Protein AF-A0A2D6X6F3-F1 (afdb_monomer)

Sequence (689 aa):
MALLPFLQSIGQKALVGAGQVQEKVESTEAGKAFGDLVRRRFEVSMKAGEELDNLQKDLAFGVFHGGRRPTEEERKSLTTVSLDVGGLTRGLGKVGTKTAQKLTQKYGKKIAQQITNKGGEELAQKALVRGGEEVVSHALKIDRAKVTLGKVAASIREAEPARKQTQRLFRKERSQRAARGSRALKDVPGERGFFAAKGTLRGELPKAKFEAVRGRFTQEEVDSLFDVAKNHPELDFFDKINVMSGLEKALGRRAGEIPQPNELKLMKQVYGSELVDAILSKRGLIKRIAEGVAEVFNVPRALMSSMDMSAPFRQGFVLSLHKPKRAVGAFNSMLRFFFDEKFFDASMGSIRKKQTFPLMKEAGLAIADVSGDAVGLSSKEEAFMTNLADKIPIIGRGVKASERAYTGFLNKLRADVFDDMAQEYIKGGIDIFDEPELMKGVAEFINVATGRGKLPGKLAEAAPLLNSVFYSPRYMASRIQMLNPYWYLKLPPPVRKEAVKSMIKFVGTGLTLVALAKLGGADVEDDPRSSDFGKIRFGNIRYDVWAGFQPWVRFTSQMILGERKSLATGEVAQLSTGEFGGRTRLSESGRFLSGKFAPVPSLAADLLRGTNFVGEDLSLPQSVATRLVPLYLHDIADGVKQAGPLGGAAVGIPAFFGVGTQAFDPSRDSGSVLPQLPQLPKLPSLPSF

Foldseek 3Di:
DPVPVVVVVVVVVVVVVVVVVLVPQPPDPVSVVVVVVVVVVVVVVVVVVVVVVVVVVCVVPVDDPPPDDDDPVRVVVVVVPDPPLVVLCVQLVLEDSVLSVLLCLQQNSVLSNLQCVQPGHVLSVCCNDVVSLVVSCVSSVHDSLLSLLRRLLSLLLPFAFPPVLLVVQQVVLVVVLQVQLVVLPVVDDDPRSVVSSVVSVDDDGDGQLTAAQLVVDDPVNLVSNLVLLVVPPLDDPVLSVLLNVQSCQCNDPGGHDHRDQSNLLSVCVRNNVSNSVSSVVSPDPVVVVLLVVLQVLLLLLLLQLFLFLAQCQQFVPLVCLLPVVLLVVLLVLLVVLLVDVVSLVVLLSVLSVDPCNVLCVLLVQQQADAQRSGPAQVSHALSHSHNCNLVPPPRNSRSRSSRSSNNSSLNSSSSVQLVVVCVVCVVVVDDVVVCSLLSNLSSQLSCLSRQQADDDDVVNVCVSVVSSWFSRVRNVNSLVLLVDPVNLVSHDPVSSVSSVVSVCSLVVVLVVVLVVLVVVVWDADCDLLEPRHSWTHDPQKTWASNSPNSLVSSLVVCLVVQWHAAPQPRDIDGAPPVDDVGHHNVNSVVLSSLVRTRLVNVVVVCVVVCHHSVRHGDQPVLSVVCSSHHPLVQQLQLLCVQPNNVRSVVSNVCVSNNTDMDGDDSNDDDPGRDPPDPRDPDDPPDPDD

pLDDT: mean 78.51, std 20.04, range [27.7, 98.62]

Mean predicted aligned error: 14.42 Å

Structure (mmCIF, N/CA/C/O backbone):
data_AF-A0A2D6X6F3-F1
#
_entry.id   AF-A0A2D6X6F3-F1
#
loop_
_atom_site.group_PDB
_atom_site.id
_atom_site.type_symbol
_atom_site.label_atom_id
_atom_site.label_alt_id
_atom_site.label_comp_id
_atom_site.label_asym_id
_atom_site.label_entity_id
_atom_site.label_seq_id
_atom_site.pdbx_PDB_ins_code
_atom_site.Cartn_x
_atom_site.Cartn_y
_atom_site.Cartn_z
_atom_site.occupancy
_atom_site.B_iso_or_equiv
_atom_site.auth_seq_id
_atom_site.auth_comp_id
_atom_site.auth_asym_id
_atom_site.auth_atom_id
_atom_site.pdbx_PDB_model_num
ATOM 1 N N . MET A 1 1 ? 3.684 30.903 7.515 1.00 32.25 1 MET A N 1
ATOM 2 C CA . MET A 1 1 ? 2.605 31.898 7.324 1.00 32.25 1 MET A CA 1
ATOM 3 C C . MET A 1 1 ? 2.231 32.153 5.853 1.00 32.25 1 MET A C 1
ATOM 5 O O . MET A 1 1 ? 1.208 32.774 5.629 1.00 32.25 1 MET A O 1
ATOM 9 N N . ALA A 1 2 ? 2.946 31.617 4.850 1.00 28.53 2 ALA A N 1
ATOM 10 C CA . ALA A 1 2 ? 2.670 31.887 3.426 1.00 28.53 2 ALA A CA 1
ATOM 11 C C . ALA A 1 2 ? 1.681 30.924 2.718 1.00 28.53 2 ALA A C 1
ATOM 13 O O . ALA A 1 2 ? 1.324 31.153 1.568 1.00 28.53 2 ALA A O 1
ATOM 14 N N . LEU A 1 3 ? 1.225 29.846 3.372 1.00 27.70 3 LEU A N 1
ATOM 15 C CA . LEU A 1 3 ? 0.419 28.805 2.708 1.00 27.70 3 LEU A CA 1
ATOM 16 C C . LEU A 1 3 ? -1.066 29.182 2.540 1.00 27.70 3 LEU A C 1
ATOM 18 O O . LEU A 1 3 ? -1.703 28.762 1.581 1.00 27.70 3 LEU A O 1
ATOM 22 N N . LEU A 1 4 ? -1.622 29.968 3.468 1.00 32.09 4 LEU A N 1
ATOM 23 C CA . LEU A 1 4 ? -3.040 30.348 3.461 1.00 32.09 4 LEU A CA 1
ATOM 24 C C . LEU A 1 4 ? -3.377 31.363 2.347 1.00 32.09 4 LEU A C 1
ATOM 26 O O . LEU A 1 4 ? -4.325 31.110 1.604 1.00 32.09 4 LEU A O 1
ATOM 30 N N . PRO A 1 5 ? -2.573 32.430 2.135 1.00 35.38 5 PRO A N 1
ATOM 31 C CA . PRO A 1 5 ? -2.784 33.362 1.021 1.00 35.38 5 PRO A CA 1
ATOM 32 C C . PRO A 1 5 ? -2.586 32.694 -0.348 1.00 35.38 5 PRO A C 1
ATOM 34 O O . PRO A 1 5 ? -3.274 33.015 -1.314 1.00 35.38 5 PRO A O 1
ATOM 37 N N . PHE A 1 6 ? -1.682 31.711 -0.428 1.00 34.59 6 PHE A N 1
ATOM 38 C CA . PHE A 1 6 ? -1.428 30.922 -1.636 1.00 34.59 6 PHE A CA 1
ATOM 39 C C . PHE A 1 6 ? -2.632 30.042 -2.017 1.00 34.59 6 PHE A C 1
ATOM 41 O O . PHE A 1 6 ? -3.037 30.012 -3.177 1.00 34.59 6 PHE A O 1
ATOM 48 N N . LEU A 1 7 ? -3.265 29.388 -1.036 1.00 34.06 7 LEU A N 1
ATOM 49 C CA . LEU A 1 7 ? -4.480 28.594 -1.251 1.00 34.06 7 LEU A CA 1
ATOM 50 C C . LEU A 1 7 ? -5.706 29.469 -1.578 1.00 34.06 7 LEU A C 1
ATOM 52 O O . LEU A 1 7 ? -6.521 29.078 -2.413 1.00 34.06 7 LEU A O 1
ATOM 56 N N . GLN A 1 8 ? -5.810 30.670 -0.995 1.00 36.19 8 GLN A N 1
ATOM 57 C CA . GLN A 1 8 ? -6.851 31.651 -1.343 1.00 36.19 8 GLN A CA 1
ATOM 58 C C . GLN A 1 8 ? -6.693 32.185 -2.777 1.00 36.19 8 GLN A C 1
ATOM 60 O O . GLN A 1 8 ? -7.678 32.277 -3.509 1.00 36.19 8 GLN A O 1
ATOM 65 N N . SER A 1 9 ? -5.458 32.448 -3.215 1.00 35.78 9 SER A N 1
ATOM 66 C CA . SER A 1 9 ? -5.149 32.877 -4.587 1.00 35.78 9 SER A CA 1
ATOM 67 C C . SER A 1 9 ? -5.522 31.817 -5.634 1.00 35.78 9 SER A C 1
ATOM 69 O O . SER A 1 9 ? -6.063 32.144 -6.692 1.00 35.78 9 SER A O 1
ATOM 71 N N . ILE A 1 10 ? -5.298 30.534 -5.324 1.00 34.78 10 ILE A N 1
ATOM 72 C CA . ILE A 1 10 ? -5.698 29.406 -6.181 1.00 34.78 10 ILE A CA 1
ATOM 73 C C . ILE A 1 10 ? -7.229 29.295 -6.261 1.00 34.78 10 ILE A C 1
ATOM 75 O O . ILE A 1 10 ? -7.769 29.101 -7.351 1.00 34.78 10 ILE A O 1
ATOM 79 N N . GLY A 1 11 ? -7.933 29.483 -5.139 1.00 32.56 11 GLY A N 1
ATOM 80 C CA . GLY A 1 11 ? -9.400 29.484 -5.094 1.00 32.56 11 GLY A CA 1
ATOM 81 C C . GLY A 1 11 ? -10.035 30.615 -5.912 1.00 32.56 11 GLY A C 1
ATOM 82 O O . GLY A 1 11 ? -10.964 30.367 -6.679 1.00 32.56 11 GLY A O 1
ATOM 83 N N . GLN A 1 12 ? -9.498 31.837 -5.824 1.00 36.00 12 GLN A N 1
ATOM 84 C CA . GLN A 1 12 ? -9.980 32.986 -6.607 1.00 36.00 12 GLN A CA 1
ATOM 85 C C . GLN A 1 12 ? -9.700 32.854 -8.112 1.00 36.00 12 GLN A C 1
ATOM 87 O O . GLN A 1 12 ? -10.520 33.267 -8.927 1.00 36.00 12 GLN A O 1
ATOM 92 N N . LYS A 1 13 ? -8.580 32.243 -8.514 1.00 38.41 13 LYS A N 1
ATOM 93 C CA . LYS A 1 13 ? -8.264 32.040 -9.940 1.00 38.41 13 LYS A CA 1
ATOM 94 C C . LYS A 1 13 ? -9.049 30.885 -10.567 1.00 38.41 13 LYS A C 1
ATOM 96 O O . LYS A 1 13 ? -9.416 30.971 -11.736 1.00 38.41 13 LYS A O 1
ATOM 101 N N . ALA A 1 14 ? -9.382 29.852 -9.789 1.00 32.09 14 ALA A N 1
ATOM 102 C CA . ALA A 1 14 ? -10.313 28.802 -10.211 1.00 32.09 14 ALA A CA 1
ATOM 103 C C . ALA A 1 14 ? -11.738 29.346 -10.454 1.00 32.09 14 ALA A C 1
ATOM 105 O O . ALA A 1 14 ? -12.432 28.873 -11.350 1.00 32.09 14 ALA A O 1
ATOM 106 N N . LEU A 1 15 ? -12.138 30.383 -9.708 1.00 33.38 15 LEU A N 1
ATOM 107 C CA . LEU A 1 15 ? -13.391 31.130 -9.873 1.00 33.38 15 LEU A CA 1
ATOM 108 C C . LEU A 1 15 ? -13.455 31.916 -11.197 1.00 33.38 15 LEU A C 1
ATOM 110 O O . LEU A 1 15 ? -14.479 31.892 -11.872 1.00 33.38 15 LEU A O 1
ATOM 114 N N . VAL A 1 16 ? -12.350 32.547 -11.610 1.00 39.84 16 VAL A N 1
ATOM 115 C CA . VAL A 1 16 ? -12.262 33.266 -12.899 1.00 39.84 16 VAL A CA 1
ATOM 116 C C . VAL A 1 16 ? -12.255 32.290 -14.084 1.00 39.84 16 VAL A C 1
ATOM 118 O O . VAL A 1 16 ? -12.923 32.532 -15.087 1.00 39.84 16 VAL A O 1
ATOM 121 N N . GLY A 1 17 ? -11.574 31.146 -13.951 1.00 32.84 17 GLY A N 1
ATOM 122 C CA . GLY A 1 17 ? -11.577 30.091 -14.971 1.00 32.84 17 GLY A CA 1
ATOM 123 C C . GLY A 1 17 ? -12.940 29.412 -15.148 1.00 32.84 17 GLY A C 1
ATOM 124 O O . GLY A 1 17 ? -13.321 29.088 -16.269 1.00 32.84 17 GLY A O 1
ATOM 125 N N . ALA A 1 18 ? -13.714 29.250 -14.069 1.00 34.38 18 ALA A N 1
ATOM 126 C CA . ALA A 1 18 ? -15.080 28.727 -14.136 1.00 34.38 18 ALA A CA 1
ATOM 127 C C . ALA A 1 18 ? -16.047 29.686 -14.859 1.00 34.38 18 ALA A C 1
ATOM 129 O O . ALA A 1 18 ? -16.932 29.217 -15.572 1.00 34.38 18 ALA A O 1
ATOM 130 N N . GLY A 1 19 ? -15.831 31.004 -14.750 1.00 34.47 19 GLY A N 1
ATOM 131 C CA . GLY A 1 19 ? -16.587 32.014 -15.501 1.00 34.47 19 GLY A CA 1
ATOM 132 C C . GLY A 1 19 ? -16.348 31.967 -17.016 1.00 34.47 19 GLY A C 1
ATOM 133 O O . GLY A 1 19 ? -17.262 32.242 -17.782 1.00 34.47 19 GLY A O 1
ATOM 134 N N . GLN A 1 20 ? -15.164 31.537 -17.469 1.00 34.88 20 GLN A N 1
ATOM 135 C CA . GLN A 1 20 ? -14.856 31.397 -18.904 1.00 34.88 20 GLN A CA 1
ATOM 136 C C . GLN A 1 20 ? -15.350 30.077 -19.521 1.00 34.88 20 GLN A C 1
ATOM 138 O O . GLN A 1 20 ? -15.532 29.988 -20.732 1.00 34.88 20 GLN A O 1
ATOM 143 N N . VAL A 1 21 ? -15.621 29.051 -18.707 1.00 33.50 21 VAL A N 1
ATOM 144 C CA . VAL A 1 21 ? -16.274 27.805 -19.164 1.00 33.50 21 VAL A CA 1
ATOM 145 C C . VAL A 1 21 ? -17.789 28.005 -19.354 1.00 33.50 21 VAL A C 1
ATOM 147 O O . VAL A 1 21 ? -18.446 27.215 -20.034 1.00 33.50 21 VAL A O 1
ATOM 150 N N . GLN A 1 22 ? -18.340 29.092 -18.809 1.00 34.03 22 GLN A N 1
ATOM 151 C CA . GLN A 1 22 ? -19.766 29.409 -18.823 1.00 34.03 22 GLN A CA 1
ATOM 152 C C . GLN A 1 22 ? -20.289 29.844 -20.207 1.00 34.03 22 GLN A C 1
ATOM 154 O O . GLN A 1 22 ? -21.462 29.639 -20.496 1.00 34.03 22 GLN A O 1
ATOM 159 N N . GLU A 1 23 ? -19.428 30.319 -21.115 1.00 38.22 23 GLU A N 1
ATOM 160 C CA . GLU A 1 23 ? -19.839 30.757 -22.463 1.00 38.22 23 GLU A CA 1
ATOM 161 C C . GLU A 1 23 ? -20.121 29.614 -23.460 1.00 38.22 23 GLU A C 1
ATOM 163 O O . GLU A 1 23 ? -20.631 29.862 -24.549 1.00 38.22 23 GLU A O 1
ATOM 168 N N . LYS A 1 24 ? -19.837 28.345 -23.119 1.00 42.34 24 LYS A N 1
ATOM 169 C CA . LYS A 1 24 ? -19.994 27.206 -24.054 1.00 42.34 24 LYS A CA 1
ATOM 170 C C . LYS A 1 24 ? -21.079 26.180 -23.703 1.00 42.34 24 LYS A C 1
ATOM 172 O O . LYS A 1 24 ? -21.171 25.165 -24.389 1.00 42.34 24 LYS A O 1
ATOM 177 N N . VAL A 1 25 ? -21.917 26.414 -22.684 1.00 39.78 25 VAL A N 1
ATOM 178 C CA . VAL A 1 25 ? -22.915 25.418 -22.210 1.00 39.78 25 VAL A CA 1
ATOM 179 C C . VAL A 1 25 ? -24.362 25.960 -22.143 1.00 39.78 25 VAL A C 1
ATOM 181 O O . VAL A 1 25 ? -25.249 25.309 -21.601 1.00 39.78 25 VAL A O 1
ATOM 184 N N . GLU A 1 26 ? -24.667 27.113 -22.748 1.00 39.03 26 GLU A N 1
ATOM 185 C CA . GLU A 1 26 ? -26.017 27.717 -22.674 1.00 39.03 26 GLU A CA 1
ATOM 186 C C . GLU A 1 26 ? -27.026 27.290 -23.765 1.00 39.03 26 GLU A C 1
ATOM 188 O O . GLU A 1 26 ? -28.139 27.814 -23.807 1.00 39.03 26 GLU A O 1
ATOM 193 N N . SER A 1 27 ? -26.724 26.306 -24.619 1.00 40.00 27 SER A N 1
ATOM 194 C CA . SER A 1 27 ? -27.629 25.928 -25.724 1.00 40.00 27 SER A CA 1
ATOM 195 C C . SER A 1 27 ? -28.694 24.868 -25.393 1.00 40.00 27 SER A C 1
ATOM 197 O O . SER A 1 27 ? -29.446 24.474 -26.281 1.00 40.00 27 SER A O 1
ATOM 199 N N . THR A 1 28 ? -28.811 24.399 -24.143 1.00 44.44 28 THR A N 1
ATOM 200 C CA . THR A 1 28 ? -29.844 23.414 -23.753 1.00 44.44 28 THR A CA 1
ATOM 201 C C . THR A 1 28 ? -30.524 23.763 -22.427 1.00 44.44 28 THR A C 1
ATOM 203 O O . THR A 1 28 ? -29.886 24.243 -21.490 1.00 44.44 28 THR A O 1
ATOM 206 N N . GLU A 1 29 ? -31.828 23.481 -22.315 1.00 38.22 29 GLU A N 1
ATOM 207 C CA . GLU A 1 29 ? -32.630 23.670 -21.088 1.00 38.22 29 GLU A CA 1
ATOM 208 C C . GLU A 1 29 ? -32.039 22.931 -19.871 1.00 38.22 29 GLU A C 1
ATOM 210 O O . GLU A 1 29 ? -32.051 23.447 -18.752 1.00 38.22 29 GLU A O 1
ATOM 215 N N . ALA A 1 30 ? -31.423 21.764 -20.096 1.00 35.47 30 ALA A N 1
ATOM 216 C CA . ALA A 1 30 ? -30.689 21.017 -19.074 1.00 35.47 30 ALA A CA 1
ATOM 217 C C . ALA A 1 30 ? -29.416 21.749 -18.596 1.00 35.47 30 ALA A C 1
ATOM 219 O O . ALA A 1 30 ? -29.080 21.689 -17.412 1.00 35.47 30 ALA A O 1
ATOM 220 N N . GLY A 1 31 ? -28.738 22.478 -19.490 1.00 35.34 31 GLY A N 1
ATOM 221 C CA . GLY A 1 31 ? -27.594 23.335 -19.167 1.00 35.34 31 GLY A CA 1
ATOM 222 C C . GLY A 1 31 ? -27.983 24.535 -18.301 1.00 35.34 31 GLY A C 1
ATOM 223 O O . GLY A 1 31 ? -27.285 24.834 -17.333 1.00 35.34 31 GLY A O 1
ATOM 224 N N . LYS A 1 32 ? -29.147 25.152 -18.561 1.00 39.91 32 LYS A N 1
ATOM 225 C CA . LYS A 1 32 ? -29.694 26.240 -17.726 1.00 39.91 32 LYS A CA 1
ATOM 226 C C . LYS A 1 32 ? -30.080 25.760 -16.326 1.00 39.91 32 LYS A C 1
ATOM 228 O O . LYS A 1 32 ? -29.674 26.371 -15.341 1.00 39.91 32 LYS A O 1
ATOM 233 N N . ALA A 1 33 ? -30.764 24.619 -16.215 1.00 40.47 33 ALA A N 1
ATOM 234 C CA . ALA A 1 33 ? -31.120 24.036 -14.918 1.00 40.47 33 ALA A CA 1
ATOM 235 C C . ALA A 1 33 ? -29.883 23.627 -14.090 1.00 40.47 33 ALA A C 1
ATOM 237 O O . ALA A 1 33 ? -29.860 23.788 -12.867 1.00 40.47 33 ALA A O 1
ATOM 238 N N . PHE A 1 34 ? -28.831 23.127 -14.748 1.00 36.88 34 PHE A N 1
ATOM 239 C CA . PHE A 1 34 ? -27.552 22.819 -14.109 1.00 36.88 34 PHE A CA 1
ATOM 240 C C . PHE A 1 34 ? -26.801 24.089 -13.683 1.00 36.88 34 PHE A C 1
ATOM 242 O O . PHE A 1 34 ? -26.305 24.150 -12.557 1.00 36.88 34 PHE A O 1
ATOM 249 N N . GLY A 1 35 ? -26.779 25.119 -14.534 1.00 35.53 35 GLY A N 1
ATOM 250 C CA . GLY A 1 35 ? -26.212 26.434 -14.232 1.00 35.53 35 GLY A CA 1
ATOM 251 C C . GLY A 1 35 ? -26.871 27.089 -13.019 1.00 35.53 35 GLY A C 1
ATOM 252 O O . GLY A 1 35 ? -26.171 27.502 -12.096 1.00 35.53 35 GLY A O 1
ATOM 253 N N . ASP A 1 36 ? -28.202 27.080 -12.946 1.00 41.25 36 ASP A N 1
ATOM 254 C CA . ASP A 1 36 ? -28.958 27.635 -11.817 1.00 41.25 36 ASP A CA 1
ATOM 255 C C . ASP A 1 36 ? -28.760 26.841 -10.519 1.00 41.25 36 ASP A C 1
ATOM 257 O O . ASP A 1 36 ? -28.660 27.419 -9.432 1.00 41.25 36 ASP A O 1
ATOM 261 N N . LEU A 1 37 ? -28.649 25.512 -10.607 1.00 37.88 37 LEU A N 1
ATOM 262 C CA . LEU A 1 37 ? -28.368 24.658 -9.453 1.00 37.88 37 LEU A CA 1
ATOM 263 C C . LEU A 1 37 ? -26.951 24.891 -8.908 1.00 37.88 37 LEU A C 1
ATOM 265 O O . LEU A 1 37 ? -26.761 24.959 -7.689 1.00 37.88 37 LEU A O 1
ATOM 269 N N . VAL A 1 38 ? -25.963 25.025 -9.799 1.00 36.59 38 VAL A N 1
ATOM 270 C CA . VAL A 1 38 ? -24.575 25.346 -9.444 1.00 36.59 38 VAL A CA 1
ATOM 271 C C . VAL A 1 38 ? -24.508 26.747 -8.849 1.00 36.59 38 VAL A C 1
ATOM 273 O O . VAL A 1 38 ? -23.947 26.892 -7.768 1.00 36.59 38 VAL A O 1
ATOM 276 N N . ARG A 1 39 ? -25.163 27.741 -9.461 1.00 38.56 39 ARG A N 1
ATOM 277 C CA . ARG A 1 39 ? -25.220 29.129 -8.981 1.00 38.56 39 ARG A CA 1
ATOM 278 C C . ARG A 1 39 ? -25.838 29.231 -7.589 1.00 38.56 39 ARG A C 1
ATOM 280 O O . ARG A 1 39 ? -25.209 29.787 -6.695 1.00 38.56 39 ARG A O 1
ATOM 287 N N . ARG A 1 40 ? -26.984 28.583 -7.343 1.00 37.91 40 ARG A N 1
ATOM 288 C CA . ARG A 1 40 ? -27.617 28.544 -6.009 1.00 37.91 40 ARG A CA 1
ATOM 289 C C . ARG A 1 40 ? -26.741 27.862 -4.962 1.00 37.91 40 ARG A C 1
ATOM 291 O O . ARG A 1 40 ? -26.669 28.324 -3.826 1.00 37.91 40 ARG A O 1
ATOM 298 N N . ARG A 1 41 ? -26.050 26.768 -5.309 1.00 35.34 41 ARG A N 1
ATOM 299 C CA . ARG A 1 41 ? -25.103 26.118 -4.383 1.00 35.34 41 ARG A CA 1
ATOM 300 C C . ARG A 1 41 ? -23.875 26.983 -4.118 1.00 35.34 41 ARG A C 1
ATOM 302 O O . ARG A 1 41 ? -23.389 26.989 -2.991 1.00 35.34 41 ARG A O 1
ATOM 309 N N . PHE A 1 42 ? -23.397 27.702 -5.129 1.00 34.28 42 PHE A N 1
ATOM 310 C CA . PHE A 1 42 ? -22.225 28.561 -5.028 1.00 34.28 42 PHE A CA 1
ATOM 311 C C . PHE A 1 42 ? -22.518 29.831 -4.222 1.00 34.28 42 PHE A C 1
ATOM 313 O O . PHE A 1 42 ? -21.728 30.184 -3.356 1.00 34.28 42 PHE A O 1
ATOM 320 N N . GLU A 1 43 ? -23.686 30.452 -4.400 1.00 37.34 43 GLU A N 1
ATOM 321 C CA . GLU A 1 43 ? -24.158 31.590 -3.596 1.00 37.34 43 GLU A CA 1
ATOM 322 C C . GLU A 1 43 ? -24.355 31.213 -2.120 1.00 37.34 43 GLU A C 1
ATOM 324 O O . GLU A 1 43 ? -23.983 31.973 -1.227 1.00 37.34 43 GLU A O 1
ATOM 329 N N . VAL A 1 44 ? -24.861 30.006 -1.839 1.00 34.47 44 VAL A N 1
ATOM 330 C CA . VAL A 1 44 ? -24.967 29.476 -0.466 1.00 34.47 44 VAL A CA 1
ATOM 331 C C . VAL A 1 44 ? -23.585 29.223 0.150 1.00 34.47 44 VAL A C 1
ATOM 333 O O . VAL A 1 44 ? -23.387 29.464 1.341 1.00 34.47 44 VAL A O 1
ATOM 336 N N . SER A 1 45 ? -22.614 28.766 -0.644 1.00 33.00 45 SER A N 1
ATOM 337 C CA . SER A 1 45 ? -21.224 28.587 -0.207 1.00 33.00 45 SER A CA 1
ATOM 338 C C . SER A 1 45 ? -20.476 29.912 -0.018 1.00 33.00 45 SER A C 1
ATOM 340 O O . SER A 1 45 ? -19.686 30.011 0.916 1.00 33.00 45 SER A O 1
ATOM 342 N N . MET A 1 46 ? -20.752 30.924 -0.844 1.00 32.97 46 MET A N 1
ATOM 343 C CA . MET A 1 46 ? -20.204 32.280 -0.726 1.00 32.97 46 MET A CA 1
ATOM 344 C C . MET A 1 46 ? -20.756 32.999 0.506 1.00 32.97 46 MET A C 1
ATOM 346 O O . MET A 1 46 ? -19.963 33.486 1.303 1.00 32.97 46 MET A O 1
ATOM 350 N N . LYS A 1 47 ? -22.076 32.955 0.752 1.00 35.69 47 LYS A N 1
ATOM 351 C CA . LYS A 1 47 ? -22.674 33.490 1.991 1.00 35.69 47 LYS A CA 1
ATOM 352 C C . LYS A 1 47 ? -22.115 32.813 3.243 1.00 35.69 47 LYS A C 1
ATOM 354 O O . LYS A 1 47 ? -21.814 33.481 4.223 1.00 35.69 47 LYS A O 1
ATOM 359 N N . ALA A 1 48 ? -21.906 31.495 3.197 1.00 34.25 48 ALA A N 1
ATOM 360 C CA . ALA A 1 48 ? -21.270 30.768 4.294 1.00 34.25 48 ALA A CA 1
ATOM 361 C C . ALA A 1 48 ? -19.779 31.118 4.468 1.00 34.25 48 ALA A C 1
ATOM 363 O O . ALA A 1 48 ? -19.256 30.974 5.569 1.00 34.25 48 ALA A O 1
ATOM 364 N N . GLY A 1 49 ? -19.098 31.546 3.399 1.00 31.58 49 GLY A N 1
ATOM 365 C CA . GLY A 1 49 ? -17.718 32.033 3.423 1.00 31.58 49 GLY A CA 1
ATOM 366 C C . GLY A 1 49 ? -17.602 33.460 3.962 1.00 31.58 49 GLY A C 1
ATOM 367 O O . GLY A 1 49 ? -16.730 33.714 4.785 1.00 31.58 49 GLY A O 1
ATOM 368 N N . GLU A 1 50 ? -18.510 34.359 3.576 1.00 35.41 50 GLU A N 1
ATOM 369 C CA . GLU A 1 50 ? -18.600 35.729 4.103 1.00 35.41 50 GLU A CA 1
ATOM 370 C C . GLU A 1 50 ? -18.982 35.753 5.588 1.00 35.41 50 GLU A C 1
ATOM 372 O O . GLU A 1 50 ? -18.383 36.496 6.362 1.00 35.41 50 GLU A O 1
ATOM 377 N N . GLU A 1 51 ? -19.907 34.890 6.027 1.00 33.84 51 GLU A N 1
ATOM 378 C CA . GLU A 1 51 ? -20.227 34.733 7.455 1.00 33.84 51 GLU A CA 1
ATOM 379 C C . GLU A 1 51 ? -19.022 34.231 8.269 1.00 33.84 51 GLU A C 1
ATOM 381 O O . GLU A 1 51 ? -18.839 34.645 9.412 1.00 33.84 51 GLU A O 1
ATOM 386 N N . LEU A 1 52 ? -18.171 33.379 7.683 1.00 33.12 52 LEU A N 1
ATOM 387 C CA . LEU A 1 52 ? -16.949 32.863 8.312 1.00 33.12 52 LEU A CA 1
ATOM 388 C C . LEU A 1 52 ? -15.819 33.901 8.352 1.00 33.12 52 LEU A C 1
ATOM 390 O O . LEU A 1 52 ? -15.072 33.940 9.330 1.00 33.12 52 LEU A O 1
ATOM 394 N N . ASP A 1 53 ? -15.707 34.739 7.320 1.00 35.31 53 ASP A N 1
ATOM 395 C CA . ASP A 1 53 ? -14.712 35.812 7.231 1.00 35.31 53 ASP A CA 1
ATOM 396 C C . ASP A 1 53 ? -15.057 36.972 8.182 1.00 35.31 53 ASP A C 1
ATOM 398 O O . ASP A 1 53 ? -14.177 37.500 8.864 1.00 35.31 53 ASP A O 1
ATOM 402 N N . ASN A 1 54 ? -16.348 37.295 8.330 1.00 36.38 54 ASN A N 1
ATOM 403 C CA . ASN A 1 54 ? -16.832 38.249 9.332 1.00 36.38 54 ASN A CA 1
ATOM 404 C C . ASN A 1 54 ? -16.611 37.724 10.761 1.00 36.38 54 ASN A C 1
ATOM 406 O O . ASN A 1 54 ? -16.068 38.443 11.597 1.00 36.38 54 ASN A O 1
ATOM 410 N N . LEU A 1 55 ? -16.887 36.438 11.023 1.00 34.72 55 LEU A N 1
ATOM 411 C CA . LEU A 1 55 ? -16.594 35.823 12.325 1.00 34.72 55 LEU A CA 1
ATOM 412 C C . LEU A 1 55 ? -15.092 35.806 12.650 1.00 34.72 55 LEU A C 1
ATOM 414 O O . LEU A 1 55 ? -14.704 35.991 13.803 1.00 34.72 55 LEU A O 1
ATOM 418 N N . GLN A 1 56 ? -14.233 35.566 11.653 1.00 34.56 56 GLN A N 1
ATOM 419 C CA . GLN A 1 56 ? -12.780 35.577 11.833 1.00 34.56 56 GLN A CA 1
ATOM 420 C C . GLN A 1 56 ? -12.225 36.987 12.052 1.00 34.56 56 GLN A C 1
ATOM 422 O O . GLN A 1 56 ? -11.297 37.140 12.849 1.00 34.56 56 GLN A O 1
ATOM 427 N N . LYS A 1 57 ? -12.797 38.011 11.408 1.00 34.94 57 LYS A N 1
ATOM 428 C CA . LYS A 1 57 ? -12.446 39.419 11.649 1.00 34.94 57 LYS A CA 1
ATOM 429 C C . LYS A 1 57 ? -12.852 39.873 13.053 1.00 34.94 57 LYS A C 1
ATOM 431 O O . LYS A 1 57 ? -12.025 40.476 13.741 1.00 34.94 57 LYS A O 1
ATOM 436 N N . ASP A 1 58 ? -14.030 39.472 13.528 1.00 35.00 58 ASP A N 1
ATOM 437 C CA . ASP A 1 58 ? -14.492 39.762 14.893 1.00 35.00 58 ASP A CA 1
ATOM 438 C C . ASP A 1 58 ? -13.628 39.060 15.963 1.00 35.00 58 ASP A C 1
ATOM 440 O O . ASP A 1 58 ? -13.333 39.627 17.020 1.00 35.00 58 ASP A O 1
ATOM 444 N N . LEU A 1 59 ? -13.133 37.850 15.666 1.00 36.59 59 LEU A N 1
ATOM 445 C CA . LEU A 1 59 ? -12.220 37.077 16.524 1.00 36.59 59 LEU A CA 1
ATOM 446 C C . LEU A 1 59 ? -10.767 37.585 16.515 1.00 36.59 59 LEU A C 1
ATOM 448 O O . LEU A 1 59 ? -10.071 37.428 17.520 1.00 36.59 59 LEU A O 1
ATOM 452 N N . ALA A 1 60 ? -10.296 38.169 15.410 1.00 33.09 60 ALA A N 1
ATOM 453 C CA . ALA A 1 60 ? -8.914 38.632 15.262 1.00 33.09 60 ALA A CA 1
ATOM 454 C C . ALA A 1 60 ? -8.678 40.048 15.816 1.00 33.09 60 ALA A C 1
ATOM 456 O O . ALA A 1 60 ? -7.557 40.344 16.229 1.00 33.09 60 ALA A O 1
ATOM 457 N N . PHE A 1 61 ? -9.711 40.902 15.866 1.00 32.78 61 PHE A N 1
ATOM 458 C CA . PHE A 1 61 ? -9.565 42.308 16.270 1.00 32.78 61 PHE A CA 1
ATOM 459 C C . PHE A 1 61 ? -10.281 42.715 17.562 1.00 32.78 61 PHE A C 1
ATOM 461 O O . PHE A 1 61 ? -10.038 43.815 18.051 1.00 32.78 61 PHE A O 1
ATOM 468 N N . GLY A 1 62 ? -11.098 41.857 18.182 1.00 33.69 62 GLY A N 1
ATOM 469 C CA . GLY A 1 62 ? -11.672 42.155 19.500 1.00 33.69 62 GLY A CA 1
ATOM 470 C C . GLY A 1 62 ? -12.524 43.431 19.542 1.00 33.69 62 GLY A C 1
ATOM 471 O O . GLY A 1 62 ? -12.540 44.115 20.566 1.00 33.69 62 GLY A O 1
ATOM 472 N N . VAL A 1 63 ? -13.227 43.754 18.453 1.00 34.50 63 VAL A N 1
ATOM 473 C CA . VAL A 1 63 ? -14.172 44.875 18.392 1.00 34.50 63 VAL A CA 1
ATOM 474 C C . VAL A 1 63 ? -15.586 44.311 18.297 1.00 34.50 63 VAL A C 1
ATOM 476 O O . VAL A 1 63 ? -16.125 44.137 17.215 1.00 34.50 63 VAL A O 1
ATOM 479 N N . PHE A 1 64 ? -16.205 44.037 19.446 1.00 38.28 64 PHE A N 1
ATOM 480 C CA . PHE A 1 64 ? -17.666 44.003 19.522 1.00 38.28 64 PHE A CA 1
ATOM 481 C C . PHE A 1 64 ? -18.157 45.436 19.760 1.00 38.28 64 PHE A C 1
ATOM 483 O O . PHE A 1 64 ? -17.622 46.146 20.619 1.00 38.28 64 PHE A O 1
ATOM 490 N N . HIS A 1 65 ? -19.164 45.876 19.003 1.00 38.50 65 HIS A N 1
ATOM 491 C CA . HIS A 1 65 ? -19.858 47.140 19.254 1.00 38.50 65 HIS A CA 1
ATOM 492 C C . HIS A 1 65 ? -20.362 47.182 20.707 1.00 38.50 65 HIS A C 1
ATOM 494 O O . HIS A 1 65 ? -21.232 46.402 21.086 1.00 38.50 65 HIS A O 1
ATOM 500 N N . GLY A 1 66 ? -19.778 48.065 21.529 1.00 42.03 66 GLY A N 1
ATOM 501 C CA . GLY A 1 66 ? -20.161 48.252 22.936 1.00 42.03 66 GLY A CA 1
ATOM 502 C C . GLY A 1 66 ? -19.020 48.418 23.952 1.00 42.03 66 GLY A C 1
ATOM 503 O O . GLY A 1 66 ? -19.296 48.622 25.128 1.00 42.03 66 GLY A O 1
ATOM 504 N N . GLY A 1 67 ? -17.744 48.350 23.554 1.00 33.91 67 GLY A N 1
ATOM 505 C CA . GLY A 1 67 ? -16.629 48.874 24.367 1.00 33.91 67 GLY A CA 1
ATOM 506 C C . GLY A 1 67 ? -16.293 48.149 25.684 1.00 33.91 67 GLY A C 1
ATOM 507 O O . GLY A 1 67 ? -15.471 48.656 26.447 1.00 33.91 67 GLY A O 1
ATOM 508 N N . ARG A 1 68 ? -16.848 46.962 25.973 1.00 41.16 68 ARG A N 1
ATOM 509 C CA . ARG A 1 68 ? -16.478 46.170 27.163 1.00 41.16 68 ARG A CA 1
ATOM 510 C C . ARG A 1 68 ? -15.639 44.947 26.790 1.00 41.16 68 ARG A C 1
ATOM 512 O O . ARG A 1 68 ? -16.003 44.173 25.910 1.00 41.16 68 ARG A O 1
ATOM 519 N N . ARG A 1 69 ? -14.517 44.741 27.494 1.00 40.34 69 ARG A N 1
ATOM 520 C CA . ARG A 1 69 ? -13.715 43.510 27.373 1.00 40.34 69 ARG A CA 1
ATOM 521 C C . ARG A 1 69 ? -14.510 42.317 27.936 1.00 40.34 69 ARG A C 1
ATOM 523 O O . ARG A 1 69 ? -14.980 42.423 29.070 1.00 40.34 69 ARG A O 1
ATOM 530 N N . PRO A 1 70 ? -14.617 41.191 27.204 1.00 42.00 70 PRO A N 1
ATOM 531 C CA . PRO A 1 70 ? -15.347 40.015 27.670 1.00 42.00 70 PRO A CA 1
ATOM 532 C C . PRO A 1 70 ? -14.642 39.371 28.864 1.00 42.00 70 PRO A C 1
ATOM 534 O O . PRO A 1 70 ? -13.405 39.287 28.894 1.00 42.00 70 PRO A O 1
ATOM 537 N N . THR A 1 71 ? -15.441 38.917 29.826 1.00 43.91 71 THR A N 1
ATOM 538 C CA . THR A 1 71 ? -14.987 38.228 31.041 1.00 43.91 71 THR A CA 1
ATOM 539 C C . THR A 1 71 ? -14.360 36.866 30.717 1.00 43.91 71 THR A C 1
ATOM 541 O O . THR A 1 71 ? -14.526 36.316 29.625 1.00 43.91 71 THR A O 1
ATOM 544 N N . GLU A 1 72 ? -13.590 36.298 31.651 1.00 39.28 72 GLU A N 1
ATOM 545 C CA . GLU A 1 72 ? -12.895 35.019 31.431 1.00 39.28 72 GLU A CA 1
ATOM 546 C C . GLU A 1 72 ? -13.870 33.836 31.224 1.00 39.28 72 GLU A C 1
ATOM 548 O O . GLU A 1 72 ? -13.537 32.875 30.527 1.00 39.28 72 GLU A O 1
ATOM 553 N N . GLU A 1 73 ? -15.092 33.928 31.762 1.00 37.91 73 GLU A N 1
ATOM 554 C CA . GLU A 1 73 ? -16.178 32.964 31.530 1.00 37.91 73 GLU A CA 1
ATOM 555 C C . GLU A 1 73 ? -16.812 33.115 30.137 1.00 37.91 73 GLU A C 1
ATOM 557 O O . GLU A 1 73 ? -17.028 32.110 29.459 1.00 37.91 73 GLU A O 1
ATOM 562 N N . GLU A 1 74 ? -17.012 34.343 29.646 1.00 39.75 74 GLU A N 1
ATOM 563 C CA . GLU A 1 74 ? -17.525 34.610 28.289 1.00 39.75 74 GLU A CA 1
ATOM 564 C C . GLU A 1 74 ? -16.514 34.224 27.202 1.00 39.75 74 GLU A C 1
ATOM 566 O O . GLU A 1 74 ? -16.879 33.693 26.154 1.00 39.75 74 GLU A O 1
ATOM 571 N N . ARG A 1 75 ? -15.211 34.396 27.463 1.00 40.97 75 ARG A N 1
ATOM 572 C CA . ARG A 1 75 ? -14.169 33.875 26.566 1.00 40.97 75 ARG A CA 1
ATOM 573 C C . ARG A 1 75 ? -14.186 32.350 26.513 1.00 40.97 75 ARG A C 1
ATOM 575 O O . ARG A 1 75 ? -14.018 31.796 25.436 1.00 40.97 75 ARG A O 1
ATOM 582 N N . LYS A 1 76 ? -14.415 31.660 27.635 1.00 38.00 76 LYS A N 1
ATOM 583 C CA . LYS A 1 76 ? -14.516 30.188 27.662 1.00 38.00 76 LYS A CA 1
ATOM 584 C C . LYS A 1 76 ? -15.789 29.673 26.981 1.00 38.00 76 LYS A C 1
ATOM 586 O O . LYS A 1 76 ? -15.740 28.607 26.368 1.00 38.00 76 LYS A O 1
ATOM 591 N N . SER A 1 77 ? -16.898 30.412 27.018 1.00 33.03 77 SER A N 1
ATOM 592 C CA . SER A 1 77 ? -18.131 30.020 26.320 1.00 33.03 77 SER A CA 1
ATOM 593 C C . SER A 1 77 ? -18.054 30.239 24.799 1.00 33.03 77 SER A C 1
ATOM 595 O O . SER A 1 77 ? -18.558 29.408 24.044 1.00 33.03 77 SER A O 1
ATOM 597 N N . LEU A 1 78 ? -17.347 31.276 24.331 1.00 28.98 78 LEU A N 1
ATOM 598 C CA . LEU A 1 78 ? -17.231 31.614 22.903 1.00 28.98 78 LEU A CA 1
ATOM 599 C C . LEU A 1 78 ? -16.263 30.705 22.118 1.00 28.98 78 LEU A C 1
ATOM 601 O O . LEU A 1 78 ? -16.558 30.341 20.978 1.00 28.98 78 LEU A O 1
ATOM 605 N N . THR A 1 79 ? -15.155 30.242 22.713 1.00 27.91 79 THR A N 1
ATOM 606 C CA . THR A 1 79 ? -14.208 29.331 22.025 1.00 27.91 79 THR A CA 1
ATOM 607 C C . THR A 1 79 ? -14.681 27.877 21.967 1.00 27.91 79 THR A C 1
ATOM 609 O O . THR A 1 79 ? -14.148 27.090 21.185 1.00 27.91 79 THR A O 1
ATOM 612 N N . THR A 1 80 ? -15.683 27.506 22.770 1.00 28.64 80 THR A N 1
ATOM 613 C CA . THR A 1 80 ? -16.153 26.113 22.888 1.00 28.64 80 THR A CA 1
ATOM 614 C C . THR A 1 80 ? -17.364 25.815 21.991 1.00 28.64 80 THR A C 1
ATOM 616 O O . THR A 1 80 ? -17.731 24.655 21.830 1.00 28.64 80 THR A O 1
ATOM 619 N N . VAL A 1 81 ? -17.973 26.827 21.355 1.00 30.55 81 VAL A N 1
ATOM 620 C CA . VAL A 1 81 ? -19.294 26.668 20.708 1.00 30.55 81 VAL A CA 1
ATOM 621 C C . VAL A 1 81 ? -19.329 27.022 19.210 1.00 30.55 81 VAL A C 1
ATOM 623 O O . VAL A 1 81 ? -20.216 26.556 18.503 1.00 30.55 81 VAL A O 1
ATOM 626 N N . SER A 1 82 ? -18.366 27.755 18.642 1.00 27.70 82 SER A N 1
ATOM 627 C CA . SER A 1 82 ? -18.599 28.346 17.308 1.00 27.70 82 SER A CA 1
ATOM 628 C C . SER A 1 82 ? -18.237 27.495 16.075 1.00 27.70 82 SER A C 1
ATOM 630 O O . SER A 1 82 ? -18.753 27.778 14.996 1.00 27.70 82 SER A O 1
ATOM 632 N N . LEU A 1 83 ? -17.383 26.469 16.170 1.00 29.30 83 LEU A N 1
ATOM 633 C CA . LEU A 1 83 ? -16.872 25.767 14.969 1.00 29.30 83 LEU A CA 1
ATOM 634 C C . LEU A 1 83 ? -17.562 24.435 14.631 1.00 29.30 83 LEU A C 1
ATOM 636 O O . LEU A 1 83 ? -17.327 23.902 13.551 1.00 29.30 83 LEU A O 1
ATOM 640 N N . ASP A 1 84 ? -18.447 23.923 15.492 1.00 36.22 84 ASP A N 1
ATOM 641 C CA . ASP A 1 84 ? -19.195 22.675 15.230 1.00 36.22 84 ASP A CA 1
ATOM 642 C C . ASP A 1 84 ? -20.713 22.911 15.059 1.00 36.22 84 ASP A C 1
ATOM 644 O O . ASP A 1 84 ? -21.422 22.113 14.442 1.00 36.22 84 ASP A O 1
ATOM 648 N N . VAL A 1 85 ? -21.246 24.045 15.540 1.00 33.94 85 VAL A N 1
ATOM 649 C CA . VAL A 1 85 ? -22.702 24.289 15.597 1.00 33.94 85 VAL A CA 1
ATOM 650 C C . VAL A 1 85 ? -23.316 24.609 14.226 1.00 33.94 85 VAL A C 1
ATOM 652 O O . VAL A 1 85 ? -24.412 24.132 13.929 1.00 33.94 85 VAL A O 1
ATOM 655 N N . GLY A 1 86 ? -22.602 25.312 13.338 1.00 32.41 86 GLY A N 1
ATOM 656 C CA . GLY A 1 86 ? -23.111 25.679 12.004 1.00 32.41 86 GLY A CA 1
ATOM 657 C C . GLY A 1 86 ? -23.354 24.489 11.059 1.00 32.41 86 GLY A C 1
ATOM 658 O O . GLY A 1 86 ? -24.206 24.550 10.173 1.00 32.41 86 GLY A O 1
ATOM 659 N N . GLY A 1 87 ? -22.649 23.369 11.270 1.00 38.50 87 GLY A N 1
ATOM 660 C CA . GLY A 1 87 ? -22.863 22.103 10.554 1.00 38.50 87 GLY A CA 1
ATOM 661 C C . GLY A 1 87 ? -23.734 21.089 11.309 1.00 38.50 87 GLY A C 1
ATOM 662 O O . GLY A 1 87 ? -24.171 20.089 10.727 1.00 38.50 87 GLY A O 1
ATOM 663 N N . LEU A 1 88 ? -23.984 21.310 12.605 1.00 40.28 88 LEU A N 1
ATOM 664 C CA . LEU A 1 88 ? -24.830 20.467 13.458 1.00 40.28 88 LEU A CA 1
ATOM 665 C C . LEU A 1 88 ? -26.325 20.639 13.149 1.00 40.28 88 LEU A C 1
ATOM 667 O O . LEU A 1 88 ? -27.066 19.666 13.259 1.00 40.28 88 LEU A O 1
ATOM 671 N N . THR A 1 89 ? -26.760 21.823 12.707 1.00 42.28 89 THR A N 1
ATOM 672 C CA . THR A 1 89 ? -28.184 22.165 12.507 1.00 42.28 89 THR A CA 1
ATOM 673 C C . THR A 1 89 ? -28.679 22.073 11.058 1.00 42.28 89 THR A C 1
ATOM 675 O O . THR A 1 89 ? -29.889 21.964 10.845 1.00 42.28 89 THR A O 1
ATOM 678 N N . ARG A 1 90 ? -27.789 22.038 10.050 1.00 44.47 90 ARG A N 1
ATOM 679 C CA . ARG A 1 90 ? -28.164 21.818 8.636 1.00 44.47 90 ARG A CA 1
ATOM 680 C C . ARG A 1 90 ? -28.720 20.399 8.456 1.00 44.47 90 ARG A C 1
ATOM 682 O O . ARG A 1 90 ? -27.970 19.443 8.282 1.00 44.47 90 ARG A O 1
ATOM 689 N N . GLY A 1 91 ? -30.042 20.265 8.547 1.00 43.88 91 GLY A N 1
ATOM 690 C CA . GLY A 1 91 ? -30.778 19.002 8.402 1.00 43.88 91 GLY A CA 1
ATOM 691 C C . GLY A 1 91 ? -31.712 18.654 9.567 1.00 43.88 91 GLY A C 1
ATOM 692 O O . GLY A 1 91 ? -32.424 17.664 9.470 1.00 43.88 91 GLY A O 1
ATOM 693 N N . LEU A 1 92 ? -31.736 19.452 10.643 1.00 52.12 92 LEU A N 1
ATOM 694 C CA . LEU A 1 92 ? -32.607 19.253 11.817 1.00 52.12 92 LEU A CA 1
ATOM 695 C C . LEU A 1 92 ? -33.821 20.204 11.841 1.00 52.12 92 LEU A C 1
ATOM 697 O O . LEU A 1 92 ? -34.500 20.303 12.858 1.00 52.12 92 LEU A O 1
ATOM 701 N N . GLY A 1 93 ? -34.110 20.889 10.727 1.00 51.62 93 GLY A N 1
ATOM 702 C CA . GLY A 1 93 ? -35.052 22.018 10.624 1.00 51.62 93 GLY A CA 1
ATOM 703 C C . GLY A 1 93 ? -36.527 21.746 10.953 1.00 51.62 93 GLY A C 1
ATOM 704 O O . GLY A 1 93 ? -37.340 22.645 10.791 1.00 51.62 93 GLY A O 1
ATOM 705 N N . LYS A 1 94 ? -36.881 20.540 11.414 1.00 59.38 94 LYS A N 1
ATOM 706 C CA . LYS A 1 94 ? -38.228 20.190 11.896 1.00 59.38 94 LYS A CA 1
ATOM 707 C C . LYS A 1 94 ? -38.439 20.459 13.393 1.00 59.38 94 LYS A C 1
ATOM 709 O O . LYS A 1 94 ? -39.537 20.234 13.882 1.00 59.38 94 LYS A O 1
ATOM 714 N N . VAL A 1 95 ? -37.399 20.860 14.132 1.00 66.25 95 VAL A N 1
ATOM 715 C CA . VAL A 1 95 ? -37.453 21.057 15.592 1.00 66.25 95 VAL A CA 1
ATOM 716 C C . VAL A 1 95 ? -36.584 22.251 15.995 1.00 66.25 95 VAL A C 1
ATOM 718 O O . VAL A 1 95 ? -35.552 22.497 15.369 1.00 66.25 95 VAL A O 1
ATOM 721 N N . GLY A 1 96 ? -36.966 22.986 17.046 1.00 73.50 96 GLY A N 1
ATOM 722 C CA . GLY A 1 96 ? -36.219 24.161 17.513 1.00 73.50 96 GLY A CA 1
ATOM 723 C C . GLY A 1 96 ? -34.733 23.883 17.808 1.00 73.50 96 GLY A C 1
ATOM 724 O O . GLY A 1 96 ? -34.364 22.812 18.297 1.00 73.50 96 GLY A O 1
ATOM 725 N N . THR A 1 97 ? -33.862 24.870 17.559 1.00 73.62 97 THR A N 1
ATOM 726 C CA . THR A 1 97 ? -32.389 24.753 17.670 1.00 73.62 97 THR A CA 1
ATOM 727 C C . THR A 1 97 ? -31.912 24.260 19.039 1.00 73.62 97 THR A C 1
ATOM 729 O O . THR A 1 97 ? -31.025 23.409 19.109 1.00 73.62 97 THR A O 1
ATOM 732 N N . LYS A 1 98 ? -32.541 24.716 20.131 1.00 78.00 98 LYS A N 1
ATOM 733 C CA . LYS A 1 98 ? -32.256 24.240 21.499 1.00 78.00 98 LYS A CA 1
ATOM 734 C C . LYS A 1 98 ? -32.597 22.757 21.687 1.00 78.00 98 LYS A C 1
ATOM 736 O O . LYS A 1 98 ? -31.837 22.026 22.318 1.00 78.00 98 LYS A O 1
ATOM 741 N N . THR A 1 99 ? -33.718 22.297 21.138 1.00 79.38 99 THR A N 1
ATOM 742 C CA . THR A 1 99 ? -34.151 20.892 21.216 1.00 79.38 99 THR A CA 1
ATOM 743 C C . THR A 1 99 ? -33.226 20.000 20.394 1.00 79.38 99 THR A C 1
ATOM 745 O O . THR A 1 99 ? -32.767 18.970 20.881 1.00 79.38 99 THR A O 1
ATOM 748 N N . ALA A 1 100 ? -32.869 20.436 19.184 1.00 76.00 100 ALA A N 1
ATOM 749 C CA . ALA A 1 100 ? -31.902 19.764 18.321 1.00 76.00 100 ALA A CA 1
ATOM 750 C C . ALA A 1 100 ? -30.519 19.615 18.987 1.00 76.00 100 ALA A C 1
ATOM 752 O O . ALA A 1 100 ? -29.908 18.543 18.919 1.00 76.00 100 ALA A O 1
ATOM 753 N N . GLN A 1 101 ? -30.047 20.657 19.683 1.00 77.94 101 GLN A N 1
ATOM 754 C CA . GLN A 1 101 ? -28.813 20.607 20.473 1.00 77.94 101 GLN A CA 1
ATOM 755 C C . GLN A 1 101 ? -28.915 19.597 21.617 1.00 77.94 101 GLN A C 1
ATOM 757 O O . GLN A 1 101 ? -28.076 18.705 21.697 1.00 77.94 101 GLN A O 1
ATOM 762 N N . LYS A 1 102 ? -29.966 19.665 22.447 1.00 81.81 102 LYS A N 1
ATOM 763 C CA . LYS A 1 102 ? -30.175 18.722 23.561 1.00 81.81 102 LYS A CA 1
ATOM 764 C C . LYS A 1 102 ? -30.281 17.271 23.089 1.00 81.81 102 LYS A C 1
ATOM 766 O O . LYS A 1 102 ? -29.729 16.377 23.723 1.00 81.81 102 LYS A O 1
ATOM 771 N N . LEU A 1 103 ? -30.958 17.024 21.967 1.00 82.12 103 LEU A N 1
ATOM 772 C CA . LEU A 1 103 ? -31.051 15.688 21.378 1.00 82.12 103 LEU A CA 1
ATOM 773 C C . LEU A 1 103 ? -29.697 15.190 20.891 1.00 82.12 103 LEU A C 1
ATOM 775 O O . LEU A 1 103 ? -29.363 14.031 21.108 1.00 82.12 103 LEU A O 1
ATOM 779 N N . THR A 1 104 ? -28.918 16.055 20.243 1.00 78.69 104 THR A N 1
ATOM 780 C CA . THR A 1 104 ? -27.580 15.690 19.771 1.00 78.69 104 THR A CA 1
ATOM 781 C C . THR A 1 104 ? -26.638 15.420 20.939 1.00 78.69 104 THR A C 1
ATOM 783 O O . THR A 1 104 ? -25.860 14.471 20.882 1.00 78.69 104 THR A O 1
ATOM 786 N N . GLN A 1 105 ? -26.765 16.203 22.011 1.00 77.50 105 GLN A N 1
ATOM 787 C CA . GLN A 1 105 ? -26.041 16.010 23.261 1.00 77.50 105 GLN A CA 1
ATOM 788 C C . GLN A 1 105 ? -26.398 14.666 23.909 1.00 77.50 105 GLN A C 1
ATOM 790 O O . GLN A 1 105 ? -25.528 13.901 24.314 1.00 77.50 105 GLN A O 1
ATOM 795 N N . LYS A 1 106 ? -27.695 14.340 23.960 1.00 80.12 106 LYS A N 1
ATOM 796 C CA . LYS A 1 106 ? -28.171 13.112 24.597 1.00 80.12 106 LYS A CA 1
ATOM 797 C C . LYS A 1 106 ? -27.871 11.872 23.757 1.00 80.12 106 LYS A C 1
ATOM 799 O O . LYS A 1 106 ? -27.345 10.916 24.302 1.00 80.12 106 LYS A O 1
ATOM 804 N N . TYR A 1 107 ? -28.185 11.874 22.461 1.00 79.62 107 TYR A N 1
ATOM 805 C CA . TYR A 1 107 ? -28.238 10.673 21.612 1.00 79.62 107 TYR A CA 1
ATOM 806 C C . TYR A 1 107 ? -27.193 10.616 20.491 1.00 79.62 107 TYR A C 1
ATOM 808 O O . TYR A 1 107 ? -27.133 9.627 19.761 1.00 79.62 107 TYR A O 1
ATOM 816 N N . GLY A 1 108 ? -26.385 11.660 20.313 1.00 74.56 108 GLY A N 1
ATOM 817 C CA . GLY A 1 108 ? -25.515 11.796 19.148 1.00 74.56 108 GLY A CA 1
ATOM 818 C C . GLY A 1 108 ? -26.262 12.271 17.897 1.00 74.56 108 GLY A C 1
ATOM 819 O O . GLY A 1 108 ? -27.490 12.213 17.791 1.00 74.56 108 GLY A O 1
ATOM 820 N N . LYS A 1 109 ? -25.504 12.777 16.917 1.00 77.50 109 LYS A N 1
ATOM 821 C CA . LYS A 1 109 ? -26.044 13.493 15.747 1.00 77.50 109 LYS A CA 1
ATOM 822 C C . LYS A 1 109 ? -26.958 12.615 14.891 1.00 77.50 109 LYS A C 1
ATOM 824 O O . LYS A 1 109 ? -27.998 13.079 14.430 1.00 77.50 109 LYS A O 1
ATOM 829 N N . LYS A 1 110 ? -26.582 11.352 14.673 1.00 77.38 110 LYS A N 1
ATOM 830 C CA . LYS A 1 110 ? -27.300 10.454 13.760 1.00 77.38 110 LYS A CA 1
ATOM 831 C C . LYS A 1 110 ? -28.671 10.063 14.309 1.00 77.38 110 LYS A C 1
ATOM 833 O O . LYS A 1 110 ? -29.659 10.117 13.580 1.00 77.38 110 LYS A O 1
ATOM 838 N N . ILE A 1 111 ? -28.743 9.721 15.594 1.00 81.44 111 ILE A N 1
ATOM 839 C CA . ILE A 1 111 ? -30.011 9.385 16.250 1.00 81.44 111 ILE A CA 1
ATOM 840 C C . ILE A 1 111 ? -30.854 10.643 16.446 1.00 81.44 111 ILE A C 1
ATOM 842 O O . ILE A 1 111 ? -32.043 10.602 16.155 1.00 81.44 111 ILE A O 1
ATOM 846 N N . ALA A 1 112 ? -30.256 11.785 16.801 1.00 81.81 112 ALA A N 1
ATOM 847 C CA . ALA A 1 112 ? -30.976 13.059 16.836 1.00 81.81 112 ALA A CA 1
ATOM 848 C C . ALA A 1 112 ? -31.624 13.394 15.477 1.00 81.81 112 ALA A C 1
ATOM 850 O O . ALA A 1 112 ? -32.802 13.746 15.421 1.00 81.81 112 ALA A O 1
ATOM 851 N N . GLN A 1 113 ? -30.909 13.196 14.364 1.00 82.19 113 GLN A N 1
ATOM 852 C CA . GLN A 1 113 ? -31.476 13.336 13.017 1.00 82.19 113 GLN A CA 1
ATOM 853 C C . GLN A 1 113 ? -32.613 12.345 12.747 1.00 82.19 113 GLN A C 1
ATOM 855 O O . GLN A 1 113 ? -33.604 12.710 12.128 1.00 82.19 113 GLN A O 1
ATOM 860 N N . GLN A 1 114 ? -32.521 11.101 13.214 1.00 81.81 114 GLN A N 1
ATOM 861 C CA . GLN A 1 114 ? -33.611 10.134 13.052 1.00 81.81 114 GLN A CA 1
ATOM 862 C C . GLN A 1 114 ? -34.845 10.497 13.885 1.00 81.81 114 GLN A C 1
ATOM 864 O O . GLN A 1 114 ? -35.952 10.439 13.353 1.00 81.81 114 GLN A O 1
ATOM 869 N N . ILE A 1 115 ? -34.658 10.916 15.142 1.00 82.19 115 ILE A N 1
ATOM 870 C CA . ILE A 1 115 ? -35.725 11.389 16.037 1.00 82.19 115 ILE A CA 1
ATOM 871 C C . ILE A 1 115 ? -36.474 12.548 15.378 1.00 82.19 115 ILE A C 1
ATOM 873 O O . ILE A 1 115 ? -37.689 12.491 15.215 1.00 82.19 115 ILE A O 1
ATOM 877 N N . THR A 1 116 ? -35.736 13.563 14.929 1.00 81.25 116 THR A N 1
ATOM 878 C CA . THR A 1 116 ? -36.310 14.763 14.303 1.00 81.25 116 THR A CA 1
ATOM 879 C C . THR A 1 116 ? -36.966 14.474 12.950 1.00 81.25 116 THR A C 1
ATOM 881 O O . THR A 1 116 ? -38.056 14.974 12.676 1.00 81.25 116 THR A O 1
ATOM 884 N N . ASN A 1 117 ? -36.359 13.630 12.108 1.00 80.50 117 ASN A N 1
ATOM 885 C CA . ASN A 1 117 ? -36.889 13.338 10.775 1.00 80.50 117 ASN A CA 1
ATOM 886 C C . ASN A 1 117 ? -38.126 12.436 10.793 1.00 80.50 117 ASN A C 1
ATOM 888 O O . ASN A 1 117 ? -39.026 12.670 9.981 1.00 80.50 117 ASN A O 1
ATOM 892 N N . LYS A 1 118 ? -38.154 11.421 11.672 1.00 76.88 118 LYS A N 1
ATOM 893 C CA . LYS A 1 118 ? -39.231 10.419 11.742 1.00 76.88 118 LYS A CA 1
ATOM 894 C C . LYS A 1 118 ? -40.337 10.763 12.737 1.00 76.88 118 LYS A C 1
ATOM 896 O O . LYS A 1 118 ? -41.480 10.429 12.465 1.00 76.88 118 LYS A O 1
ATOM 901 N N . GLY A 1 119 ? -40.010 11.379 13.873 1.00 67.69 119 GLY A N 1
ATOM 902 C CA . GLY A 1 119 ? -40.968 11.601 14.962 1.00 67.69 119 GLY A CA 1
ATOM 903 C C . GLY A 1 119 ? -41.298 13.061 15.263 1.00 67.69 119 GLY A C 1
ATOM 904 O O . GLY A 1 119 ? -42.103 13.318 16.154 1.00 67.69 119 GLY A O 1
ATOM 905 N N . GLY A 1 120 ? -40.688 14.012 14.547 1.00 75.81 120 GLY A N 1
ATOM 906 C CA . GLY A 1 120 ? -40.974 15.438 14.705 1.00 75.81 120 GLY A CA 1
ATOM 907 C C . GLY A 1 120 ? -40.683 15.972 16.113 1.00 75.81 120 GLY A C 1
ATOM 908 O O . GLY A 1 120 ? -39.829 15.455 16.837 1.00 75.81 120 GLY A O 1
ATOM 909 N N . GLU A 1 121 ? -41.381 17.042 16.489 1.00 78.75 121 GLU A N 1
ATOM 910 C CA . GLU A 1 121 ? -41.170 17.756 17.754 1.00 78.75 121 GLU A CA 1
ATOM 911 C C . GLU A 1 121 ? -41.704 16.994 18.978 1.00 78.75 121 GLU A C 1
ATOM 913 O O . GLU A 1 121 ? -41.096 17.034 20.047 1.00 78.75 121 GLU A O 1
ATOM 918 N N . GLU A 1 122 ? -42.770 16.211 18.815 1.00 80.00 122 GLU A N 1
ATOM 919 C CA . GLU A 1 122 ? -43.364 15.427 19.901 1.00 80.00 122 GLU A CA 1
ATOM 920 C C . GLU A 1 122 ? -42.437 14.292 20.367 1.00 80.00 122 GLU A C 1
ATOM 922 O O . GLU A 1 122 ? -42.156 14.155 21.563 1.00 80.00 122 GLU A O 1
ATOM 927 N N . LEU A 1 123 ? -41.887 13.508 19.427 1.00 83.19 123 LEU A N 1
ATOM 928 C CA . LEU A 1 123 ? -40.905 12.477 19.769 1.00 83.19 123 LEU A CA 1
ATOM 929 C C . LEU A 1 123 ? -39.632 13.106 20.339 1.00 83.19 123 LEU A C 1
ATOM 931 O O . LEU A 1 123 ? -39.037 12.550 21.258 1.00 83.19 123 LEU A O 1
ATOM 935 N N . ALA A 1 124 ? -39.223 14.270 19.828 1.00 83.31 124 ALA A N 1
ATOM 936 C CA . ALA A 1 124 ? -38.070 15.002 20.336 1.00 83.31 124 ALA A CA 1
ATOM 937 C C . ALA A 1 124 ? -38.231 15.394 21.812 1.00 83.31 124 ALA A C 1
ATOM 939 O O . ALA A 1 124 ? -37.296 15.218 22.594 1.00 83.31 124 ALA A O 1
ATOM 940 N N . GLN A 1 125 ? -39.410 15.874 22.215 1.00 84.75 125 GLN A N 1
ATOM 941 C CA . GLN A 1 125 ? -39.685 16.203 23.613 1.00 84.75 125 GLN A CA 1
ATOM 942 C C . GLN A 1 125 ? -39.716 14.949 24.494 1.00 84.75 125 GLN A C 1
ATOM 944 O O . GLN A 1 125 ? -39.016 14.910 25.506 1.00 84.75 125 GLN A O 1
ATOM 949 N N . LYS A 1 126 ? -40.430 13.891 24.075 1.00 85.44 126 LYS A N 1
ATOM 950 C CA . LYS A 1 126 ? -40.494 12.606 24.803 1.00 85.44 126 LYS A CA 1
ATOM 951 C C . LYS A 1 126 ? -39.117 11.954 24.961 1.00 85.44 126 LYS A C 1
ATOM 953 O O . LYS A 1 126 ? -38.795 11.430 26.023 1.00 85.44 126 LYS A O 1
ATOM 958 N N . ALA A 1 127 ? -38.273 12.049 23.936 1.00 83.75 127 ALA A N 1
ATOM 959 C CA . ALA A 1 127 ? -36.906 11.547 23.965 1.00 83.75 127 ALA A CA 1
ATOM 960 C C . ALA A 1 127 ? -36.035 12.273 25.004 1.00 83.75 127 ALA A C 1
ATOM 962 O O . ALA A 1 127 ? -35.126 11.682 25.576 1.00 83.75 127 ALA A O 1
ATOM 963 N N . LEU A 1 128 ? -36.274 13.551 25.300 1.00 84.62 128 LEU A N 1
ATOM 964 C CA . LEU A 1 128 ? -35.434 14.286 26.252 1.00 84.62 128 LEU A CA 1
ATOM 965 C C . LEU A 1 128 ? -35.726 13.943 27.719 1.00 84.62 128 LEU A C 1
ATOM 967 O O . LEU A 1 128 ? -34.831 14.092 28.553 1.00 84.62 128 LEU A O 1
ATOM 971 N N . VAL A 1 129 ? -36.902 13.392 28.025 1.00 83.06 129 VAL A N 1
ATOM 972 C CA . VAL A 1 129 ? -37.300 12.987 29.383 1.00 83.06 129 VAL A CA 1
ATOM 973 C C . VAL A 1 129 ? -36.539 11.727 29.840 1.00 83.06 129 VAL A C 1
ATOM 975 O O . VAL A 1 129 ? -35.983 10.969 29.036 1.00 83.06 129 VAL A O 1
ATOM 978 N N . ARG A 1 130 ? -36.444 11.513 31.158 1.00 69.81 130 ARG A N 1
ATOM 979 C CA . ARG A 1 130 ? -35.860 10.303 31.763 1.00 69.81 130 ARG A CA 1
ATOM 980 C C . ARG A 1 130 ? -36.655 9.066 31.314 1.00 69.81 130 ARG A C 1
ATOM 982 O O . ARG A 1 130 ? -37.872 9.071 31.432 1.00 69.81 130 ARG A O 1
ATOM 989 N N . GLY A 1 131 ? -35.981 8.039 30.788 1.00 70.81 131 GLY A N 1
ATOM 990 C CA . GLY A 1 131 ? -36.630 6.849 30.212 1.00 70.81 131 GLY A CA 1
ATOM 991 C C . GLY A 1 131 ? -37.018 6.985 28.731 1.00 70.81 131 GLY A C 1
ATOM 992 O O . GLY A 1 131 ? -37.503 6.028 28.132 1.00 70.81 131 GLY A O 1
ATOM 993 N N . GLY A 1 132 ? -36.764 8.141 28.103 1.00 78.50 132 GLY A N 1
ATOM 994 C CA . GLY A 1 132 ? -37.040 8.375 26.681 1.00 78.50 132 GLY A CA 1
ATOM 995 C C . GLY A 1 132 ? -36.288 7.441 25.721 1.00 78.50 132 GLY A C 1
ATOM 996 O O . GLY A 1 132 ? -36.623 7.376 24.545 1.00 78.50 132 GLY A O 1
ATOM 997 N N . GLU A 1 133 ? -35.290 6.693 26.191 1.00 79.19 133 GLU A N 1
ATOM 998 C CA . GLU A 1 133 ? -34.558 5.679 25.429 1.00 79.19 133 GLU A CA 1
ATOM 999 C C . GLU A 1 133 ? -35.459 4.553 24.902 1.00 79.19 133 GLU A C 1
ATOM 1001 O O . GLU A 1 133 ? -35.302 4.149 23.750 1.00 79.19 133 GLU A O 1
ATOM 1006 N N . GLU A 1 134 ? -36.414 4.071 25.703 1.00 78.75 134 GLU A N 1
ATOM 1007 C CA . GLU A 1 134 ? -37.365 3.035 25.270 1.00 78.75 134 GLU A CA 1
ATOM 1008 C C . GLU A 1 134 ? -38.332 3.584 24.226 1.00 78.75 134 GLU A C 1
ATOM 1010 O O . GLU A 1 134 ? -38.582 2.944 23.205 1.00 78.75 134 GLU A O 1
ATOM 1015 N N . VAL A 1 135 ? -38.782 4.824 24.426 1.00 80.56 135 VAL A N 1
ATOM 1016 C CA . VAL A 1 135 ? -39.640 5.540 23.478 1.00 80.56 135 VAL A CA 1
ATOM 1017 C C . VAL A 1 135 ? -38.924 5.729 22.139 1.00 80.56 135 VAL A C 1
ATOM 1019 O O . VAL A 1 135 ? -39.503 5.469 21.089 1.00 80.56 135 VAL A O 1
ATOM 1022 N N . VAL A 1 136 ? -37.649 6.129 22.157 1.00 80.81 136 VAL A N 1
ATOM 1023 C CA . VAL A 1 136 ? -36.825 6.302 20.950 1.00 80.81 136 VAL A CA 1
ATOM 1024 C C . VAL A 1 136 ? -36.554 4.964 20.262 1.00 80.81 136 VAL A C 1
ATOM 1026 O O . VAL A 1 136 ? -36.699 4.874 19.044 1.00 80.81 136 VAL A O 1
ATOM 1029 N N . SER A 1 137 ? -36.188 3.929 21.023 1.00 82.25 137 SER A N 1
ATOM 1030 C CA . SER A 1 137 ? -35.967 2.564 20.526 1.00 82.25 137 SER A CA 1
ATOM 1031 C C . SER A 1 137 ? -37.202 2.038 19.787 1.00 82.25 137 SER A C 1
ATOM 1033 O O . SER A 1 137 ? -37.120 1.658 18.614 1.00 82.25 137 SER A O 1
ATOM 1035 N N . HIS A 1 138 ? -38.372 2.131 20.428 1.00 81.88 138 HIS A N 1
ATOM 1036 C CA . HIS A 1 138 ? -39.641 1.669 19.876 1.00 81.88 138 HIS A CA 1
ATOM 1037 C C . HIS A 1 138 ? -40.082 2.504 18.663 1.00 81.88 138 HIS A C 1
ATOM 1039 O O . HIS A 1 138 ? -40.381 1.953 17.603 1.00 81.88 138 HIS A O 1
ATOM 1045 N N . ALA A 1 139 ? -40.048 3.837 18.772 1.00 79.62 139 ALA A N 1
ATOM 1046 C CA . ALA A 1 139 ? -40.485 4.738 17.704 1.00 79.62 139 ALA A CA 1
ATOM 1047 C C . ALA A 1 139 ? -39.595 4.663 16.452 1.00 79.62 139 ALA A C 1
ATOM 1049 O O . ALA A 1 139 ? -40.084 4.751 15.325 1.00 79.62 139 ALA A O 1
ATOM 1050 N N . LEU A 1 140 ? -38.281 4.491 16.622 1.00 79.75 140 LEU A N 1
ATOM 1051 C CA . LEU A 1 140 ? -37.346 4.389 15.499 1.00 79.75 140 LEU A CA 1
ATOM 1052 C C . LEU A 1 140 ? -37.158 2.954 14.995 1.00 79.75 140 LEU A C 1
ATOM 1054 O O . LEU A 1 140 ? -36.552 2.787 13.929 1.00 79.75 140 LEU A O 1
ATOM 1058 N N . LYS A 1 141 ? -37.693 1.957 15.716 1.00 81.31 141 LYS A N 1
ATOM 1059 C CA . LYS A 1 141 ? -37.481 0.519 15.493 1.00 81.31 141 LYS A CA 1
ATOM 1060 C C . LYS A 1 141 ? -35.989 0.171 15.454 1.00 81.31 141 LYS A C 1
ATOM 1062 O O . LYS A 1 141 ? -35.510 -0.461 14.513 1.00 81.31 141 LYS A O 1
ATOM 1067 N N . ILE A 1 142 ? -35.238 0.656 16.441 1.00 78.94 142 ILE A N 1
ATOM 1068 C CA . ILE A 1 142 ? -33.797 0.405 16.578 1.00 78.94 142 ILE A CA 1
ATOM 1069 C C . ILE A 1 142 ? -33.503 -0.223 17.931 1.00 78.94 142 ILE A C 1
ATOM 1071 O O . ILE A 1 142 ? -34.151 0.110 18.909 1.00 78.94 142 ILE A O 1
ATOM 1075 N N . AS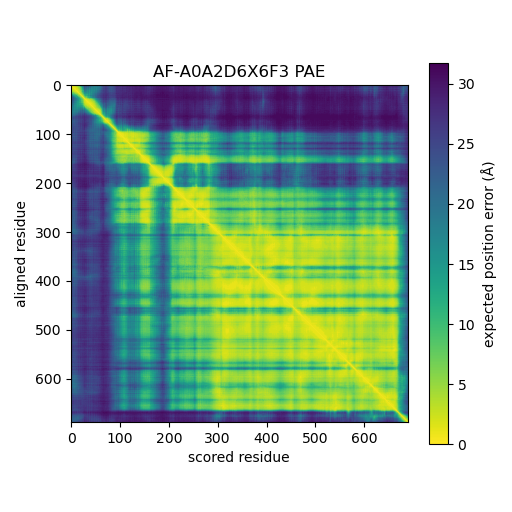P A 1 143 ? -32.494 -1.089 17.988 1.00 81.50 143 ASP A N 1
ATOM 1076 C CA . ASP A 1 143 ? -32.047 -1.703 19.238 1.00 81.50 143 ASP A CA 1
ATOM 1077 C C . ASP A 1 143 ? -31.680 -0.636 20.289 1.00 81.50 143 ASP A C 1
ATOM 1079 O O . ASP A 1 143 ? -31.027 0.370 19.978 1.00 81.50 143 ASP A O 1
ATOM 1083 N N . ARG A 1 144 ? -32.055 -0.879 21.549 1.00 80.56 144 ARG A N 1
ATOM 1084 C CA . ARG A 1 144 ? -31.660 -0.069 22.704 1.00 80.56 144 ARG A CA 1
ATOM 1085 C C . ARG A 1 144 ? -30.141 0.080 22.787 1.00 80.56 144 ARG A C 1
ATOM 1087 O O . ARG A 1 144 ? -29.669 1.184 23.044 1.00 80.56 144 ARG A O 1
ATOM 1094 N N . ALA A 1 145 ? -29.372 -0.965 22.476 1.00 81.94 145 ALA A N 1
ATOM 1095 C CA . ALA A 1 145 ? -27.912 -0.892 22.431 1.00 81.94 145 ALA A CA 1
ATOM 1096 C C . ALA A 1 145 ? -27.423 0.153 21.414 1.00 81.94 145 ALA A C 1
ATOM 1098 O O . ALA A 1 145 ? -26.474 0.891 21.674 1.00 81.94 145 ALA A O 1
ATOM 1099 N N . LYS A 1 146 ? -28.121 0.304 20.281 1.00 82.00 146 LYS A N 1
ATOM 1100 C CA . LYS A 1 146 ? -27.810 1.318 19.263 1.00 82.00 146 LYS A CA 1
ATOM 1101 C C . LYS A 1 146 ? -28.087 2.734 19.762 1.00 82.00 146 LYS A C 1
ATOM 1103 O O . LYS A 1 146 ? -27.304 3.637 19.473 1.00 82.00 146 LYS A O 1
ATOM 1108 N N . VAL A 1 147 ? -29.156 2.918 20.540 1.00 81.69 147 VAL A N 1
ATOM 1109 C CA . VAL A 1 147 ? -29.443 4.181 21.238 1.00 81.69 147 VAL A CA 1
ATOM 1110 C C . VAL A 1 147 ? -28.323 4.501 22.226 1.00 81.69 147 VAL A C 1
ATOM 1112 O O . VAL A 1 147 ? -27.747 5.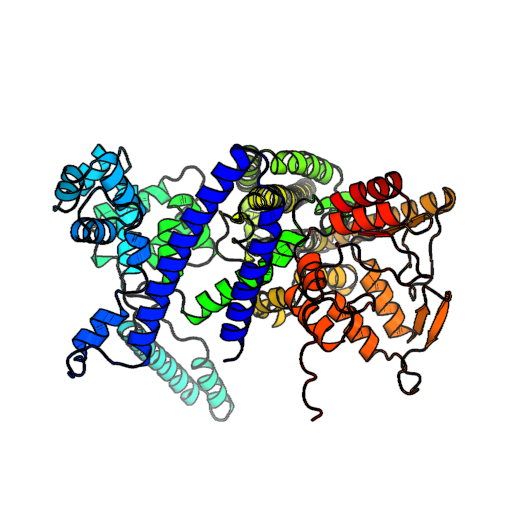587 22.154 1.00 81.69 147 VAL A O 1
ATOM 1115 N N . THR A 1 148 ? -27.947 3.542 23.076 1.00 85.94 148 THR A N 1
ATOM 1116 C CA . THR A 1 148 ? -26.861 3.683 24.057 1.00 85.94 148 THR A CA 1
ATOM 1117 C C . THR A 1 148 ? -25.521 4.011 23.393 1.00 85.94 148 THR A C 1
ATOM 1119 O O . THR A 1 148 ? -24.817 4.904 23.859 1.00 85.94 148 THR A O 1
ATOM 1122 N N . LEU A 1 149 ? -25.182 3.376 22.264 1.00 86.06 149 LEU A N 1
ATOM 1123 C CA . LEU A 1 149 ? -23.969 3.679 21.491 1.00 86.06 149 LEU A CA 1
ATOM 1124 C C . LEU A 1 149 ? -23.902 5.147 21.058 1.00 86.06 149 LEU A C 1
ATOM 1126 O O . LEU A 1 149 ? -22.846 5.773 21.171 1.00 86.06 149 LEU A O 1
ATOM 1130 N N . GLY A 1 150 ? -25.026 5.712 20.607 1.00 82.50 150 GLY A N 1
ATOM 1131 C CA . GLY A 1 150 ? -25.127 7.134 20.276 1.00 82.50 150 GLY A CA 1
ATOM 1132 C C . GLY A 1 150 ? -24.842 8.034 21.484 1.00 82.50 150 GLY A C 1
ATOM 1133 O O . GLY A 1 150 ? -24.055 8.981 21.380 1.00 82.50 150 GLY A O 1
ATOM 1134 N N . LYS A 1 151 ? -25.393 7.684 22.658 1.00 85.94 151 LYS A N 1
ATOM 1135 C CA . LYS A 1 151 ? -25.137 8.383 23.933 1.00 85.94 151 LYS A CA 1
ATOM 1136 C C . LYS A 1 151 ? -23.660 8.299 24.350 1.00 85.94 151 LYS A C 1
ATOM 1138 O O . LYS A 1 151 ? -23.080 9.298 24.783 1.00 85.94 151 LYS A O 1
ATOM 1143 N N . VAL A 1 152 ? -23.028 7.129 24.196 1.00 88.00 152 VAL A N 1
ATOM 1144 C CA . VAL A 1 152 ? -21.592 6.929 24.472 1.00 88.00 152 VAL A CA 1
ATOM 1145 C C . VAL A 1 152 ? -20.741 7.785 23.543 1.00 88.00 152 VAL A C 1
ATOM 1147 O O . VAL A 1 152 ? -19.865 8.507 24.017 1.00 88.00 152 VAL A O 1
ATOM 1150 N N . ALA A 1 153 ? -21.018 7.774 22.239 1.00 87.38 153 ALA A N 1
ATOM 1151 C CA . ALA A 1 153 ? -20.284 8.584 21.274 1.00 87.38 153 ALA A CA 1
ATOM 1152 C C . ALA A 1 153 ? -20.384 10.090 21.588 1.00 87.38 153 ALA A C 1
ATOM 1154 O O . ALA A 1 153 ? -19.377 10.798 21.527 1.00 87.38 153 ALA A O 1
ATOM 1155 N N . ALA A 1 154 ? -21.569 10.583 21.964 1.00 84.44 154 ALA A N 1
ATOM 1156 C CA . ALA A 1 154 ? -21.764 11.970 22.390 1.00 84.44 154 ALA A CA 1
ATOM 1157 C C . ALA A 1 154 ? -20.992 12.293 23.682 1.00 84.44 154 ALA A C 1
ATOM 1159 O O . ALA A 1 154 ? -20.200 13.235 23.711 1.00 84.44 154 ALA A O 1
ATOM 1160 N N . SER A 1 155 ? -21.114 11.442 24.706 1.00 86.88 155 SER A N 1
ATOM 1161 C CA . SER A 1 155 ? -20.408 11.615 25.983 1.00 86.88 155 SER A CA 1
ATOM 1162 C C . SER A 1 155 ? -18.893 11.628 25.818 1.00 86.88 155 SER A C 1
ATOM 1164 O O . SER A 1 155 ? -18.215 12.430 26.458 1.00 86.88 155 SER A O 1
ATOM 1166 N N . ILE A 1 156 ? -18.354 10.778 24.937 1.00 87.12 156 ILE A N 1
ATOM 1167 C CA . ILE A 1 156 ? -16.934 10.809 24.592 1.00 87.12 156 ILE A CA 1
ATOM 1168 C C . ILE A 1 156 ? -16.607 12.149 23.947 1.00 87.12 156 ILE A C 1
ATOM 1170 O O . ILE A 1 156 ? -15.701 12.803 24.437 1.00 87.12 156 ILE A O 1
ATOM 1174 N N . ARG A 1 157 ? -17.332 12.623 22.921 1.00 86.12 157 ARG A N 1
ATOM 1175 C CA . ARG A 1 157 ? -17.057 13.930 22.280 1.00 86.12 157 ARG A CA 1
ATOM 1176 C C . ARG A 1 157 ? -17.049 15.098 23.268 1.00 86.12 157 ARG A C 1
ATOM 1178 O O . ARG A 1 157 ? -16.193 15.968 23.136 1.00 86.12 157 ARG A O 1
ATOM 1185 N N . GLU A 1 158 ? -17.893 15.069 24.289 1.00 84.38 158 GLU A N 1
ATOM 1186 C CA . GLU A 1 158 ? -17.939 16.092 25.342 1.00 84.38 158 GLU A CA 1
ATOM 1187 C C . GLU A 1 158 ? -16.862 15.941 26.421 1.00 84.38 158 GLU A C 1
ATOM 1189 O O . GLU A 1 158 ? -16.543 16.913 27.096 1.00 84.38 158 GLU A O 1
ATOM 1194 N N . ALA A 1 159 ? -16.278 14.752 26.597 1.00 83.62 159 ALA A N 1
ATOM 1195 C CA . ALA A 1 159 ? -15.302 14.508 27.656 1.00 83.62 159 ALA A CA 1
ATOM 1196 C C . ALA A 1 159 ? -14.070 15.420 27.525 1.00 83.62 159 ALA A C 1
ATOM 1198 O O . ALA A 1 159 ? -13.412 15.458 26.475 1.00 83.62 159 ALA A O 1
ATOM 1199 N N . GLU A 1 160 ? -13.724 16.133 28.596 1.00 78.81 160 GLU A N 1
ATOM 1200 C CA . GLU A 1 160 ? -12.562 17.016 28.593 1.00 78.81 160 GLU A CA 1
ATOM 1201 C C . GLU A 1 160 ? -11.245 16.221 28.514 1.00 78.81 160 GLU A C 1
ATOM 1203 O O . GLU A 1 160 ? -11.180 15.047 28.900 1.00 78.81 160 GLU A O 1
ATOM 1208 N N . PRO A 1 161 ? -10.147 16.827 28.025 1.00 71.62 161 PRO A N 1
ATOM 1209 C CA . PRO A 1 161 ? -8.824 16.230 28.138 1.00 71.62 161 PRO A CA 1
ATOM 1210 C C . PRO A 1 161 ? -8.464 16.006 29.611 1.00 71.62 161 PRO A C 1
ATOM 1212 O O . PRO A 1 161 ? -8.470 16.940 30.411 1.00 71.62 161 PRO A O 1
ATOM 1215 N N . ALA A 1 162 ? -8.057 14.788 29.964 1.00 70.69 162 ALA A N 1
ATOM 1216 C CA . ALA A 1 162 ? -7.806 14.378 31.345 1.00 70.69 162 ALA A CA 1
ATOM 1217 C C . ALA A 1 162 ? -6.489 14.940 31.927 1.00 70.69 162 ALA A C 1
ATOM 1219 O O . ALA A 1 162 ? -5.616 14.193 32.375 1.00 70.69 162 ALA A O 1
ATOM 1220 N N . ARG A 1 163 ? -6.311 16.269 31.942 1.00 60.78 163 ARG A N 1
ATOM 1221 C CA . ARG A 1 163 ? -5.083 16.951 32.399 1.00 60.78 163 ARG A CA 1
ATOM 1222 C C . ARG A 1 163 ? -4.797 16.688 33.881 1.00 60.78 163 ARG A C 1
ATOM 1224 O O . ARG A 1 163 ? -3.678 16.310 34.223 1.00 60.78 163 ARG A O 1
ATOM 1231 N N . LYS A 1 164 ? -5.808 16.804 34.752 1.00 60.03 164 LYS A N 1
ATOM 1232 C CA . LYS A 1 164 ? -5.677 16.564 36.205 1.00 60.03 164 LYS A CA 1
ATOM 1233 C C . LYS A 1 164 ? -5.405 15.089 36.536 1.00 60.03 164 LYS A C 1
ATOM 1235 O O . LYS A 1 164 ? -4.552 14.784 37.367 1.00 60.03 164 LYS A O 1
ATOM 1240 N N . GLN A 1 165 ? -6.082 14.158 35.862 1.00 65.25 165 GLN A N 1
ATOM 1241 C CA . GLN A 1 165 ? -5.862 12.715 36.044 1.00 65.25 165 GLN A CA 1
ATOM 1242 C C . GLN A 1 165 ? -4.502 12.279 35.476 1.00 65.25 165 GLN A C 1
ATOM 1244 O O . GLN A 1 165 ? -3.796 11.506 36.117 1.00 65.25 165 GLN A O 1
ATOM 1249 N N . THR A 1 166 ? -4.079 12.848 34.342 1.00 64.50 166 THR A N 1
ATOM 1250 C CA . THR A 1 166 ? -2.731 12.653 33.784 1.00 64.50 166 THR A CA 1
ATOM 1251 C C . THR A 1 166 ? -1.655 13.142 34.747 1.00 64.50 166 THR A C 1
ATOM 1253 O O . THR A 1 166 ? -0.688 12.429 34.980 1.00 64.50 166 THR A O 1
ATOM 1256 N N . GLN A 1 167 ? -1.830 14.306 35.383 1.00 63.53 167 GLN A N 1
ATOM 1257 C CA . GLN A 1 167 ? -0.899 14.780 36.415 1.00 63.53 167 GLN A CA 1
ATOM 1258 C C . GLN A 1 167 ? -0.839 13.843 37.632 1.00 63.53 167 GLN A C 1
ATOM 1260 O O . GLN A 1 167 ? 0.249 13.591 38.148 1.00 63.53 167 GLN A O 1
ATOM 1265 N N . ARG A 1 168 ? -1.972 13.271 38.069 1.00 69.31 168 ARG A N 1
ATOM 1266 C CA . ARG A 1 168 ? -1.999 12.258 39.144 1.00 69.31 168 ARG A CA 1
ATOM 1267 C C . ARG A 1 168 ? -1.269 10.971 38.743 1.00 69.31 168 ARG A C 1
ATOM 1269 O O . ARG A 1 168 ? -0.453 10.478 39.520 1.00 69.31 168 ARG A O 1
ATOM 1276 N N . LEU A 1 169 ? -1.511 10.463 37.531 1.00 69.44 169 LEU A N 1
ATOM 1277 C CA . LEU A 1 169 ? -0.810 9.300 36.972 1.00 69.44 169 LEU A CA 1
ATOM 1278 C C . LEU A 1 169 ? 0.695 9.565 36.840 1.00 69.44 169 LEU A C 1
ATOM 1280 O O . LEU A 1 169 ? 1.501 8.734 37.248 1.00 69.44 169 LEU A O 1
ATOM 1284 N N . PHE A 1 170 ? 1.080 10.754 36.370 1.00 76.38 170 PHE A N 1
ATOM 1285 C CA . PHE A 1 170 ? 2.476 11.181 36.287 1.00 76.38 170 PHE A CA 1
ATOM 1286 C C . PHE A 1 170 ? 3.130 11.246 37.662 1.00 76.38 170 PHE A C 1
ATOM 1288 O O . PHE A 1 170 ? 4.254 10.781 37.808 1.00 76.38 170 PHE A O 1
ATOM 1295 N N . ARG A 1 171 ? 2.450 11.797 38.675 1.00 75.56 171 ARG A N 1
ATOM 1296 C CA . ARG A 1 171 ? 2.984 11.880 40.042 1.00 75.56 171 ARG A CA 1
ATOM 1297 C C . ARG A 1 171 ? 3.215 10.488 40.632 1.00 75.56 171 ARG A C 1
ATOM 1299 O O . ARG A 1 171 ? 4.281 10.248 41.194 1.00 75.56 171 ARG A O 1
ATOM 1306 N N . LYS A 1 172 ? 2.260 9.567 40.454 1.00 79.00 172 LYS A N 1
ATOM 1307 C CA . LYS A 1 172 ? 2.376 8.174 40.911 1.00 79.00 172 LYS A CA 1
ATOM 1308 C C . LYS A 1 172 ? 3.515 7.435 40.201 1.00 79.00 172 LYS A C 1
ATOM 1310 O O . LYS A 1 172 ? 4.375 6.868 40.867 1.00 79.00 172 LYS A O 1
ATOM 1315 N N . GLU A 1 173 ? 3.566 7.498 38.872 1.00 81.38 173 GLU A N 1
ATOM 1316 C CA . GLU A 1 173 ? 4.601 6.825 38.076 1.00 81.38 173 GLU A CA 1
ATOM 1317 C C . GLU A 1 173 ? 5.996 7.405 38.351 1.00 81.38 173 GLU A C 1
ATOM 1319 O O . GLU A 1 173 ? 6.951 6.659 38.552 1.00 81.38 173 GLU A O 1
ATOM 1324 N N . ARG A 1 174 ? 6.133 8.738 38.433 1.00 81.31 174 ARG A N 1
ATOM 1325 C CA . ARG A 1 174 ? 7.406 9.388 38.785 1.00 81.31 174 ARG A CA 1
ATOM 1326 C C . ARG A 1 174 ? 7.880 8.980 40.174 1.00 81.31 174 ARG A C 1
ATOM 1328 O O . ARG A 1 174 ? 9.064 8.716 40.332 1.00 81.31 174 ARG A O 1
ATOM 1335 N N . SER A 1 175 ? 6.976 8.875 41.150 1.00 83.12 175 SER A N 1
ATOM 1336 C CA . SER A 1 175 ? 7.308 8.382 42.492 1.00 83.12 175 SER A CA 1
ATOM 1337 C C . SER A 1 175 ? 7.813 6.934 42.455 1.00 83.12 175 SER A C 1
ATOM 1339 O O . SER A 1 175 ? 8.852 6.634 43.038 1.00 83.12 175 SER A O 1
ATOM 1341 N N . GLN A 1 176 ? 7.160 6.051 41.693 1.00 83.69 176 GLN A N 1
ATOM 1342 C CA . GLN A 1 176 ? 7.590 4.656 41.540 1.00 83.69 176 GLN A CA 1
ATOM 1343 C C . GLN A 1 176 ? 8.928 4.519 40.799 1.00 83.69 176 GLN A C 1
ATOM 1345 O O . GLN A 1 176 ? 9.764 3.692 41.167 1.00 83.69 176 GLN A O 1
ATOM 1350 N N . ARG A 1 177 ? 9.163 5.319 39.752 1.00 86.50 177 ARG A N 1
ATOM 1351 C CA . ARG A 1 177 ? 10.452 5.346 39.042 1.00 86.50 177 ARG A CA 1
ATOM 1352 C C . ARG A 1 177 ? 11.566 5.935 39.902 1.00 86.50 177 ARG A C 1
ATOM 1354 O O . ARG A 1 177 ? 12.660 5.390 39.894 1.00 86.50 177 ARG A O 1
ATOM 1361 N N . ALA A 1 178 ? 11.286 6.979 40.682 1.00 82.50 178 ALA A N 1
ATOM 1362 C CA . ALA A 1 178 ? 12.238 7.547 41.633 1.00 82.50 178 ALA A CA 1
ATOM 1363 C C . ALA A 1 178 ? 12.602 6.545 42.740 1.00 82.50 178 ALA A C 1
ATOM 1365 O O . ALA A 1 178 ? 13.775 6.413 43.067 1.00 82.50 178 ALA A O 1
ATOM 1366 N N . ALA A 1 179 ? 11.635 5.777 43.255 1.00 84.06 179 ALA A N 1
ATOM 1367 C CA . ALA A 1 179 ? 11.902 4.716 44.226 1.00 84.06 179 ALA A CA 1
ATOM 1368 C C . ALA A 1 179 ? 12.797 3.607 43.641 1.00 84.06 179 ALA A C 1
ATOM 1370 O O . ALA A 1 179 ? 13.751 3.187 44.292 1.00 84.06 179 ALA A O 1
ATOM 1371 N N . ARG A 1 180 ? 12.535 3.165 42.400 1.00 87.06 180 ARG A N 1
ATOM 1372 C CA . ARG A 1 180 ? 13.382 2.187 41.689 1.00 87.06 180 ARG A CA 1
ATOM 1373 C C . ARG A 1 180 ? 14.782 2.732 41.396 1.00 87.06 180 ARG A C 1
ATOM 1375 O O . ARG A 1 180 ? 15.758 2.035 41.640 1.00 87.06 180 ARG A O 1
ATOM 1382 N N . GLY A 1 181 ? 14.882 3.979 40.939 1.00 85.50 181 GLY A N 1
ATOM 1383 C CA . GLY A 1 181 ? 16.163 4.636 40.676 1.00 85.50 181 GLY A CA 1
ATOM 1384 C C . GLY A 1 181 ? 16.978 4.865 41.947 1.00 85.50 181 GLY A C 1
ATOM 1385 O O . GLY A 1 181 ? 18.186 4.671 41.944 1.00 85.50 181 GLY A O 1
ATOM 1386 N N . SER A 1 182 ? 16.318 5.199 43.059 1.00 84.88 182 SER A N 1
ATOM 1387 C CA . SER A 1 182 ? 16.969 5.339 44.364 1.00 84.88 182 SER A CA 1
ATOM 1388 C C . SER A 1 182 ? 17.507 4.005 44.886 1.00 84.88 182 SER A C 1
ATOM 1390 O O . SER A 1 182 ? 18.602 3.990 45.437 1.00 84.88 182 SER A O 1
ATOM 1392 N N . ARG A 1 183 ? 16.800 2.885 44.667 1.00 83.81 183 ARG A N 1
ATOM 1393 C CA . ARG A 1 183 ? 17.343 1.540 44.942 1.00 83.81 183 ARG A CA 1
ATOM 1394 C C . ARG A 1 183 ? 18.545 1.232 44.050 1.00 83.81 183 ARG A C 1
ATOM 1396 O O . ARG A 1 183 ? 19.594 0.890 44.566 1.00 83.81 183 ARG A O 1
ATOM 1403 N N . ALA A 1 184 ? 18.451 1.494 42.745 1.00 83.56 184 ALA A N 1
ATOM 1404 C CA . ALA A 1 184 ? 19.565 1.282 41.816 1.00 83.56 184 ALA A CA 1
ATOM 1405 C C . ALA A 1 184 ? 20.835 2.085 42.175 1.00 83.56 184 ALA A C 1
ATOM 1407 O O . ALA A 1 184 ? 21.937 1.585 41.980 1.00 83.56 184 ALA A O 1
ATOM 1408 N N . LEU A 1 185 ? 20.690 3.298 42.728 1.00 86.31 185 LEU A N 1
ATOM 1409 C CA . LEU A 1 185 ? 21.814 4.093 43.246 1.00 86.31 185 LEU A CA 1
ATOM 1410 C C . LEU A 1 185 ? 22.403 3.549 44.557 1.00 86.31 185 LEU A C 1
ATOM 1412 O O . LEU A 1 185 ? 23.564 3.821 44.842 1.00 86.31 185 LEU A O 1
ATOM 1416 N N . LYS A 1 186 ? 21.612 2.835 45.367 1.00 88.19 186 LYS A N 1
ATOM 1417 C CA . LYS A 1 186 ? 22.077 2.202 46.611 1.00 88.19 186 LYS A CA 1
ATOM 1418 C C . LYS A 1 186 ? 22.761 0.863 46.349 1.00 88.19 186 LYS A C 1
ATOM 1420 O O . LYS A 1 186 ? 23.784 0.580 46.958 1.00 88.19 186 LYS A O 1
ATOM 1425 N N . ASP A 1 187 ? 22.193 0.067 45.450 1.00 87.62 187 ASP A N 1
ATOM 1426 C CA . ASP A 1 187 ? 22.591 -1.325 45.231 1.00 87.62 187 ASP A CA 1
ATOM 1427 C C . ASP A 1 187 ? 23.795 -1.449 44.282 1.00 87.62 187 ASP A C 1
ATOM 1429 O O . ASP A 1 187 ? 24.503 -2.454 44.301 1.00 87.62 187 ASP A O 1
ATOM 1433 N N . VAL A 1 188 ? 24.042 -0.437 43.440 1.00 86.12 188 VAL A N 1
ATOM 1434 C CA . VAL A 1 188 ? 25.138 -0.438 42.463 1.00 86.12 188 VAL A CA 1
ATOM 1435 C C . VAL A 1 188 ? 25.986 0.830 42.630 1.00 86.12 188 VAL A C 1
ATOM 1437 O O . VAL A 1 188 ? 25.477 1.930 42.417 1.00 86.12 188 VAL A O 1
ATOM 1440 N N . PRO A 1 189 ? 27.281 0.720 42.977 1.00 84.50 189 PRO A N 1
ATOM 1441 C CA . PRO A 1 189 ? 28.139 1.883 43.174 1.00 84.50 189 PRO A CA 1
ATOM 1442 C C . PRO A 1 189 ? 28.615 2.517 41.854 1.00 84.50 189 PRO A C 1
ATOM 1444 O O . PRO A 1 189 ? 28.683 1.877 40.799 1.00 84.50 189 PRO A O 1
ATOM 1447 N N . GLY A 1 190 ? 28.993 3.796 41.935 1.00 84.25 190 GLY A N 1
ATOM 1448 C CA . GLY A 1 190 ? 29.670 4.536 40.867 1.00 84.25 190 GLY A CA 1
ATOM 1449 C C . GLY A 1 190 ? 28.833 4.773 39.603 1.00 84.25 190 GLY A C 1
ATOM 1450 O O . GLY A 1 190 ? 27.602 4.818 39.622 1.00 84.25 190 GLY A O 1
ATOM 1451 N N . GLU A 1 191 ? 29.520 4.933 38.471 1.00 81.38 191 GLU A N 1
ATOM 1452 C CA . GLU A 1 191 ? 28.920 5.258 37.168 1.00 81.38 191 GLU A CA 1
ATOM 1453 C C . GLU A 1 191 ? 27.878 4.219 36.707 1.00 81.38 191 GLU A C 1
ATOM 1455 O O . GLU A 1 191 ? 26.846 4.561 36.121 1.00 81.38 191 GLU A O 1
ATOM 1460 N N . ARG A 1 192 ? 28.090 2.941 37.042 1.00 79.31 192 ARG A N 1
ATOM 1461 C CA . ARG A 1 192 ? 27.140 1.860 36.740 1.00 79.31 192 ARG A CA 1
ATOM 1462 C C . ARG A 1 192 ? 25.802 2.052 37.456 1.00 79.31 192 ARG A C 1
ATOM 1464 O O . ARG A 1 192 ? 24.758 1.878 36.827 1.00 79.31 192 ARG A O 1
ATOM 1471 N N . GLY A 1 193 ? 25.817 2.473 38.722 1.00 82.94 193 GLY A N 1
ATOM 1472 C CA . GLY A 1 193 ? 24.601 2.806 39.470 1.00 82.94 193 GLY A CA 1
ATOM 1473 C C . GLY A 1 193 ? 23.868 4.010 38.902 1.00 82.94 193 GLY A C 1
ATOM 1474 O O . GLY A 1 193 ? 22.643 3.992 38.758 1.00 82.94 193 GLY A O 1
ATOM 1475 N N . PHE A 1 194 ? 24.617 5.030 38.474 1.00 83.00 194 PHE A N 1
ATOM 1476 C CA . PHE A 1 194 ? 24.054 6.192 37.790 1.00 83.00 194 PHE A CA 1
ATOM 1477 C C . PHE A 1 194 ? 23.324 5.805 36.492 1.00 83.00 194 PHE A C 1
ATOM 1479 O O . PHE A 1 194 ? 22.180 6.219 36.280 1.00 83.00 194 PHE A O 1
ATOM 1486 N N . PHE A 1 195 ? 23.926 4.971 35.636 1.00 83.25 195 PHE A N 1
ATOM 1487 C CA . PHE A 1 195 ? 23.263 4.507 34.412 1.00 83.25 195 PHE A CA 1
ATOM 1488 C C . PHE A 1 195 ? 22.087 3.563 34.682 1.00 83.25 195 PHE A C 1
ATOM 1490 O O . PHE A 1 195 ? 21.073 3.663 33.983 1.00 83.25 195 PHE A O 1
ATOM 1497 N N . ALA A 1 196 ? 22.167 2.712 35.709 1.00 77.62 196 ALA A N 1
ATOM 1498 C CA . ALA A 1 196 ? 21.059 1.860 36.138 1.00 77.62 196 ALA A CA 1
ATOM 1499 C C . ALA A 1 196 ? 19.847 2.701 36.584 1.00 77.62 196 ALA A C 1
ATOM 1501 O O . ALA A 1 196 ? 18.732 2.499 36.098 1.00 77.62 196 ALA A O 1
ATOM 1502 N N . ALA A 1 197 ? 20.072 3.726 37.409 1.00 81.00 197 ALA A N 1
ATOM 1503 C CA . ALA A 1 197 ? 19.033 4.658 37.843 1.00 81.00 197 ALA A CA 1
ATOM 1504 C C . ALA A 1 197 ? 18.484 5.519 36.692 1.00 81.00 197 ALA A C 1
ATOM 1506 O O . ALA A 1 197 ? 17.274 5.729 36.575 1.00 81.00 197 ALA A O 1
ATOM 1507 N N . LYS A 1 198 ? 19.345 5.970 35.769 1.00 85.31 198 LYS A N 1
ATOM 1508 C CA . LYS A 1 198 ? 18.912 6.664 34.544 1.00 85.31 198 LYS A CA 1
ATOM 1509 C C . LYS A 1 198 ? 18.038 5.759 33.671 1.00 85.31 198 LYS A C 1
ATOM 1511 O O . LYS A 1 198 ? 17.079 6.238 33.067 1.00 85.31 198 LYS A O 1
ATOM 1516 N N . GLY A 1 199 ? 18.329 4.458 33.641 1.00 81.12 199 GLY A N 1
ATOM 1517 C CA . GLY A 1 199 ? 17.521 3.434 32.984 1.00 81.12 199 GLY A CA 1
ATOM 1518 C C . GLY A 1 199 ? 16.093 3.364 33.529 1.00 81.12 199 GLY A C 1
ATOM 1519 O O . GLY A 1 199 ? 15.150 3.383 32.741 1.00 81.12 199 GLY A O 1
ATOM 1520 N N . THR A 1 200 ? 15.908 3.398 34.856 1.00 82.44 200 THR A N 1
ATOM 1521 C CA . THR A 1 200 ? 14.570 3.316 35.481 1.00 82.44 200 THR A CA 1
ATOM 1522 C C . THR A 1 200 ? 13.688 4.539 35.223 1.00 82.44 200 THR A C 1
ATOM 1524 O O . THR A 1 200 ? 12.473 4.478 35.408 1.00 82.44 200 THR A O 1
ATOM 1527 N N . LEU A 1 201 ? 14.283 5.664 34.817 1.00 81.06 201 LEU A N 1
ATOM 1528 C CA . LEU A 1 201 ? 13.566 6.899 34.492 1.00 81.06 201 LEU A CA 1
ATOM 1529 C C . LEU A 1 201 ? 13.103 6.959 33.025 1.00 81.06 201 LEU A C 1
ATOM 1531 O O . LEU A 1 201 ? 12.235 7.775 32.702 1.00 81.06 201 LEU A O 1
ATOM 1535 N N . ARG A 1 202 ? 13.635 6.101 32.142 1.00 70.00 202 ARG A N 1
ATOM 1536 C CA . ARG A 1 202 ? 13.284 6.063 30.711 1.00 70.00 202 ARG A CA 1
ATOM 1537 C C . ARG A 1 202 ? 11.868 5.515 30.472 1.00 70.00 202 ARG A C 1
ATOM 1539 O O . ARG A 1 202 ? 11.300 4.815 31.303 1.00 70.00 202 ARG A O 1
ATOM 1546 N N . GLY A 1 203 ? 11.305 5.842 29.308 1.00 64.25 203 GLY A N 1
ATOM 1547 C CA . GLY A 1 203 ? 9.977 5.404 28.861 1.00 64.25 203 GLY A CA 1
ATOM 1548 C C . GLY A 1 203 ? 8.896 6.477 29.011 1.00 64.25 203 GLY A C 1
ATOM 1549 O O . GLY A 1 203 ? 9.012 7.391 29.831 1.00 64.25 203 GLY A O 1
ATOM 1550 N N . GLU A 1 204 ? 7.827 6.381 28.223 1.00 65.94 204 GLU A N 1
ATOM 1551 C CA . GLU A 1 204 ? 6.721 7.342 28.287 1.00 65.94 204 GLU A CA 1
ATOM 1552 C C . GLU A 1 204 ? 5.951 7.230 29.615 1.00 65.94 204 GLU A C 1
ATOM 1554 O O . GLU A 1 204 ? 5.830 6.150 30.193 1.00 65.94 204 GLU A O 1
ATOM 1559 N N . LEU A 1 205 ? 5.452 8.356 30.135 1.00 68.81 205 LEU A N 1
ATOM 1560 C CA . LEU A 1 205 ? 4.567 8.364 31.304 1.00 68.81 205 LEU A CA 1
ATOM 1561 C C . LEU A 1 205 ? 3.124 8.029 30.877 1.00 68.81 205 LEU A C 1
ATOM 1563 O O . LEU A 1 205 ? 2.697 8.503 29.819 1.00 68.81 205 LEU A O 1
ATOM 1567 N N . PRO A 1 206 ? 2.347 7.294 31.695 1.00 63.31 206 PRO A N 1
ATOM 1568 C CA . PRO A 1 206 ? 0.956 6.961 31.394 1.00 63.31 206 PRO A CA 1
ATOM 1569 C C . PRO A 1 206 ? 0.098 8.230 31.295 1.00 63.31 206 PRO A C 1
ATOM 1571 O O . PRO A 1 206 ? 0.037 9.030 32.230 1.00 63.31 206 PRO A O 1
ATOM 1574 N N . LYS A 1 207 ? -0.548 8.433 30.139 1.00 65.06 207 LYS A N 1
ATOM 1575 C CA . LYS A 1 207 ? -1.347 9.628 29.814 1.00 65.06 207 LYS A CA 1
ATOM 1576 C C . LYS A 1 207 ? -2.820 9.256 29.689 1.00 65.06 207 LYS A C 1
ATOM 1578 O O . LYS A 1 207 ? -3.187 8.595 28.719 1.00 65.06 207 LYS A O 1
ATOM 1583 N N . ALA A 1 208 ? -3.656 9.759 30.595 1.00 65.31 208 ALA A N 1
ATOM 1584 C CA . ALA A 1 208 ? -5.101 9.751 30.394 1.00 65.31 208 ALA A CA 1
ATOM 1585 C C . ALA A 1 208 ? -5.437 10.663 29.200 1.00 65.31 208 ALA A C 1
ATOM 1587 O O . ALA A 1 208 ? -4.950 11.795 29.125 1.00 65.31 208 ALA A O 1
ATOM 1588 N N . LYS A 1 209 ? -6.212 10.175 28.224 1.00 73.94 209 LYS A N 1
ATOM 1589 C CA . LYS A 1 209 ? -6.487 10.940 26.993 1.00 73.94 209 LYS A CA 1
ATOM 1590 C C . LYS A 1 209 ? -7.692 11.857 27.161 1.00 73.94 209 LYS A C 1
ATOM 1592 O O . LYS A 1 209 ? -7.640 13.004 26.724 1.00 73.94 209 LYS A O 1
ATOM 1597 N N . PHE A 1 210 ? -8.724 11.381 27.846 1.00 79.44 210 PHE A N 1
ATOM 1598 C CA . PHE A 1 210 ? -9.936 12.134 28.158 1.00 79.44 210 PHE A CA 1
ATOM 1599 C C . PHE A 1 210 ? -10.558 11.626 29.464 1.00 79.44 210 PHE A C 1
ATOM 1601 O O . PHE A 1 210 ? -10.154 10.585 29.990 1.00 79.44 210 PHE A O 1
ATOM 1608 N N . GLU A 1 211 ? -11.471 12.404 30.039 1.00 82.88 211 GLU A N 1
ATOM 1609 C CA . GLU A 1 211 ? -12.165 12.031 31.271 1.00 82.88 211 GLU A CA 1
ATOM 1610 C C . GLU A 1 211 ? -12.967 10.734 31.107 1.00 82.88 211 GLU A C 1
ATOM 1612 O O . GLU A 1 211 ? -13.523 10.453 30.049 1.00 82.88 211 GLU A O 1
ATOM 1617 N N . ALA A 1 212 ? -13.028 9.937 32.174 1.00 84.81 212 ALA A N 1
ATOM 1618 C CA . ALA A 1 212 ? -13.861 8.742 32.232 1.00 84.81 212 ALA A CA 1
ATOM 1619 C C . ALA A 1 212 ? -15.335 9.083 31.961 1.00 84.81 212 ALA A C 1
ATOM 1621 O O . ALA A 1 212 ? -15.919 9.921 32.649 1.00 84.81 212 ALA A O 1
ATOM 1622 N N . VAL A 1 213 ? -15.952 8.390 31.003 1.00 87.69 213 VAL A N 1
ATOM 1623 C CA . VAL A 1 213 ? -17.382 8.539 30.692 1.00 87.69 213 VAL A CA 1
ATOM 1624 C C . VAL A 1 213 ? -18.225 7.417 31.290 1.00 87.69 213 VAL A C 1
ATOM 1626 O O . VAL A 1 213 ? -19.441 7.561 31.363 1.00 87.69 213 VAL A O 1
ATOM 1629 N N . ARG A 1 214 ? -17.607 6.329 31.785 1.00 88.06 214 ARG A N 1
ATOM 1630 C CA . ARG A 1 214 ? -18.303 5.166 32.365 1.00 88.06 214 ARG A CA 1
ATOM 1631 C C . ARG A 1 214 ? -19.340 5.557 33.418 1.00 88.06 214 ARG A C 1
ATOM 1633 O O . ARG A 1 214 ? -20.405 4.953 33.439 1.00 88.06 214 ARG A O 1
ATOM 1640 N N . GLY A 1 215 ? -19.049 6.549 34.261 1.00 85.12 215 GLY A N 1
ATOM 1641 C CA . GLY A 1 215 ? -19.949 6.997 35.332 1.00 85.12 215 GLY A CA 1
ATOM 1642 C C . GLY A 1 215 ? -21.242 7.675 34.860 1.00 85.12 215 GLY A C 1
ATOM 1643 O O . GLY A 1 215 ? -22.112 7.933 35.681 1.00 85.12 215 GLY A O 1
ATOM 1644 N N . ARG A 1 216 ? -21.386 7.962 33.558 1.00 86.44 216 ARG A N 1
ATOM 1645 C CA . ARG A 1 216 ? -22.583 8.589 32.970 1.00 86.44 216 ARG A CA 1
ATOM 1646 C C . ARG A 1 216 ? -23.657 7.581 32.535 1.00 86.44 216 ARG A C 1
ATOM 1648 O O . ARG A 1 216 ? -24.706 8.005 32.064 1.00 86.44 216 ARG A O 1
ATOM 1655 N N . PHE A 1 217 ? -23.390 6.280 32.667 1.00 86.75 217 PHE A N 1
ATOM 1656 C CA . PHE A 1 217 ? -24.231 5.197 32.147 1.00 86.75 217 PHE A CA 1
ATOM 1657 C C . PHE A 1 217 ? -24.622 4.211 33.245 1.00 86.75 217 PHE A C 1
ATOM 1659 O O . PHE A 1 217 ? -23.808 3.914 34.132 1.00 86.75 217 PHE A O 1
ATOM 1666 N N . THR A 1 218 ? -25.835 3.664 33.162 1.00 87.19 218 THR A N 1
ATOM 1667 C CA . THR A 1 218 ? -26.281 2.610 34.088 1.00 87.19 218 THR A CA 1
ATOM 1668 C C . THR A 1 218 ? -25.545 1.293 33.823 1.00 87.19 218 THR A C 1
ATOM 1670 O O . THR A 1 218 ? -24.820 1.154 32.833 1.00 87.19 218 THR A O 1
ATOM 1673 N N . GLN A 1 219 ? -25.660 0.327 34.737 1.00 84.81 219 GLN A N 1
ATOM 1674 C CA . GLN A 1 219 ? -25.028 -0.978 34.541 1.00 84.81 219 GLN A CA 1
ATOM 1675 C C . GLN A 1 219 ? -25.689 -1.728 33.377 1.00 84.81 219 GLN A C 1
ATOM 1677 O O . GLN A 1 219 ? -24.974 -2.228 32.520 1.00 84.81 219 GLN A O 1
ATOM 1682 N N . GLU A 1 220 ? -27.015 -1.658 33.252 1.00 82.94 220 GLU A N 1
ATOM 1683 C CA . GLU A 1 220 ? -27.790 -2.283 32.173 1.00 82.94 220 GLU A CA 1
ATOM 1684 C C . GLU A 1 220 ? -27.448 -1.689 30.800 1.00 82.94 220 GLU A C 1
ATOM 1686 O O . GLU A 1 220 ? -27.323 -2.409 29.810 1.00 82.94 220 GLU A O 1
ATOM 1691 N N . GLU A 1 221 ? -27.264 -0.364 30.726 1.00 84.50 221 GLU A N 1
ATOM 1692 C CA . GLU A 1 221 ? -26.815 0.298 29.500 1.00 84.50 221 GLU A CA 1
ATOM 1693 C C . GLU A 1 221 ? -25.444 -0.227 29.073 1.00 84.50 221 GLU A C 1
ATOM 1695 O O . GLU A 1 221 ? -25.246 -0.538 27.901 1.00 84.50 221 GLU A O 1
ATOM 1700 N N . VAL A 1 222 ? -24.502 -0.359 30.008 1.00 86.81 222 VAL A N 1
ATOM 1701 C CA . VAL A 1 222 ? -23.160 -0.856 29.694 1.00 86.81 222 VAL A CA 1
ATOM 1702 C C . VAL A 1 222 ? -23.179 -2.340 29.350 1.00 86.81 222 VAL A C 1
ATOM 1704 O O . VAL A 1 222 ? -22.577 -2.710 28.346 1.00 86.81 222 VAL A O 1
ATOM 1707 N N . ASP A 1 223 ? -23.905 -3.164 30.099 1.00 87.56 223 ASP A N 1
ATOM 1708 C CA . ASP A 1 223 ? -24.029 -4.599 29.835 1.00 87.56 223 ASP A CA 1
ATOM 1709 C C . ASP A 1 223 ? -24.593 -4.850 28.435 1.00 87.56 223 ASP A C 1
ATOM 1711 O O . ASP A 1 223 ? -24.011 -5.627 27.681 1.00 87.56 223 ASP A O 1
ATOM 1715 N N . SER A 1 224 ? -25.603 -4.075 28.014 1.00 87.88 224 SER A N 1
ATOM 1716 C CA . SER A 1 224 ? -26.153 -4.174 26.655 1.00 87.88 224 SER A CA 1
ATOM 1717 C C . SER A 1 224 ? -25.102 -3.957 25.558 1.00 87.88 224 SER A C 1
ATOM 1719 O O . SER A 1 224 ? -25.164 -4.590 24.507 1.00 87.88 224 SER A O 1
ATOM 1721 N N . LEU A 1 225 ? -24.099 -3.102 25.791 1.00 88.88 225 LEU A N 1
ATOM 1722 C CA . LEU A 1 225 ? -23.017 -2.870 24.831 1.00 88.88 225 LEU A CA 1
ATOM 1723 C C . LEU A 1 225 ? -22.029 -4.038 24.798 1.00 88.88 225 LEU A C 1
ATOM 1725 O O . LEU A 1 225 ? -21.606 -4.451 23.719 1.00 88.88 225 LEU A O 1
ATOM 1729 N N . PHE A 1 226 ? -21.667 -4.581 25.962 1.00 91.12 226 PHE A N 1
ATOM 1730 C CA . PHE A 1 226 ? -20.784 -5.746 26.047 1.00 91.12 226 PHE A CA 1
ATOM 1731 C C . PHE A 1 226 ? -21.453 -6.999 25.467 1.00 91.12 226 PHE A C 1
ATOM 1733 O O . PHE A 1 226 ? -20.791 -7.776 24.777 1.00 91.12 226 PHE A O 1
ATOM 1740 N N . ASP A 1 227 ? -22.764 -7.154 25.655 1.00 89.31 227 ASP A N 1
ATOM 1741 C CA . ASP A 1 227 ? -23.539 -8.253 25.086 1.00 89.31 227 ASP A CA 1
ATOM 1742 C C . ASP A 1 227 ? -23.584 -8.210 23.554 1.00 89.31 227 ASP A C 1
ATOM 1744 O O . ASP A 1 227 ? -23.505 -9.262 22.918 1.00 89.31 227 ASP A O 1
ATOM 1748 N N . VAL A 1 228 ? -23.608 -7.021 22.935 1.00 89.81 228 VAL A N 1
ATOM 1749 C CA . VAL A 1 228 ? -23.488 -6.889 21.470 1.00 89.81 228 VAL A CA 1
ATOM 1750 C C . VAL A 1 228 ? -22.167 -7.479 20.965 1.00 89.81 228 VAL A C 1
ATOM 1752 O O . VAL A 1 228 ? -22.162 -8.212 19.976 1.00 89.81 228 VAL A O 1
ATOM 1755 N N . ALA A 1 229 ? -21.045 -7.215 21.641 1.00 88.56 229 ALA A N 1
ATOM 1756 C CA . ALA A 1 229 ? -19.763 -7.819 21.271 1.00 88.56 229 ALA A CA 1
ATOM 1757 C C . ALA A 1 229 ? -19.725 -9.324 21.560 1.00 88.56 229 ALA A C 1
ATOM 1759 O O . ALA A 1 229 ? -19.299 -10.109 20.712 1.00 88.56 229 ALA A O 1
ATOM 1760 N N . LYS A 1 230 ? -20.196 -9.740 22.739 1.00 88.00 230 LYS A N 1
ATOM 1761 C CA . LYS A 1 230 ? -20.233 -11.142 23.174 1.00 88.00 230 LYS A CA 1
ATOM 1762 C C . LYS A 1 230 ? -21.035 -12.023 22.213 1.00 88.00 230 LYS A C 1
ATOM 1764 O O . LYS A 1 230 ? -20.584 -13.115 21.853 1.00 88.00 230 LYS A O 1
ATOM 1769 N N . ASN A 1 231 ? -22.189 -11.533 21.770 1.00 89.00 231 ASN A N 1
ATOM 1770 C CA . ASN A 1 231 ? -23.125 -12.262 20.917 1.00 89.00 231 ASN A CA 1
ATOM 1771 C C . ASN A 1 231 ? -22.867 -12.043 19.417 1.00 89.00 231 ASN A C 1
ATOM 1773 O O . ASN A 1 231 ? -23.633 -12.535 18.592 1.00 89.00 231 ASN A O 1
ATOM 1777 N N . HIS A 1 232 ? -21.790 -11.343 19.039 1.00 86.62 232 HIS A N 1
ATOM 1778 C CA . HIS A 1 232 ? -21.478 -11.117 17.631 1.00 86.62 232 HIS A CA 1
ATOM 1779 C C . HIS A 1 232 ? -21.154 -12.452 16.924 1.00 86.62 232 HIS A C 1
ATOM 1781 O O . HIS A 1 232 ? -20.225 -13.151 17.352 1.00 86.62 232 HIS A O 1
ATOM 1787 N N . PRO A 1 233 ? -21.874 -12.819 15.844 1.00 81.88 233 PRO A N 1
ATOM 1788 C CA . PRO A 1 233 ? -21.793 -14.157 15.251 1.00 81.88 233 PRO A CA 1
ATOM 1789 C C . PRO A 1 233 ? -20.499 -14.407 14.467 1.00 81.88 233 PRO A C 1
ATOM 1791 O O . PRO A 1 233 ? -20.090 -15.550 14.305 1.00 81.88 233 PRO A O 1
ATOM 1794 N N . GLU A 1 234 ? -19.843 -13.349 13.982 1.00 78.31 234 GLU A N 1
ATOM 1795 C CA . GLU A 1 234 ? -18.662 -13.468 13.110 1.00 78.31 234 GLU A CA 1
ATOM 1796 C C . GLU A 1 234 ? -17.312 -13.264 13.815 1.00 78.31 234 GLU A C 1
ATOM 1798 O O . GLU A 1 234 ? -16.280 -13.292 13.149 1.00 78.31 234 GLU A O 1
ATOM 1803 N N . LEU A 1 235 ? -17.296 -13.004 15.129 1.00 80.81 235 LEU A N 1
ATOM 1804 C CA . LEU A 1 235 ? -16.046 -12.784 15.866 1.00 80.81 235 LEU A CA 1
ATOM 1805 C C . LEU A 1 235 ? -15.597 -14.047 16.600 1.00 80.81 235 LEU A C 1
ATOM 1807 O O . LEU A 1 235 ? -16.411 -14.727 17.227 1.00 80.81 235 LEU A O 1
ATOM 1811 N N . ASP A 1 236 ? -14.290 -14.316 16.567 1.00 79.19 236 ASP A N 1
ATOM 1812 C CA . ASP A 1 236 ? -13.664 -15.343 17.400 1.00 79.19 236 ASP A CA 1
ATOM 1813 C C . ASP A 1 236 ? -13.588 -14.897 18.878 1.00 79.19 236 ASP A C 1
ATOM 1815 O O . ASP A 1 236 ? -13.884 -13.749 19.221 1.00 79.19 236 ASP A O 1
ATOM 1819 N N . PHE A 1 237 ? -13.222 -15.813 19.781 1.00 80.00 237 PHE A N 1
ATOM 1820 C CA . PHE A 1 237 ? -13.134 -15.513 21.214 1.00 80.00 237 PHE A CA 1
ATOM 1821 C C . PHE A 1 237 ? -12.206 -14.322 21.509 1.00 80.00 237 PHE A C 1
ATOM 1823 O O . PHE A 1 237 ? -12.585 -13.414 22.250 1.00 80.00 237 PHE A O 1
ATOM 1830 N N . PHE A 1 238 ? -11.017 -14.286 20.908 1.00 77.25 238 PHE A N 1
ATOM 1831 C CA . PHE A 1 238 ? -10.037 -13.231 21.155 1.00 77.25 238 PHE A CA 1
ATOM 1832 C C . PHE A 1 238 ? -10.482 -11.891 20.571 1.00 77.25 238 PHE A C 1
ATOM 1834 O O . PHE A 1 238 ? -10.307 -10.853 21.205 1.00 77.25 238 PHE A O 1
ATOM 1841 N N . ASP A 1 239 ? -11.109 -11.894 19.399 1.00 83.44 239 ASP A N 1
ATOM 1842 C CA . ASP A 1 239 ? -11.660 -10.703 18.768 1.00 83.44 239 ASP A CA 1
ATOM 1843 C C . ASP A 1 239 ? -12.823 -10.139 19.600 1.00 83.44 239 ASP A C 1
ATOM 1845 O O . ASP A 1 239 ? -12.889 -8.924 19.799 1.00 83.44 239 ASP A O 1
ATOM 1849 N N . LYS A 1 240 ? -13.673 -10.989 20.197 1.00 85.50 240 LYS A N 1
ATOM 1850 C CA . LYS A 1 240 ? -14.687 -10.551 21.176 1.00 85.50 240 LYS A CA 1
ATOM 1851 C C . LYS A 1 240 ? -14.044 -9.881 22.390 1.00 85.50 240 LYS A C 1
ATOM 1853 O O . LYS A 1 240 ? -14.463 -8.786 22.772 1.00 85.50 240 LYS A O 1
ATOM 1858 N N . ILE A 1 241 ? -13.004 -10.489 22.969 1.00 84.50 241 ILE A N 1
ATOM 1859 C CA . ILE A 1 241 ? -12.246 -9.901 24.087 1.00 84.50 241 ILE A CA 1
ATOM 1860 C C . ILE A 1 241 ? -11.623 -8.558 23.685 1.00 84.50 241 ILE A C 1
ATOM 1862 O O . ILE A 1 241 ? -11.716 -7.597 24.444 1.00 84.50 241 ILE A O 1
ATOM 1866 N N . ASN A 1 242 ? -11.061 -8.445 22.481 1.00 82.56 242 ASN A N 1
ATOM 1867 C CA . ASN A 1 242 ? -10.466 -7.205 21.978 1.00 82.56 242 ASN A CA 1
ATOM 1868 C C . ASN A 1 242 ? -11.505 -6.086 21.806 1.00 82.56 242 ASN A C 1
ATOM 1870 O O . ASN A 1 242 ? -11.235 -4.937 22.159 1.00 82.56 242 ASN A O 1
ATOM 1874 N N . VAL A 1 243 ? -12.706 -6.398 21.307 1.00 89.00 243 VAL A N 1
ATOM 1875 C CA . VAL A 1 243 ? -13.806 -5.421 21.210 1.00 89.00 243 VAL A CA 1
ATOM 1876 C C . VAL A 1 243 ? -14.254 -4.966 22.594 1.00 89.00 243 VAL A C 1
ATOM 1878 O O . VAL A 1 243 ? -14.421 -3.767 22.821 1.00 89.00 243 VAL A O 1
ATOM 1881 N N . MET A 1 244 ? -14.429 -5.907 23.523 1.00 90.06 244 MET A N 1
ATOM 1882 C CA . MET A 1 244 ? -14.824 -5.610 24.900 1.00 90.06 244 MET A CA 1
ATOM 1883 C C . MET A 1 244 ? -13.750 -4.796 25.634 1.00 90.06 244 MET A C 1
ATOM 1885 O O . MET A 1 244 ? -14.081 -3.815 26.294 1.00 90.06 244 MET A O 1
ATOM 1889 N N . SER A 1 245 ? -12.466 -5.123 25.455 1.00 86.38 245 SER A N 1
ATOM 1890 C CA . SER A 1 245 ? -11.343 -4.350 26.001 1.00 86.38 245 SER A CA 1
ATOM 1891 C C . SER A 1 245 ? -11.280 -2.945 25.399 1.00 86.38 245 SER A C 1
ATOM 1893 O O . SER A 1 245 ? -11.090 -1.962 26.117 1.00 86.38 245 SER A O 1
ATOM 1895 N N . GLY A 1 246 ? -11.509 -2.814 24.089 1.00 86.94 246 GLY A N 1
ATOM 1896 C CA . GLY A 1 246 ? -11.598 -1.514 23.430 1.00 86.94 246 GLY A CA 1
ATOM 1897 C C . GLY A 1 246 ? -12.752 -0.662 23.967 1.00 86.94 246 GLY A C 1
ATOM 1898 O O . GLY A 1 246 ? -12.567 0.524 24.249 1.00 86.94 246 GLY A O 1
ATOM 1899 N N . LEU A 1 247 ? -13.924 -1.265 24.179 1.00 91.12 247 LEU A N 1
ATOM 1900 C CA . LEU A 1 247 ? -15.064 -0.590 24.795 1.00 91.12 247 LEU A CA 1
ATOM 1901 C C . LEU A 1 247 ? -14.768 -0.189 26.249 1.00 91.12 247 LEU A C 1
ATOM 1903 O O . LEU A 1 247 ? -15.059 0.942 26.636 1.00 91.12 247 LEU A O 1
ATOM 1907 N N . GLU A 1 248 ? -14.143 -1.064 27.039 1.00 89.81 248 GLU A N 1
ATOM 1908 C CA . GLU A 1 248 ? -13.728 -0.768 28.414 1.00 89.81 248 GLU A CA 1
ATOM 1909 C C . GLU A 1 248 ? -12.786 0.444 28.470 1.00 89.81 248 GLU A C 1
ATOM 1911 O O . GLU A 1 248 ? -13.011 1.368 29.257 1.00 89.81 248 GLU A O 1
ATOM 1916 N N . LYS A 1 249 ? -11.767 0.474 27.603 1.00 87.50 249 LYS A N 1
ATOM 1917 C CA . LYS A 1 249 ? -10.811 1.585 27.471 1.00 87.50 249 LYS A CA 1
ATOM 1918 C C . LYS A 1 249 ? -11.500 2.888 27.078 1.00 87.50 249 LYS A C 1
ATOM 1920 O O . LYS A 1 249 ? -11.215 3.933 27.666 1.00 87.50 249 LYS A O 1
ATOM 1925 N N . ALA A 1 250 ? -12.419 2.825 26.114 1.00 89.38 250 ALA A N 1
ATOM 1926 C CA . ALA A 1 250 ? -13.162 3.987 25.642 1.00 89.38 250 ALA A CA 1
ATOM 1927 C C . ALA A 1 250 ? -14.107 4.555 26.714 1.00 89.38 250 ALA A C 1
ATOM 1929 O O . ALA A 1 250 ? -14.208 5.772 26.860 1.00 89.38 250 ALA A O 1
ATOM 1930 N N . LEU A 1 251 ? -14.780 3.692 27.483 1.00 88.81 251 LEU A N 1
ATOM 1931 C CA . LEU A 1 251 ? -15.645 4.112 28.587 1.00 88.81 251 LEU A CA 1
ATOM 1932 C C . LEU A 1 251 ? -14.828 4.655 29.764 1.00 88.81 251 LEU A C 1
ATOM 1934 O O . LEU A 1 251 ? -15.197 5.672 30.351 1.00 88.81 251 LEU A O 1
ATOM 1938 N N . GLY A 1 252 ? -13.720 3.987 30.093 1.00 81.56 252 GLY A N 1
ATOM 1939 C CA . GLY A 1 252 ? -12.781 4.366 31.140 1.00 81.56 252 GLY A CA 1
ATOM 1940 C C . GLY A 1 252 ? -13.382 4.301 32.545 1.00 81.56 252 GLY A C 1
ATOM 1941 O O . GLY A 1 252 ? -14.162 5.161 32.935 1.00 81.56 252 GLY A O 1
ATOM 1942 N N . ARG A 1 253 ? -12.983 3.329 33.378 1.00 73.94 253 ARG A N 1
ATOM 1943 C CA . ARG A 1 253 ? -13.419 3.286 34.797 1.00 73.94 253 ARG A CA 1
ATOM 1944 C C . ARG A 1 253 ? -12.807 4.404 35.650 1.00 73.94 253 ARG A C 1
ATOM 1946 O O . ARG A 1 253 ? -13.406 4.839 36.625 1.00 73.94 253 ARG A O 1
ATOM 1953 N N . ARG A 1 254 ? -11.593 4.843 35.305 1.00 66.75 254 ARG A N 1
ATOM 1954 C CA . ARG A 1 254 ? -10.841 5.898 36.018 1.00 66.75 254 ARG A CA 1
ATOM 1955 C C . ARG A 1 254 ? -10.353 7.010 35.093 1.00 66.75 254 ARG A C 1
ATOM 1957 O O . ARG A 1 254 ? -10.250 8.154 35.523 1.00 66.75 254 ARG A O 1
ATOM 1964 N N . ALA A 1 255 ? -10.051 6.665 33.846 1.00 73.00 255 ALA A N 1
ATOM 1965 C CA . ALA A 1 255 ? -9.677 7.575 32.774 1.00 73.00 255 ALA A CA 1
ATOM 1966 C C . ALA A 1 255 ? -10.048 6.935 31.432 1.00 73.00 255 ALA A C 1
ATOM 1968 O O . ALA A 1 255 ? -9.995 5.711 31.317 1.00 73.00 255 ALA A O 1
ATOM 1969 N N . GLY A 1 256 ? -10.412 7.757 30.449 1.00 81.69 256 GLY A N 1
ATOM 1970 C CA . GLY A 1 256 ? -10.646 7.327 29.077 1.00 81.69 256 GLY A CA 1
ATOM 1971 C C . GLY A 1 256 ? -9.335 7.161 28.311 1.00 81.69 256 GLY A C 1
ATOM 1972 O O . GLY A 1 256 ? -8.456 8.038 28.321 1.00 81.69 256 GLY A O 1
ATOM 1973 N N . GLU A 1 257 ? -9.214 6.029 27.629 1.00 83.75 257 GLU A N 1
ATOM 1974 C CA . GLU A 1 257 ? -8.081 5.674 26.785 1.00 83.75 257 GLU A CA 1
ATOM 1975 C C . GLU A 1 257 ? -8.519 5.525 25.328 1.00 83.75 257 GLU A C 1
ATOM 1977 O O . GLU A 1 257 ? -9.680 5.268 25.019 1.00 83.75 257 GLU A O 1
ATOM 1982 N N . ILE A 1 258 ? -7.571 5.716 24.411 1.00 85.50 258 ILE A N 1
ATOM 1983 C CA . ILE A 1 258 ? -7.797 5.447 22.991 1.00 85.50 258 ILE A CA 1
ATOM 1984 C C . ILE A 1 258 ? -7.395 3.988 22.767 1.00 85.50 258 ILE A C 1
ATOM 1986 O O . ILE A 1 258 ? -6.210 3.688 22.943 1.00 85.50 258 ILE A O 1
ATOM 1990 N N . PRO A 1 259 ? -8.331 3.099 22.391 1.00 87.69 259 PRO A N 1
ATOM 1991 C CA . PRO A 1 259 ? -8.030 1.707 22.094 1.00 87.69 259 PRO A CA 1
ATOM 1992 C C . PRO A 1 259 ? -6.986 1.564 20.984 1.00 87.69 259 PRO A C 1
ATOM 1994 O O . PRO A 1 259 ? -6.747 2.478 20.184 1.00 87.69 259 PRO A O 1
ATOM 1997 N N . GLN A 1 260 ? -6.355 0.397 20.938 1.00 79.31 260 GLN A N 1
ATOM 1998 C CA . GLN A 1 260 ? -5.347 0.068 19.937 1.00 79.31 260 GLN A CA 1
ATOM 1999 C C . GLN A 1 260 ? -5.964 0.009 18.529 1.00 79.31 260 GLN A C 1
ATOM 2001 O O . GLN A 1 260 ? -7.167 -0.222 18.396 1.00 79.31 260 GLN A O 1
ATOM 2006 N N . PRO A 1 261 ? -5.171 0.175 17.451 1.00 79.00 261 PRO A N 1
ATOM 2007 C CA . PRO A 1 261 ? -5.693 0.159 16.082 1.00 79.00 261 PRO A CA 1
ATOM 2008 C C . PRO A 1 261 ? -6.544 -1.075 15.747 1.00 79.00 261 PRO A C 1
ATOM 2010 O O . PRO A 1 261 ? -7.593 -0.930 15.125 1.00 79.00 261 PRO A O 1
ATOM 2013 N N . ASN A 1 262 ? -6.135 -2.267 16.202 1.00 76.31 262 ASN A N 1
ATOM 2014 C CA . ASN A 1 262 ? -6.904 -3.497 15.996 1.00 76.31 262 ASN A CA 1
ATOM 2015 C C . ASN A 1 262 ? -8.234 -3.496 16.771 1.00 76.31 262 ASN A C 1
ATOM 2017 O O . ASN A 1 262 ? -9.270 -3.849 16.219 1.00 76.31 262 ASN A O 1
ATOM 2021 N N . GLU A 1 263 ? -8.228 -3.033 18.024 1.00 85.25 263 GLU A N 1
ATOM 2022 C CA . GLU A 1 263 ? -9.440 -2.918 18.848 1.00 85.25 263 GLU A CA 1
ATOM 2023 C C . GLU A 1 263 ? -10.426 -1.935 18.217 1.00 85.25 263 GLU A C 1
ATOM 2025 O O . GLU A 1 263 ? -11.591 -2.259 18.041 1.00 85.25 263 GLU A O 1
ATOM 2030 N N . LEU A 1 264 ? -9.950 -0.765 17.784 1.00 87.69 264 LEU A N 1
ATOM 2031 C CA . LEU A 1 264 ? -10.761 0.227 17.079 1.00 87.69 264 LEU A CA 1
ATOM 2032 C C . LEU A 1 264 ? -11.354 -0.326 15.774 1.00 87.69 264 LEU A C 1
ATOM 2034 O O . LEU A 1 264 ? -12.487 0.007 15.434 1.00 87.69 264 LEU A O 1
ATOM 2038 N N . LYS A 1 265 ? -10.605 -1.157 15.039 1.00 85.44 265 LYS A N 1
ATOM 2039 C CA . LYS A 1 265 ? -11.079 -1.806 13.808 1.00 85.44 265 LYS A CA 1
ATOM 2040 C C . LYS A 1 265 ? -12.213 -2.782 14.099 1.00 85.44 265 LYS A C 1
ATOM 2042 O O . LYS A 1 265 ? -13.263 -2.696 13.468 1.00 85.44 265 LYS A O 1
ATOM 2047 N N . LEU A 1 266 ? -12.034 -3.653 15.087 1.00 86.25 266 LEU A N 1
ATOM 2048 C CA . LEU A 1 266 ? -13.078 -4.586 15.502 1.00 86.25 266 LEU A CA 1
ATOM 2049 C C . LEU A 1 266 ? -14.286 -3.839 16.097 1.00 86.25 266 LEU A C 1
ATOM 2051 O O . LEU A 1 266 ? -15.426 -4.146 15.765 1.00 86.25 266 LEU A O 1
ATOM 2055 N N . MET A 1 267 ? -14.063 -2.785 16.888 1.00 91.25 267 MET A N 1
ATOM 2056 C CA . MET A 1 267 ? -15.129 -1.911 17.393 1.00 91.25 267 MET A CA 1
ATOM 2057 C C . MET A 1 267 ? -15.905 -1.241 16.261 1.00 91.25 267 MET A C 1
ATOM 2059 O O . MET A 1 267 ? -17.117 -1.100 16.364 1.00 91.25 267 MET A O 1
ATOM 2063 N N . LYS A 1 268 ? -15.240 -0.833 15.176 1.00 89.62 268 LYS A N 1
ATOM 2064 C CA . LYS A 1 268 ? -15.910 -0.255 14.006 1.00 89.62 268 LYS A CA 1
ATOM 2065 C C . LYS A 1 268 ? -16.807 -1.276 13.315 1.00 89.62 268 LYS A C 1
ATOM 2067 O O . LYS A 1 268 ? -17.897 -0.913 12.888 1.00 89.62 268 LYS A O 1
ATOM 2072 N N . GLN A 1 269 ? -16.364 -2.530 13.234 1.00 85.56 269 GLN A N 1
ATOM 2073 C CA . GLN A 1 269 ? -17.157 -3.629 12.686 1.00 85.56 269 GLN A CA 1
ATOM 2074 C C . GLN A 1 269 ? -18.392 -3.925 13.552 1.00 85.56 269 GLN A C 1
ATOM 2076 O O . GLN A 1 269 ? -19.481 -4.076 13.012 1.00 85.56 269 GLN A O 1
ATOM 2081 N N . VAL A 1 270 ? -18.238 -3.956 14.880 1.00 88.81 270 VAL A N 1
ATOM 2082 C CA . VAL A 1 270 ? -19.327 -4.310 15.811 1.00 88.81 270 VAL A CA 1
ATOM 2083 C C . VAL A 1 270 ? -20.283 -3.142 16.076 1.00 88.81 270 VAL A C 1
ATOM 2085 O O . VAL A 1 270 ? -21.499 -3.302 16.033 1.00 88.81 270 VAL A O 1
ATOM 2088 N N . TYR A 1 271 ? -19.749 -1.955 16.359 1.00 90.31 271 TYR A N 1
ATOM 2089 C CA . TYR A 1 271 ? -20.511 -0.793 16.834 1.00 90.31 271 TYR A CA 1
ATOM 2090 C C . TYR A 1 271 ? -20.698 0.303 15.773 1.00 90.31 271 TYR A C 1
ATOM 2092 O O . TYR A 1 271 ? -21.433 1.268 15.993 1.00 90.31 271 TYR A O 1
ATOM 2100 N N . GLY A 1 272 ? -20.045 0.178 14.616 1.00 86.81 272 GLY A N 1
ATOM 2101 C CA . GLY A 1 272 ? -20.058 1.179 13.553 1.00 86.81 272 GLY A CA 1
ATOM 2102 C C . GLY A 1 272 ? -19.046 2.314 13.752 1.00 86.81 272 GLY A C 1
ATOM 2103 O O . GLY A 1 272 ? -18.369 2.437 14.775 1.00 86.81 272 GLY A O 1
ATOM 2104 N N . SER A 1 273 ? -18.943 3.185 12.742 1.00 84.88 273 SER A N 1
ATOM 2105 C CA . SER A 1 273 ? -17.947 4.265 12.726 1.00 84.88 273 SER A CA 1
ATOM 2106 C C . SER A 1 273 ? -18.215 5.364 13.751 1.00 84.88 273 SER A C 1
ATOM 2108 O O . SER A 1 273 ? -17.272 5.970 14.229 1.00 84.88 273 SER A O 1
ATOM 2110 N N . GLU A 1 274 ? -19.468 5.609 14.141 1.00 84.06 274 GLU A N 1
ATOM 2111 C CA . GLU A 1 274 ? -19.824 6.769 14.970 1.00 84.06 274 GLU A CA 1
ATOM 2112 C C . GLU A 1 274 ? -19.114 6.782 16.332 1.00 84.06 274 GLU A C 1
ATOM 2114 O O . GLU A 1 274 ? -18.595 7.826 16.743 1.00 84.06 274 GLU A O 1
ATOM 2119 N N . LEU A 1 275 ? -19.059 5.628 17.007 1.00 89.19 275 LEU A N 1
ATOM 2120 C CA . LEU A 1 275 ? -18.338 5.472 18.270 1.00 89.19 275 LEU A CA 1
ATOM 2121 C C . LEU A 1 275 ? -16.828 5.604 18.058 1.00 89.19 275 LEU A C 1
ATOM 2123 O O . LEU A 1 275 ? -16.151 6.318 18.797 1.00 89.19 275 LEU A O 1
ATOM 2127 N N . VAL A 1 276 ? -16.299 4.941 17.030 1.00 89.44 276 VAL A N 1
ATOM 2128 C CA . VAL A 1 276 ? -14.868 4.964 16.722 1.00 89.44 276 VAL A CA 1
ATOM 2129 C C . VAL A 1 276 ? -14.413 6.380 16.382 1.00 89.44 276 VAL A C 1
ATOM 2131 O O . VAL A 1 276 ? -13.451 6.851 16.977 1.00 89.44 276 VAL A O 1
ATOM 2134 N N . ASP A 1 277 ? -15.140 7.109 15.539 1.00 86.81 277 ASP A N 1
ATOM 2135 C CA . ASP A 1 277 ? -14.871 8.501 15.167 1.00 86.81 277 ASP A CA 1
ATOM 2136 C C . ASP A 1 277 ? -14.898 9.427 16.394 1.00 86.81 277 ASP A C 1
ATOM 2138 O O . ASP A 1 277 ? -14.040 10.304 16.538 1.00 86.81 277 ASP A O 1
ATOM 2142 N N . ALA A 1 278 ? -15.839 9.206 17.324 1.00 86.75 278 ALA A N 1
ATOM 2143 C CA . ALA A 1 278 ? -15.870 9.916 18.602 1.00 86.75 278 ALA A CA 1
ATOM 2144 C C . ALA A 1 278 ? -14.604 9.653 19.434 1.00 86.75 278 ALA A C 1
ATOM 2146 O O . ALA A 1 278 ? -13.987 10.600 19.924 1.00 86.75 278 ALA A O 1
ATOM 2147 N N . ILE A 1 279 ? -14.155 8.402 19.531 1.00 88.19 279 ILE A N 1
ATOM 2148 C CA . ILE A 1 279 ? -12.899 8.048 20.208 1.00 88.19 279 ILE A CA 1
ATOM 2149 C C . ILE A 1 279 ? -11.689 8.671 19.490 1.00 88.19 279 ILE A C 1
ATOM 2151 O O . ILE A 1 279 ? -10.805 9.246 20.130 1.00 88.19 279 ILE A O 1
ATOM 2155 N N . LEU A 1 280 ? -11.643 8.619 18.153 1.00 85.19 280 LEU A N 1
ATOM 2156 C CA . LEU A 1 280 ? -10.537 9.173 17.365 1.00 85.19 280 LEU A CA 1
ATOM 2157 C C . LEU A 1 280 ? -10.449 10.695 17.486 1.00 85.19 280 LEU A C 1
ATOM 2159 O O . LEU A 1 280 ? -9.345 11.244 17.460 1.00 85.19 280 LEU A O 1
ATOM 2163 N N . SER A 1 281 ? -11.579 11.378 17.693 1.00 84.75 281 SER A N 1
ATOM 2164 C CA . SER A 1 281 ? -11.614 12.824 17.942 1.00 84.75 281 SER A CA 1
ATOM 2165 C C . SER A 1 281 ? -10.795 13.241 19.172 1.00 84.75 281 SER A C 1
ATOM 2167 O O . SER A 1 281 ? -10.303 14.372 19.220 1.00 84.75 281 SER A O 1
ATOM 2169 N N . LYS A 1 282 ? -10.573 12.315 20.118 1.00 83.62 282 LYS A N 1
ATOM 2170 C CA . LYS A 1 282 ? -9.771 12.516 21.336 1.00 83.62 282 LYS A CA 1
ATOM 2171 C C . LYS A 1 282 ? -8.281 12.263 21.160 1.00 83.62 282 LYS A C 1
ATOM 2173 O O . LYS A 1 282 ? -7.505 12.480 22.093 1.00 83.62 282 LYS A O 1
ATOM 2178 N N . ARG A 1 283 ? -7.838 11.850 19.967 1.00 79.38 283 ARG A N 1
ATOM 2179 C CA . ARG A 1 283 ? -6.411 11.873 19.619 1.00 79.38 283 ARG A CA 1
ATOM 2180 C C . ARG A 1 283 ? -5.885 13.304 19.734 1.00 79.38 283 ARG A C 1
ATOM 2182 O O . ARG A 1 283 ? -6.603 14.270 19.493 1.00 79.38 283 ARG A O 1
ATOM 2189 N N . GLY A 1 284 ? -4.605 13.431 20.082 1.00 74.50 284 GLY A N 1
ATOM 2190 C CA . GLY A 1 284 ? -3.960 14.739 20.197 1.00 74.50 284 GLY A CA 1
ATOM 2191 C C . GLY A 1 284 ? -4.116 15.559 18.913 1.00 74.50 284 GLY A C 1
ATOM 2192 O O . GLY A 1 284 ? -3.977 15.014 17.818 1.00 74.50 284 GLY A O 1
ATOM 2193 N N . LEU A 1 285 ? -4.378 16.861 19.060 1.00 65.62 285 LEU A N 1
ATOM 2194 C CA . LEU A 1 285 ? -4.656 17.784 17.953 1.00 65.62 285 LEU A CA 1
ATOM 2195 C C . LEU A 1 285 ? -3.601 17.702 16.839 1.00 65.62 285 LEU A C 1
ATOM 2197 O O . LEU A 1 285 ? -3.951 17.564 15.674 1.00 65.62 285 LEU A O 1
ATOM 2201 N N . ILE A 1 286 ? -2.317 17.681 17.207 1.00 57.12 286 ILE A N 1
ATOM 2202 C CA . ILE A 1 286 ? -1.196 17.565 16.260 1.00 57.12 286 ILE A CA 1
ATOM 2203 C C . ILE A 1 286 ? -1.291 16.276 15.435 1.00 57.12 286 ILE A C 1
ATOM 2205 O O . ILE A 1 286 ? -1.103 16.311 14.225 1.00 57.12 286 ILE A O 1
ATOM 2209 N N . LYS A 1 287 ? -1.629 15.141 16.063 1.00 69.50 287 LYS A N 1
ATOM 2210 C CA . LYS A 1 287 ? -1.766 13.857 15.362 1.00 69.50 287 LYS A CA 1
ATOM 2211 C C . LYS A 1 287 ? -2.932 13.887 14.372 1.00 69.50 287 LYS A C 1
ATOM 2213 O O . LYS A 1 287 ? -2.788 13.392 13.264 1.00 69.50 287 LYS A O 1
ATOM 2218 N N . ARG A 1 288 ? -4.058 14.501 14.750 1.00 75.06 288 ARG A N 1
ATOM 2219 C CA . ARG A 1 288 ? -5.225 14.665 13.866 1.00 75.06 288 ARG A CA 1
ATOM 2220 C C . ARG A 1 288 ? -4.915 15.569 12.673 1.00 75.06 288 ARG A C 1
ATOM 2222 O O . ARG A 1 288 ? -5.276 15.228 11.554 1.00 75.06 288 ARG A O 1
ATOM 2229 N N . ILE A 1 289 ? -4.222 16.686 12.903 1.00 64.62 289 ILE A N 1
ATOM 2230 C CA . ILE A 1 289 ? -3.770 17.585 11.831 1.00 64.62 289 ILE A CA 1
ATOM 2231 C C . ILE A 1 289 ? -2.797 16.850 10.905 1.00 64.62 289 ILE A C 1
ATOM 2233 O O . ILE A 1 289 ? -2.970 16.898 9.693 1.00 64.62 289 ILE A O 1
ATOM 2237 N N . ALA A 1 290 ? -1.818 16.127 11.455 1.00 69.12 290 ALA A N 1
ATOM 2238 C CA . ALA A 1 290 ? -0.859 15.359 10.664 1.00 69.12 290 ALA A CA 1
ATOM 2239 C C . ALA A 1 290 ? -1.537 14.277 9.806 1.00 69.12 290 ALA A C 1
ATOM 2241 O O . ALA A 1 290 ? -1.205 14.141 8.633 1.00 69.12 290 ALA A O 1
ATOM 2242 N N . GLU A 1 291 ? -2.509 13.541 10.360 1.00 73.75 291 GLU A N 1
ATOM 2243 C CA . GLU A 1 291 ? -3.311 12.563 9.610 1.00 73.75 291 GLU A CA 1
ATOM 2244 C C . GLU A 1 291 ? -4.140 13.241 8.506 1.00 73.75 291 GLU A C 1
ATOM 2246 O O . GLU A 1 291 ? -4.119 12.772 7.374 1.00 73.75 291 GLU A O 1
ATOM 2251 N N . GLY A 1 292 ? -4.801 14.370 8.791 1.00 74.81 292 GLY A N 1
ATOM 2252 C CA . GLY A 1 292 ? -5.574 15.117 7.791 1.00 74.81 292 GLY A CA 1
ATOM 2253 C C . GLY A 1 292 ? -4.712 15.679 6.654 1.00 74.81 292 GLY A C 1
ATOM 2254 O O . GLY A 1 292 ? -5.072 15.566 5.485 1.00 74.81 292 GLY A O 1
ATOM 2255 N N . VAL A 1 293 ? -3.533 16.222 6.976 1.00 72.56 293 VAL A N 1
ATOM 2256 C CA . VAL A 1 293 ? -2.547 16.654 5.973 1.00 72.56 293 VAL A CA 1
ATOM 2257 C C . VAL A 1 293 ? -2.077 15.458 5.147 1.00 72.56 293 VAL A C 1
ATOM 2259 O O . VAL A 1 293 ? -2.064 15.532 3.921 1.00 72.56 293 VAL A O 1
ATOM 2262 N N . ALA A 1 294 ? -1.752 14.333 5.788 1.00 78.12 294 ALA A N 1
ATOM 2263 C CA . ALA A 1 294 ? -1.364 13.119 5.079 1.00 78.12 294 ALA A CA 1
ATOM 2264 C C . ALA A 1 294 ? -2.481 12.607 4.151 1.00 78.12 294 ALA A C 1
ATOM 2266 O O . ALA A 1 294 ? -2.183 12.198 3.033 1.00 78.12 294 ALA A O 1
ATOM 2267 N N . GLU A 1 295 ? -3.755 12.661 4.556 1.00 80.75 295 GLU A N 1
ATOM 2268 C CA . GLU A 1 295 ? -4.881 12.271 3.697 1.00 80.75 295 GLU A CA 1
ATOM 2269 C C . GLU A 1 295 ? -4.956 13.115 2.425 1.00 80.75 295 GLU A C 1
ATOM 2271 O O . GLU A 1 295 ? -5.083 12.548 1.339 1.00 80.75 295 GLU A O 1
ATOM 2276 N N . VAL A 1 296 ? -4.839 14.442 2.548 1.00 80.50 296 VAL A N 1
ATOM 2277 C CA . VAL A 1 296 ? -4.866 15.374 1.407 1.00 80.50 296 VAL A CA 1
ATOM 2278 C C . VAL A 1 296 ? -3.671 15.139 0.483 1.00 80.50 296 VAL A C 1
ATOM 2280 O O . VAL A 1 296 ? -3.839 15.039 -0.730 1.00 80.50 296 VAL A O 1
ATOM 2283 N N . PHE A 1 297 ? -2.471 14.976 1.044 1.00 82.12 297 PHE A N 1
ATOM 2284 C CA . PHE A 1 297 ? -1.245 14.747 0.270 1.00 82.12 297 PHE A CA 1
ATOM 2285 C C . PHE A 1 297 ? -1.256 13.409 -0.484 1.00 82.12 297 PHE A C 1
ATOM 2287 O O . PHE A 1 297 ? -0.580 13.277 -1.504 1.00 82.12 297 PHE A O 1
ATOM 2294 N N . ASN A 1 298 ? -2.032 12.429 -0.012 1.00 86.38 298 ASN A N 1
ATOM 2295 C CA . ASN A 1 298 ? -2.195 11.134 -0.671 1.00 86.38 298 ASN A CA 1
ATOM 2296 C C . ASN A 1 298 ? -3.346 11.095 -1.696 1.00 86.38 298 ASN A C 1
ATOM 2298 O O . ASN A 1 298 ? -3.425 10.123 -2.445 1.00 86.38 298 ASN A O 1
ATOM 2302 N N . VAL A 1 299 ? -4.204 12.124 -1.795 1.00 88.88 299 VAL A N 1
ATOM 2303 C CA . VAL A 1 299 ? -5.271 12.177 -2.822 1.00 88.88 299 VAL A CA 1
ATOM 2304 C C . VAL A 1 299 ? -4.714 12.068 -4.245 1.00 88.88 299 VAL A C 1
ATOM 2306 O O . VAL A 1 299 ? -5.184 11.194 -4.972 1.00 88.88 299 VAL A O 1
ATOM 2309 N N . PRO A 1 300 ? -3.693 12.852 -4.650 1.00 89.31 300 PRO A N 1
ATOM 2310 C CA . PRO A 1 300 ? -3.114 12.729 -5.986 1.00 89.31 300 PRO A CA 1
ATOM 2311 C C . PRO A 1 300 ? -2.611 11.313 -6.277 1.00 89.31 300 PRO A C 1
ATOM 2313 O O . PRO A 1 300 ? -2.868 10.769 -7.343 1.00 89.31 300 PRO A O 1
ATOM 2316 N N . ARG A 1 301 ? -1.967 10.661 -5.298 1.00 91.12 301 ARG A N 1
ATOM 2317 C CA . ARG A 1 301 ? -1.485 9.282 -5.458 1.00 91.12 301 ARG A CA 1
ATOM 2318 C C . ARG A 1 301 ? -2.635 8.314 -5.703 1.00 91.12 301 ARG A C 1
ATOM 2320 O O . ARG A 1 301 ? -2.538 7.500 -6.617 1.00 91.12 301 ARG A O 1
ATOM 2327 N N . ALA A 1 302 ? -3.696 8.405 -4.905 1.00 88.69 302 ALA A N 1
ATOM 2328 C CA . ALA A 1 302 ? -4.860 7.545 -5.057 1.00 88.69 302 ALA A CA 1
ATOM 2329 C C . ALA A 1 302 ? -5.529 7.738 -6.417 1.00 88.69 302 ALA A C 1
ATOM 2331 O O . ALA A 1 302 ? -5.877 6.750 -7.045 1.00 88.69 302 ALA A O 1
ATOM 2332 N N . LEU A 1 303 ? -5.635 8.976 -6.907 1.00 89.56 303 LEU A N 1
ATOM 2333 C CA . LEU A 1 303 ? -6.160 9.259 -8.243 1.00 89.56 303 LEU A CA 1
ATOM 2334 C C . LEU A 1 303 ? -5.258 8.699 -9.352 1.00 89.56 303 LEU A C 1
ATOM 2336 O O . LEU A 1 303 ? -5.747 8.002 -10.237 1.00 89.56 303 LEU A O 1
ATOM 2340 N N . MET A 1 304 ? -3.943 8.922 -9.261 1.00 88.69 304 MET A N 1
ATOM 2341 C CA . MET A 1 304 ? -2.958 8.394 -10.214 1.00 88.69 304 MET A CA 1
ATOM 2342 C C . MET A 1 304 ? -2.931 6.861 -10.270 1.00 88.69 304 MET A C 1
ATOM 2344 O O . MET A 1 304 ? -2.623 6.308 -11.321 1.00 88.69 304 MET A O 1
ATOM 2348 N N . SER A 1 305 ? -3.229 6.202 -9.145 1.00 86.38 305 SER A N 1
ATOM 2349 C CA . SER A 1 305 ? -3.287 4.736 -9.005 1.00 86.38 305 SER A CA 1
ATOM 2350 C C . SER A 1 305 ? -4.697 4.167 -9.203 1.00 86.38 305 SER A C 1
ATOM 2352 O O . SER A 1 305 ? -4.922 2.994 -8.920 1.00 86.38 305 SER A O 1
ATOM 2354 N N . SER A 1 306 ? -5.675 5.008 -9.551 1.00 84.25 306 SER A N 1
ATOM 2355 C CA . SER A 1 306 ? -7.077 4.606 -9.659 1.00 84.25 306 SER A CA 1
ATOM 2356 C C . SER A 1 306 ? -7.486 4.335 -11.094 1.00 84.25 306 SER A C 1
ATOM 2358 O O . SER A 1 306 ? -6.817 4.726 -12.046 1.00 84.25 306 SER A O 1
ATOM 2360 N N . MET A 1 307 ? -8.654 3.710 -11.232 1.00 78.56 307 MET A N 1
ATOM 2361 C CA . MET A 1 307 ? -9.268 3.379 -12.517 1.00 78.56 307 MET A CA 1
ATOM 2362 C C . MET A 1 307 ? -8.412 2.432 -13.372 1.00 78.56 307 MET A C 1
ATOM 2364 O O . MET A 1 307 ? -8.721 2.247 -14.543 1.00 78.56 307 MET A O 1
ATOM 2368 N N . ASP A 1 308 ? -7.403 1.803 -12.766 1.00 79.19 308 ASP A N 1
ATOM 2369 C CA . ASP A 1 308 ? -6.661 0.663 -13.289 1.00 79.19 308 ASP A CA 1
ATOM 2370 C C . ASP A 1 308 ? -6.880 -0.581 -12.406 1.00 79.19 308 ASP A C 1
ATOM 2372 O O . ASP A 1 308 ? -7.474 -0.520 -11.318 1.00 79.19 308 ASP A O 1
ATOM 2376 N N . MET A 1 309 ? -6.423 -1.727 -12.907 1.00 88.62 309 MET A N 1
ATOM 2377 C CA . MET A 1 309 ? -6.345 -3.001 -12.196 1.00 88.62 309 MET A CA 1
ATOM 2378 C C . MET A 1 309 ? -4.890 -3.474 -12.142 1.00 88.62 309 MET A C 1
ATOM 2380 O O . MET A 1 309 ? -4.582 -4.621 -12.463 1.00 88.62 309 MET A O 1
ATOM 2384 N N . SER A 1 310 ? -3.978 -2.581 -11.749 1.00 90.62 310 SER A N 1
ATOM 2385 C CA . SER A 1 310 ? -2.535 -2.774 -11.930 1.00 90.62 310 SER A CA 1
ATOM 2386 C C . SER A 1 310 ? -1.865 -3.764 -10.968 1.00 90.62 310 SER A C 1
ATOM 2388 O O . SER A 1 310 ? -0.721 -4.180 -11.177 1.00 90.62 310 SER A O 1
ATOM 2390 N N . ALA A 1 311 ? -2.550 -4.169 -9.897 1.00 93.75 311 ALA A N 1
ATOM 2391 C CA . ALA A 1 311 ? -1.980 -5.022 -8.855 1.00 93.75 311 ALA A CA 1
ATOM 2392 C C . ALA A 1 311 ? -1.334 -6.336 -9.361 1.00 93.75 311 ALA A C 1
ATOM 2394 O O . ALA A 1 311 ? -0.254 -6.661 -8.852 1.00 93.75 311 ALA A O 1
ATOM 2395 N N . PRO A 1 312 ? -1.899 -7.084 -10.336 1.00 95.12 312 PRO A N 1
ATOM 2396 C CA . PRO A 1 312 ? -1.359 -8.368 -10.781 1.00 95.12 312 PRO A CA 1
ATOM 2397 C C . PRO A 1 312 ? 0.046 -8.293 -11.369 1.00 95.12 312 PRO A C 1
ATOM 2399 O O . PRO A 1 312 ? 0.901 -9.059 -10.928 1.00 95.12 312 PRO A O 1
ATOM 2402 N N . PHE A 1 313 ? 0.313 -7.381 -12.312 1.00 93.81 313 PHE A N 1
ATOM 2403 C CA . PHE A 1 313 ? 1.633 -7.289 -12.950 1.00 93.81 313 PHE A CA 1
ATOM 2404 C C . PHE A 1 313 ? 2.575 -6.311 -12.247 1.00 93.81 313 PHE A C 1
ATOM 2406 O O . PHE A 1 313 ? 3.795 -6.442 -12.351 1.00 93.81 313 PHE A O 1
ATOM 2413 N N . ARG A 1 314 ? 2.038 -5.386 -11.442 1.00 92.06 314 ARG A N 1
ATOM 2414 C CA . ARG A 1 314 ? 2.862 -4.475 -10.646 1.00 92.06 314 ARG A CA 1
ATOM 2415 C C . ARG A 1 314 ? 3.378 -5.137 -9.373 1.00 92.06 314 ARG A C 1
ATOM 2417 O O . ARG A 1 314 ? 4.583 -5.240 -9.164 1.00 92.06 314 ARG A O 1
ATOM 2424 N N . GLN A 1 315 ? 2.473 -5.571 -8.500 1.00 93.25 315 GLN A N 1
ATOM 2425 C CA . GLN A 1 315 ? 2.827 -6.058 -7.165 1.00 93.25 315 GLN A CA 1
ATOM 2426 C C . GLN A 1 315 ? 2.779 -7.579 -7.062 1.00 93.25 315 GLN A C 1
ATOM 2428 O O . GLN A 1 315 ? 3.676 -8.161 -6.466 1.00 93.25 315 GLN A O 1
ATOM 2433 N N . GLY A 1 316 ? 1.776 -8.221 -7.658 1.00 94.88 316 GLY A N 1
ATOM 2434 C CA . GLY A 1 316 ? 1.549 -9.658 -7.544 1.00 94.88 316 GLY A CA 1
ATOM 2435 C C . GLY A 1 316 ? 2.456 -10.525 -8.412 1.00 94.88 316 GLY A C 1
ATOM 2436 O O . GLY A 1 316 ? 2.535 -11.719 -8.155 1.00 94.88 316 GLY A O 1
ATOM 2437 N N . PHE A 1 317 ? 3.148 -9.965 -9.409 1.00 96.25 317 PHE A N 1
ATOM 2438 C CA . PHE A 1 317 ? 3.662 -10.739 -10.544 1.00 96.25 317 PHE A CA 1
ATOM 2439 C C . PHE A 1 317 ? 4.591 -11.890 -10.159 1.00 96.25 317 PHE A C 1
ATOM 2441 O O . PHE A 1 317 ? 4.399 -13.015 -10.619 1.00 96.25 317 PHE A O 1
ATOM 2448 N N . VAL A 1 318 ? 5.547 -11.640 -9.259 1.00 97.19 318 VAL A N 1
ATOM 2449 C CA . VAL A 1 318 ? 6.480 -12.680 -8.800 1.00 97.19 318 VAL A CA 1
ATOM 2450 C C . VAL A 1 318 ? 5.723 -13.837 -8.147 1.00 97.19 318 VAL A C 1
ATOM 2452 O O . VAL A 1 318 ? 5.964 -15.004 -8.460 1.00 97.19 318 VAL A O 1
ATOM 2455 N N . LEU A 1 319 ? 4.764 -13.519 -7.276 1.00 96.38 319 LEU A N 1
ATOM 2456 C CA . LEU A 1 319 ? 3.955 -14.531 -6.609 1.00 96.38 319 LEU A CA 1
ATOM 2457 C C . LEU A 1 319 ? 2.971 -15.203 -7.578 1.00 96.38 319 LEU A C 1
ATOM 2459 O O . LEU A 1 319 ? 2.716 -16.399 -7.451 1.00 96.38 319 LEU A O 1
ATOM 2463 N N . SER A 1 320 ? 2.482 -14.474 -8.584 1.00 95.69 320 SER A N 1
ATOM 2464 C CA . SER A 1 320 ? 1.612 -15.002 -9.634 1.00 95.69 320 SER A CA 1
ATOM 2465 C C . SER A 1 320 ? 2.298 -16.074 -10.473 1.00 95.69 320 SER A C 1
ATOM 2467 O O . SER A 1 320 ? 1.707 -17.120 -10.721 1.00 95.69 320 SER A O 1
ATOM 2469 N N . LEU A 1 321 ? 3.563 -15.872 -10.846 1.00 95.81 321 LEU A N 1
ATOM 2470 C CA . LEU A 1 321 ? 4.359 -16.891 -11.542 1.00 95.81 321 LEU A CA 1
ATOM 2471 C C . LEU A 1 321 ? 4.699 -18.077 -10.632 1.00 95.81 321 LEU A C 1
ATOM 2473 O O . LEU A 1 321 ? 4.811 -19.222 -11.077 1.00 95.81 321 LEU A O 1
ATOM 2477 N N . HIS A 1 322 ? 4.858 -17.824 -9.334 1.00 95.75 322 HIS A N 1
ATOM 2478 C CA . HIS A 1 322 ? 5.147 -18.876 -8.375 1.00 95.75 322 HIS A CA 1
ATOM 2479 C C . HIS A 1 322 ? 3.936 -19.787 -8.110 1.00 95.75 322 HIS A C 1
ATOM 2481 O O . HIS A 1 322 ? 4.092 -21.014 -8.143 1.00 95.75 322 HIS A O 1
ATOM 2487 N N . LYS A 1 323 ? 2.750 -19.195 -7.905 1.00 97.31 323 LYS A N 1
ATOM 2488 C CA . LYS A 1 323 ? 1.477 -19.853 -7.553 1.00 97.31 323 LYS A CA 1
ATOM 2489 C C . LYS A 1 323 ? 0.357 -19.465 -8.546 1.00 97.31 323 LYS A C 1
ATOM 2491 O O . LYS A 1 323 ? -0.632 -18.833 -8.156 1.00 97.31 323 LYS A O 1
ATOM 2496 N N . PRO A 1 324 ? 0.447 -19.890 -9.822 1.00 96.94 324 PRO A N 1
ATOM 2497 C CA . PRO A 1 324 ? -0.434 -19.417 -10.897 1.00 96.94 324 PRO A CA 1
ATOM 2498 C C . PRO A 1 324 ? -1.913 -19.734 -10.668 1.00 96.94 324 PRO A C 1
ATOM 2500 O O . PRO A 1 324 ? -2.767 -18.894 -10.931 1.00 96.94 324 PRO A O 1
ATOM 2503 N N . LYS A 1 325 ? -2.243 -20.901 -10.098 1.00 97.31 325 LYS A N 1
ATOM 2504 C CA . LYS A 1 325 ? -3.642 -21.271 -9.810 1.00 97.31 325 LYS A CA 1
ATOM 2505 C C . LYS A 1 325 ? -4.309 -20.298 -8.829 1.00 97.31 325 LYS A C 1
ATOM 2507 O O . LYS A 1 325 ? -5.446 -19.883 -9.046 1.00 97.31 325 LYS A O 1
ATOM 2512 N N . ARG A 1 326 ? -3.596 -19.905 -7.765 1.00 97.75 326 ARG A N 1
ATOM 2513 C CA . ARG A 1 326 ? -4.095 -18.934 -6.775 1.00 97.75 326 ARG A CA 1
ATOM 2514 C C . ARG A 1 326 ? -4.187 -17.536 -7.383 1.00 97.75 326 ARG A C 1
ATOM 2516 O O . ARG A 1 326 ? -5.168 -16.837 -7.148 1.00 97.75 326 ARG A O 1
ATOM 2523 N N . ALA A 1 327 ? -3.229 -17.176 -8.234 1.00 96.81 327 ALA A N 1
ATOM 2524 C CA . ALA A 1 327 ? -3.228 -15.910 -8.956 1.00 96.81 327 ALA A CA 1
ATOM 2525 C C . ALA A 1 327 ? -4.393 -15.762 -9.934 1.00 96.81 327 ALA A C 1
ATOM 2527 O O . ALA A 1 327 ? -5.051 -14.729 -9.917 1.00 96.81 327 ALA A O 1
ATOM 2528 N N . VAL A 1 328 ? -4.714 -16.797 -10.716 1.00 97.19 328 VAL A N 1
ATOM 2529 C CA . VAL A 1 328 ? -5.885 -16.795 -11.609 1.00 97.19 328 VAL A CA 1
ATOM 2530 C C . VAL A 1 328 ? -7.181 -16.671 -10.805 1.00 97.19 328 VAL A C 1
ATOM 2532 O O . VAL A 1 328 ? -8.041 -15.859 -11.137 1.00 97.19 328 VAL A O 1
ATOM 2535 N N . GLY A 1 329 ? -7.308 -17.406 -9.694 1.00 97.38 329 GLY A N 1
ATOM 2536 C CA . GLY A 1 329 ? -8.460 -17.270 -8.798 1.00 97.38 329 GLY A CA 1
ATOM 2537 C C . GLY A 1 329 ? -8.600 -15.857 -8.211 1.00 97.38 329 GLY A C 1
ATOM 2538 O O . GLY A 1 329 ? -9.705 -15.310 -8.152 1.00 97.38 329 GLY A O 1
ATOM 2539 N N . ALA A 1 330 ? -7.487 -15.241 -7.804 1.00 97.75 330 ALA A N 1
ATOM 2540 C CA . ALA A 1 330 ? -7.459 -13.864 -7.318 1.00 97.75 330 ALA A CA 1
ATOM 2541 C C . ALA A 1 330 ? -7.775 -12.852 -8.432 1.00 97.75 330 ALA A C 1
ATOM 2543 O O . ALA A 1 330 ? -8.540 -11.923 -8.192 1.00 97.75 330 ALA A O 1
ATOM 2544 N N . PHE A 1 331 ? -7.263 -13.058 -9.647 1.00 96.69 331 PHE A N 1
ATOM 2545 C CA . PHE A 1 331 ? -7.513 -12.216 -10.819 1.00 96.69 331 PHE A CA 1
ATOM 2546 C C . PHE A 1 331 ? -8.989 -12.234 -11.229 1.00 96.69 331 PHE A C 1
ATOM 2548 O O . PHE A 1 331 ? -9.608 -11.184 -11.362 1.00 96.69 331 PHE A O 1
ATOM 2555 N N . ASN A 1 332 ? -9.606 -13.414 -11.315 1.00 96.56 332 ASN A N 1
ATOM 2556 C CA . ASN A 1 332 ? -11.040 -13.524 -11.598 1.00 96.56 332 ASN A CA 1
ATOM 2557 C C . ASN A 1 332 ? -11.886 -12.822 -10.527 1.00 96.56 332 ASN A C 1
ATOM 2559 O O . ASN A 1 332 ? -12.901 -12.194 -10.826 1.00 96.56 332 ASN A O 1
ATOM 2563 N N . SER A 1 333 ? -11.451 -12.898 -9.267 1.00 97.31 333 SER A N 1
ATOM 2564 C CA . SER A 1 333 ? -12.123 -12.196 -8.174 1.00 97.31 333 SER A CA 1
ATOM 2565 C C . SER A 1 333 ? -11.924 -10.683 -8.262 1.00 97.31 333 SER A C 1
ATOM 2567 O O . SER A 1 333 ? -12.877 -9.952 -8.035 1.00 97.31 333 SER A O 1
ATOM 2569 N N . MET A 1 334 ? -10.737 -10.213 -8.660 1.00 96.19 334 MET A N 1
ATOM 2570 C CA . MET A 1 334 ? -10.419 -8.797 -8.880 1.00 96.19 334 MET A CA 1
ATOM 2571 C C . MET A 1 334 ? -11.377 -8.135 -9.869 1.00 96.19 334 MET A C 1
ATOM 2573 O O . MET A 1 334 ? -11.911 -7.067 -9.569 1.00 96.19 334 MET A O 1
ATOM 2577 N N . LEU A 1 335 ? -11.634 -8.792 -11.008 1.00 95.38 335 LEU A N 1
ATOM 2578 C CA . LEU A 1 335 ? -12.589 -8.304 -12.007 1.00 95.38 335 LEU A CA 1
ATOM 2579 C C . LEU A 1 335 ? -13.973 -8.098 -11.380 1.00 95.38 335 LEU A C 1
ATOM 2581 O O . LEU A 1 335 ? -14.610 -7.071 -11.592 1.00 95.38 335 LEU A O 1
ATOM 2585 N N . ARG A 1 336 ? -14.416 -9.041 -10.540 1.00 96.25 336 ARG A N 1
ATOM 2586 C CA . ARG A 1 336 ? -15.699 -8.947 -9.830 1.00 96.25 336 ARG A CA 1
ATOM 2587 C C . ARG A 1 336 ? -15.686 -7.888 -8.727 1.00 96.25 336 ARG A C 1
ATOM 2589 O O . ARG A 1 336 ? -16.655 -7.151 -8.614 1.00 96.25 336 ARG A O 1
ATOM 2596 N N . PHE A 1 337 ? -14.605 -7.761 -7.955 1.00 95.94 337 PHE A N 1
ATOM 2597 C CA . PHE A 1 337 ? -14.467 -6.762 -6.882 1.00 95.94 337 PHE A CA 1
ATOM 2598 C C . PHE A 1 337 ? -14.606 -5.324 -7.384 1.00 95.94 337 PHE A C 1
ATOM 2600 O O . PHE A 1 337 ? -15.087 -4.453 -6.653 1.00 95.94 337 PHE A O 1
ATOM 2607 N N . PHE A 1 338 ? -14.202 -5.076 -8.631 1.00 93.12 338 PHE A N 1
ATOM 2608 C CA . PHE A 1 338 ? -14.369 -3.776 -9.262 1.00 93.12 338 PHE A CA 1
ATOM 2609 C C . PHE A 1 338 ? -15.852 -3.396 -9.366 1.00 93.12 338 PHE A C 1
ATOM 2611 O O . PHE A 1 338 ? -16.253 -2.330 -8.895 1.00 93.12 338 PHE A O 1
ATOM 2618 N N . PHE A 1 339 ? -16.685 -4.295 -9.894 1.00 92.75 339 PHE A N 1
ATOM 2619 C CA . PHE A 1 339 ? -18.098 -4.020 -10.173 1.00 92.75 339 PHE A CA 1
ATOM 2620 C C . PHE A 1 339 ? -19.053 -4.359 -9.016 1.00 92.75 339 PHE A C 1
ATOM 2622 O O . PHE A 1 339 ? -20.134 -3.780 -8.944 1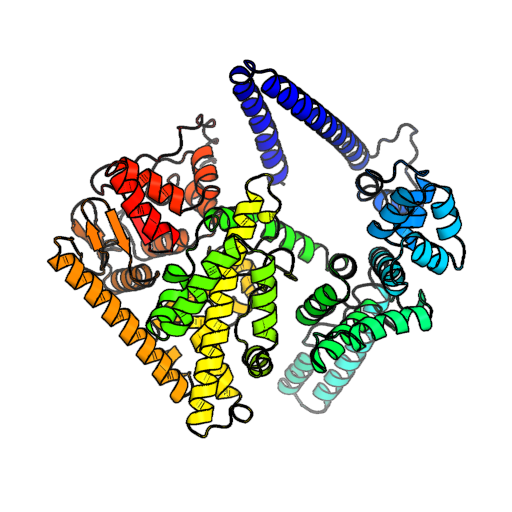.00 92.75 339 PHE A O 1
ATOM 2629 N N . ASP A 1 340 ? -18.669 -5.249 -8.096 1.00 94.44 340 ASP A N 1
ATOM 2630 C CA . ASP A 1 340 ? -19.544 -5.786 -7.048 1.00 94.44 340 ASP A CA 1
ATOM 2631 C C . ASP A 1 340 ? -18.917 -5.662 -5.646 1.00 94.44 340 ASP A C 1
ATOM 2633 O O . ASP A 1 340 ? -18.018 -6.411 -5.251 1.00 94.44 340 ASP A O 1
ATOM 2637 N N . GLU A 1 341 ? -19.427 -4.699 -4.874 1.00 93.00 341 GLU A N 1
ATOM 2638 C CA . GLU A 1 341 ? -19.025 -4.451 -3.484 1.00 93.00 341 GLU A CA 1
ATOM 2639 C C . GLU A 1 341 ? -19.449 -5.585 -2.540 1.00 93.00 341 GLU A C 1
ATOM 2641 O O . GLU A 1 341 ? -18.666 -5.984 -1.685 1.00 93.00 341 GLU A O 1
ATOM 2646 N N . LYS A 1 342 ? -20.631 -6.184 -2.740 1.00 93.00 342 LYS A N 1
ATOM 2647 C CA . LYS A 1 342 ? -21.111 -7.276 -1.877 1.00 93.00 342 LYS A CA 1
ATOM 2648 C C . LYS A 1 342 ? -20.252 -8.522 -2.049 1.00 93.00 342 LYS A C 1
ATOM 2650 O O . LYS A 1 342 ? -19.958 -9.215 -1.076 1.00 93.00 342 LYS A O 1
ATOM 2655 N N . PHE A 1 343 ? -19.839 -8.809 -3.283 1.00 94.94 343 PHE A N 1
ATOM 2656 C CA . PHE A 1 343 ? -18.916 -9.904 -3.557 1.00 94.94 343 PHE A CA 1
ATOM 2657 C C . PHE A 1 343 ? -17.536 -9.656 -2.932 1.00 94.94 343 PHE A C 1
ATOM 2659 O O . PHE A 1 343 ? -16.937 -10.585 -2.389 1.00 94.94 343 PHE A O 1
ATOM 2666 N N . PHE A 1 344 ? -17.045 -8.412 -2.963 1.00 95.19 344 PHE A N 1
ATOM 2667 C CA . PHE A 1 344 ? -15.823 -8.034 -2.252 1.00 95.19 344 PHE A CA 1
ATOM 2668 C C . PHE A 1 344 ? -15.948 -8.286 -0.744 1.00 95.19 344 PHE A C 1
ATOM 2670 O O . PHE A 1 344 ? -15.113 -9.002 -0.187 1.00 95.19 344 PHE A O 1
ATOM 2677 N N . ASP A 1 345 ? -17.013 -7.795 -0.107 1.00 90.38 345 ASP A N 1
ATOM 2678 C CA . ASP A 1 345 ? -17.242 -7.961 1.333 1.00 90.38 345 ASP A CA 1
ATOM 2679 C C . ASP A 1 345 ? -17.332 -9.443 1.718 1.00 90.38 345 ASP A C 1
ATOM 2681 O O . ASP A 1 345 ? -16.656 -9.900 2.644 1.00 90.38 345 ASP A O 1
ATOM 2685 N N . ALA A 1 346 ? -18.091 -10.233 0.952 1.00 90.62 346 ALA A N 1
ATOM 2686 C CA . ALA A 1 346 ? -18.205 -11.675 1.150 1.00 90.62 346 ALA A CA 1
ATOM 2687 C C . ALA A 1 346 ? -16.850 -12.385 0.987 1.00 90.62 346 ALA A C 1
ATOM 2689 O O . ALA A 1 346 ? -16.505 -13.263 1.784 1.00 90.62 346 ALA A O 1
ATOM 2690 N N . SER A 1 347 ? -16.045 -11.990 -0.006 1.00 93.81 347 SER A N 1
ATOM 2691 C CA . SER A 1 347 ? -14.716 -12.563 -0.213 1.00 93.81 347 SER A CA 1
ATOM 2692 C C . SER A 1 347 ? -13.752 -12.193 0.913 1.00 93.81 347 SER A C 1
ATOM 2694 O O . SER A 1 347 ? -13.004 -13.063 1.361 1.00 93.81 347 SER A O 1
ATOM 2696 N N . MET A 1 348 ? -13.756 -10.948 1.393 1.00 92.56 348 MET A N 1
ATOM 2697 C CA . MET A 1 348 ? -12.934 -10.538 2.538 1.00 92.56 348 MET A CA 1
ATOM 2698 C C . MET A 1 348 ? -13.384 -11.250 3.820 1.00 92.56 348 MET A C 1
ATOM 2700 O O . MET A 1 348 ? -12.544 -11.698 4.599 1.00 92.56 348 MET A O 1
ATOM 2704 N N . GLY A 1 349 ? -14.693 -11.447 4.002 1.00 87.19 349 GLY A N 1
ATOM 2705 C CA . GLY A 1 349 ? -15.256 -12.268 5.073 1.00 87.19 349 GLY A CA 1
ATOM 2706 C C . GLY A 1 349 ? -14.809 -13.732 4.992 1.00 87.19 349 GLY A C 1
ATOM 2707 O O . GLY A 1 349 ? -14.460 -14.323 6.011 1.00 87.19 349 GLY A O 1
ATOM 2708 N N . SER A 1 350 ? -14.733 -14.312 3.790 1.00 90.31 350 SER A N 1
ATOM 2709 C CA . SER A 1 350 ? -14.270 -15.696 3.600 1.00 90.31 350 SER A CA 1
ATOM 2710 C C . SER A 1 350 ? -12.807 -15.904 4.003 1.00 90.31 350 SER A C 1
ATOM 2712 O O . SER A 1 350 ? -12.476 -16.949 4.554 1.00 90.31 350 SER A O 1
ATOM 2714 N N . ILE A 1 351 ? -11.941 -14.896 3.809 1.00 90.69 351 ILE A N 1
ATOM 2715 C CA . ILE A 1 351 ? -10.541 -14.944 4.261 1.00 90.69 351 ILE A CA 1
ATOM 2716 C C . ILE A 1 351 ? -10.488 -15.077 5.785 1.00 90.69 351 ILE A C 1
ATOM 2718 O O . ILE A 1 351 ? -9.720 -15.882 6.301 1.00 90.69 351 ILE A O 1
ATOM 2722 N N . ARG A 1 352 ? -11.345 -14.337 6.499 1.00 84.81 352 ARG A N 1
ATOM 2723 C CA . ARG A 1 352 ? -11.418 -14.364 7.970 1.00 84.81 352 ARG A CA 1
ATOM 2724 C C . ARG A 1 352 ? -11.949 -15.688 8.520 1.00 84.81 352 ARG A C 1
ATOM 2726 O O . ARG A 1 352 ? -11.652 -16.033 9.655 1.00 84.81 352 ARG A O 1
ATOM 2733 N N . LYS A 1 353 ? -12.719 -16.424 7.714 1.00 84.62 353 LYS A N 1
ATOM 2734 C CA . LYS A 1 353 ? -13.289 -17.735 8.064 1.00 84.62 353 LYS A CA 1
ATOM 2735 C C . LYS A 1 353 ? -12.330 -18.904 7.807 1.00 84.62 353 LYS A C 1
ATOM 2737 O O . LYS A 1 353 ? -12.668 -20.035 8.143 1.00 84.62 353 LYS A O 1
ATOM 2742 N N . LYS A 1 354 ? -11.157 -18.671 7.204 1.00 85.50 354 LYS A N 1
ATOM 2743 C CA . LYS A 1 354 ? -10.157 -19.728 6.994 1.00 85.50 354 LYS A CA 1
ATOM 2744 C C . LYS A 1 354 ? -9.615 -20.220 8.336 1.00 85.50 354 LYS A C 1
ATOM 2746 O O . LYS A 1 354 ? -9.295 -19.415 9.206 1.00 85.50 354 LYS A O 1
ATOM 2751 N N . GLN A 1 355 ? -9.400 -21.529 8.454 1.00 86.19 355 GLN A N 1
ATOM 2752 C CA . GLN A 1 355 ? -8.755 -22.130 9.628 1.00 86.19 355 GLN A CA 1
ATOM 2753 C C . GLN A 1 355 ? -7.347 -21.560 9.870 1.00 86.19 355 GLN A C 1
ATOM 2755 O O . GLN A 1 355 ? -6.924 -21.420 11.010 1.00 86.19 355 GLN A O 1
ATOM 2760 N N . THR A 1 356 ? -6.640 -21.179 8.804 1.00 89.19 356 THR A N 1
ATOM 2761 C CA . THR A 1 356 ? -5.299 -20.581 8.866 1.00 89.19 356 THR A CA 1
ATOM 2762 C C . THR A 1 356 ? -5.312 -19.084 9.205 1.00 89.19 356 THR A C 1
ATOM 2764 O O . THR A 1 356 ? -4.250 -18.505 9.425 1.00 89.19 356 THR A O 1
ATOM 2767 N N . PHE A 1 357 ? -6.477 -18.426 9.294 1.00 87.50 357 PHE A N 1
ATOM 2768 C CA . PHE A 1 357 ? -6.560 -16.982 9.539 1.00 87.50 357 PHE A CA 1
ATOM 2769 C C . PHE A 1 357 ? -5.930 -16.518 10.870 1.00 87.50 357 PHE A C 1
ATOM 2771 O O . PHE A 1 357 ? -5.249 -15.490 10.857 1.00 87.50 357 PHE A O 1
ATOM 2778 N N . PRO A 1 358 ? -6.065 -17.238 12.004 1.00 83.69 358 PRO A N 1
ATOM 2779 C CA . PRO A 1 358 ? -5.338 -16.900 13.229 1.00 83.69 358 PRO A CA 1
ATOM 2780 C C . PRO A 1 358 ? -3.818 -16.876 13.021 1.00 83.69 358 PRO A C 1
ATOM 2782 O O . PRO A 1 358 ? -3.174 -15.895 13.388 1.00 83.69 358 PRO A O 1
ATOM 2785 N N . LEU A 1 359 ? -3.270 -17.878 12.324 1.00 87.31 359 LEU A N 1
ATOM 2786 C CA . LEU A 1 359 ? -1.846 -17.934 11.979 1.00 87.31 359 LEU A CA 1
ATOM 2787 C C . LEU A 1 359 ? -1.448 -16.799 11.032 1.00 87.31 359 LEU A C 1
ATOM 2789 O O . LEU A 1 359 ? -0.384 -16.217 11.198 1.00 87.31 359 LEU A O 1
ATOM 2793 N N . MET A 1 360 ? -2.302 -16.418 10.076 1.00 91.06 360 MET A N 1
ATOM 2794 C CA . MET A 1 360 ? -2.055 -15.247 9.222 1.00 91.06 360 MET A CA 1
ATOM 2795 C C . MET A 1 360 ? -1.937 -13.960 10.047 1.00 91.06 360 MET A C 1
ATOM 2797 O O . MET A 1 360 ? -1.034 -13.157 9.795 1.00 91.06 360 MET A O 1
ATOM 2801 N N . LYS A 1 361 ? -2.840 -13.760 11.024 1.00 85.75 361 LYS A N 1
ATOM 2802 C CA . LYS A 1 361 ? -2.811 -12.606 11.940 1.00 85.75 361 LYS A CA 1
ATOM 2803 C C . LYS A 1 361 ? -1.513 -12.609 12.754 1.00 85.75 361 LYS A C 1
ATOM 2805 O O . LYS A 1 361 ? -0.813 -11.598 12.778 1.00 85.75 361 LYS A O 1
ATOM 2810 N N . GLU A 1 362 ? -1.184 -13.737 13.378 1.00 82.75 362 GLU A N 1
ATOM 2811 C CA . GLU A 1 362 ? -0.012 -13.887 14.247 1.00 82.75 362 GLU A CA 1
ATOM 2812 C C . GLU A 1 362 ? 1.315 -13.744 13.488 1.00 82.75 362 GLU A C 1
ATOM 2814 O O . GLU A 1 362 ? 2.212 -13.016 13.914 1.00 82.75 362 GLU A O 1
ATOM 2819 N N . ALA A 1 363 ? 1.416 -14.371 12.316 1.00 90.12 363 ALA A N 1
ATOM 2820 C CA . ALA A 1 363 ? 2.589 -14.311 11.453 1.00 90.12 363 ALA A CA 1
ATOM 2821 C C . ALA A 1 363 ? 2.813 -12.923 10.825 1.00 90.12 363 ALA A C 1
ATOM 2823 O O . ALA A 1 363 ? 3.874 -12.658 10.256 1.00 90.12 363 ALA A O 1
ATOM 2824 N N . GLY A 1 364 ? 1.823 -12.027 10.907 1.00 91.25 364 GLY A N 1
ATOM 2825 C CA . GLY A 1 364 ? 1.890 -10.688 10.331 1.00 91.25 364 GLY A CA 1
ATOM 2826 C C . GLY A 1 364 ? 1.679 -10.667 8.816 1.00 91.25 364 GLY A C 1
ATOM 2827 O O . GLY A 1 364 ? 2.256 -9.820 8.124 1.00 91.25 364 GLY A O 1
ATOM 2828 N N . LEU A 1 365 ? 0.867 -11.581 8.275 1.00 95.56 365 LEU A N 1
ATOM 2829 C CA . LEU A 1 365 ? 0.457 -11.533 6.873 1.00 95.56 365 LEU A CA 1
ATOM 2830 C C . LEU A 1 365 ? -0.321 -10.238 6.615 1.00 95.56 365 LEU A C 1
ATOM 2832 O O . LEU A 1 365 ? -1.258 -9.884 7.332 1.00 95.56 365 LEU A O 1
ATOM 2836 N N . ALA A 1 366 ? 0.066 -9.506 5.577 1.00 94.00 366 ALA A N 1
ATOM 2837 C CA . ALA A 1 366 ? -0.503 -8.201 5.320 1.00 94.00 366 ALA A CA 1
ATOM 2838 C C . ALA A 1 366 ? -1.851 -8.293 4.595 1.00 94.00 366 ALA A C 1
ATOM 2840 O O . ALA A 1 366 ? -1.911 -8.386 3.367 1.00 94.00 366 ALA A O 1
ATOM 2841 N N . ILE A 1 367 ? -2.927 -8.179 5.370 1.00 92.44 367 ILE A N 1
ATOM 2842 C CA . ILE A 1 367 ? -4.299 -8.022 4.881 1.00 92.44 367 ILE A CA 1
ATOM 2843 C C . ILE A 1 367 ? -4.712 -6.559 5.062 1.00 92.44 367 ILE A C 1
ATOM 2845 O O . ILE A 1 367 ? -4.854 -6.080 6.189 1.00 92.44 367 ILE A O 1
ATOM 2849 N N . ALA A 1 368 ? -4.828 -5.832 3.954 1.00 90.25 368 ALA A N 1
ATOM 2850 C CA . ALA A 1 368 ? -5.075 -4.396 3.943 1.00 90.25 368 ALA A CA 1
ATOM 2851 C C . ALA A 1 368 ? -6.570 -4.051 3.922 1.00 90.25 368 ALA A C 1
ATOM 2853 O O . ALA A 1 368 ? -7.387 -4.807 3.401 1.00 90.25 368 ALA A O 1
ATOM 2854 N N . ASP A 1 369 ? -6.913 -2.886 4.467 1.00 86.62 369 ASP A N 1
ATOM 2855 C CA . ASP A 1 369 ? -8.275 -2.351 4.474 1.00 86.62 369 ASP A CA 1
ATOM 2856 C C . ASP A 1 369 ? -8.514 -1.385 3.311 1.00 86.62 369 ASP A C 1
ATOM 2858 O O . ASP A 1 369 ? -7.588 -0.717 2.841 1.00 86.62 369 ASP A O 1
ATOM 2862 N N . VAL A 1 370 ? -9.777 -1.263 2.904 1.00 86.69 370 VAL A N 1
ATOM 2863 C CA . VAL A 1 370 ? -10.249 -0.271 1.926 1.00 86.69 370 VAL A CA 1
ATOM 2864 C C . VAL A 1 370 ? -10.857 0.954 2.620 1.00 86.69 370 VAL A C 1
ATOM 2866 O O . VAL A 1 370 ? -11.095 0.953 3.837 1.00 86.69 370 VAL A O 1
ATOM 2869 N N . SER A 1 371 ? -11.099 2.028 1.861 1.00 79.62 371 SER A N 1
ATOM 2870 C CA . SER A 1 371 ? -11.828 3.204 2.352 1.00 79.62 371 SER A CA 1
ATOM 2871 C C . SER A 1 371 ? -13.188 2.797 2.913 1.00 79.62 371 SER A C 1
ATOM 2873 O O . SER A 1 371 ? -13.902 1.985 2.330 1.00 79.62 371 SER A O 1
ATOM 2875 N N . GLY A 1 372 ? -13.550 3.363 4.061 1.00 71.50 372 GLY A N 1
ATOM 2876 C CA . GLY A 1 372 ? -14.770 2.991 4.780 1.00 71.50 372 GLY A CA 1
ATOM 2877 C C . GLY A 1 372 ? -14.528 1.988 5.905 1.00 71.50 372 GLY A C 1
ATOM 2878 O O . GLY A 1 372 ? -15.104 2.182 6.971 1.00 71.50 372 GLY A O 1
ATOM 2879 N N . ASP A 1 373 ? -13.573 1.065 5.765 1.00 73.44 373 ASP A N 1
ATOM 2880 C CA . ASP A 1 373 ? -13.235 0.068 6.796 1.00 73.44 373 ASP A CA 1
ATOM 2881 C C . ASP A 1 373 ? -12.005 0.460 7.614 1.00 73.44 373 ASP A C 1
ATOM 2883 O O . ASP A 1 373 ? -11.981 0.287 8.833 1.00 73.44 373 ASP A O 1
ATOM 2887 N N . ALA A 1 374 ? -11.022 1.098 6.977 1.00 75.88 374 ALA A N 1
ATOM 2888 C CA . ALA A 1 374 ? -9.739 1.428 7.588 1.00 75.88 374 ALA A CA 1
ATOM 2889 C C . ALA A 1 374 ? -9.855 2.256 8.886 1.00 75.88 374 ALA A C 1
ATOM 2891 O O . ALA A 1 374 ? -10.637 3.210 8.987 1.00 75.88 374 ALA A O 1
ATOM 2892 N N . VAL A 1 375 ? -9.020 1.917 9.875 1.00 69.56 375 VAL A N 1
ATOM 2893 C CA . VAL A 1 375 ? -8.791 2.715 11.088 1.00 69.56 375 VAL A CA 1
ATOM 2894 C C . VAL A 1 375 ? -7.382 3.296 11.015 1.00 69.56 375 VAL A C 1
ATOM 2896 O O . VAL A 1 375 ? -6.427 2.791 11.603 1.00 69.56 375 VAL A O 1
ATOM 2899 N N . GLY A 1 376 ? -7.269 4.396 10.273 1.00 72.31 376 GLY A N 1
ATOM 2900 C CA . GLY A 1 376 ? -6.002 5.057 9.963 1.00 72.31 376 GLY A CA 1
ATOM 2901 C C . GLY A 1 376 ? -5.407 4.621 8.622 1.00 72.31 376 GLY A C 1
ATOM 2902 O O . GLY A 1 376 ? -5.744 3.580 8.070 1.00 72.31 376 GLY A O 1
ATOM 2903 N N . LEU A 1 377 ? -4.507 5.445 8.083 1.00 77.12 377 LEU A N 1
ATOM 2904 C CA . LEU A 1 377 ? -3.992 5.279 6.717 1.00 77.12 377 LEU A CA 1
ATOM 2905 C C . LEU A 1 377 ? -3.036 4.096 6.561 1.00 77.12 377 LEU A C 1
ATOM 2907 O O . LEU A 1 377 ? -2.909 3.546 5.473 1.00 77.12 377 LEU A O 1
ATOM 2911 N N . SER A 1 378 ? -2.364 3.686 7.638 1.00 77.12 378 SER A N 1
ATOM 2912 C CA . SER A 1 378 ? -1.363 2.616 7.597 1.00 77.12 378 SER A CA 1
ATOM 2913 C C . SER A 1 378 ? -1.953 1.225 7.361 1.00 77.12 378 SER A C 1
ATOM 2915 O O . SER A 1 378 ? -1.214 0.330 6.946 1.00 77.12 378 SER A O 1
ATOM 2917 N N . SER A 1 379 ? -3.253 1.022 7.614 1.00 81.31 379 SER A N 1
ATOM 2918 C CA . SER A 1 379 ? -3.907 -0.264 7.345 1.00 81.31 379 SER A CA 1
ATOM 2919 C C . SER A 1 379 ? -4.263 -0.456 5.868 1.00 81.31 379 SER A C 1
ATOM 2921 O O . SER A 1 379 ? -4.566 -1.574 5.464 1.00 81.31 379 SER A O 1
ATOM 2923 N N . LYS A 1 380 ? -4.148 0.592 5.045 1.00 89.81 380 LYS A N 1
ATOM 2924 C CA . LYS A 1 380 ? -4.467 0.568 3.613 1.00 89.81 380 LYS A CA 1
ATOM 2925 C C . LYS A 1 380 ? -3.281 0.124 2.749 1.00 89.81 380 LYS A C 1
ATOM 2927 O O . LYS A 1 380 ? -2.136 0.013 3.215 1.00 89.81 380 LYS A O 1
ATOM 2932 N N . GLU A 1 381 ? -3.546 -0.155 1.474 1.00 91.56 381 GLU A N 1
ATOM 2933 C CA . GLU A 1 381 ? -2.491 -0.270 0.459 1.00 91.56 381 GLU A CA 1
ATOM 2934 C C . GLU A 1 381 ? -1.876 1.102 0.145 1.00 91.56 381 GLU A C 1
ATOM 2936 O O . GLU A 1 381 ? -2.579 2.109 0.144 1.00 91.56 381 GLU A O 1
ATOM 2941 N N . GLU A 1 382 ? -0.560 1.154 -0.121 1.00 89.25 382 GLU A N 1
ATOM 2942 C CA . GLU A 1 382 ? 0.188 2.422 -0.304 1.00 89.25 382 GLU A CA 1
ATOM 2943 C C . GLU A 1 382 ? -0.360 3.293 -1.439 1.00 89.25 382 GLU A C 1
ATOM 2945 O O . GLU A 1 382 ? -0.277 4.520 -1.361 1.00 89.25 382 GLU A O 1
ATOM 2950 N N . ALA A 1 383 ? -0.953 2.651 -2.451 1.00 87.94 383 ALA A N 1
ATOM 2951 C CA . ALA A 1 383 ? -1.622 3.291 -3.577 1.00 87.94 383 ALA A CA 1
ATOM 2952 C C . ALA A 1 383 ? -2.868 4.094 -3.155 1.00 87.94 383 ALA A C 1
ATOM 2954 O O . ALA A 1 383 ? -3.135 5.140 -3.732 1.00 87.94 383 ALA A O 1
ATOM 2955 N N . PHE A 1 384 ? -3.586 3.666 -2.107 1.00 88.81 384 PHE A N 1
ATOM 2956 C CA . PHE A 1 384 ? -4.887 4.216 -1.697 1.00 88.81 384 PHE A CA 1
ATOM 2957 C C . PHE A 1 384 ? -4.892 4.754 -0.253 1.00 88.81 384 PHE A C 1
ATOM 2959 O O . PHE A 1 384 ? -5.914 4.717 0.431 1.00 88.81 384 PHE A O 1
ATOM 2966 N N . MET A 1 385 ? -3.765 5.279 0.248 1.00 86.00 385 MET A N 1
ATOM 2967 C CA . MET A 1 385 ? -3.616 5.812 1.620 1.00 86.00 385 MET A CA 1
ATOM 2968 C C . MET A 1 385 ? -4.357 7.146 1.883 1.00 86.00 385 MET A C 1
ATOM 2970 O O . MET A 1 385 ? -3.798 8.095 2.426 1.00 86.00 385 MET A O 1
ATOM 2974 N N . THR A 1 386 ? -5.633 7.236 1.518 1.00 83.94 386 THR A N 1
ATOM 2975 C CA . THR A 1 386 ? -6.526 8.376 1.772 1.00 83.94 386 THR A CA 1
ATOM 2976 C C . THR A 1 386 ? -7.977 7.901 1.831 1.00 83.94 386 THR A C 1
ATOM 2978 O O . THR A 1 386 ? -8.333 6.954 1.138 1.00 83.94 386 THR A O 1
ATOM 2981 N N . ASN A 1 387 ? -8.816 8.549 2.642 1.00 84.00 387 ASN A N 1
ATOM 2982 C CA . ASN A 1 387 ? -10.272 8.323 2.689 1.00 84.00 387 ASN A CA 1
ATOM 2983 C C . ASN A 1 387 ? -11.054 9.504 2.084 1.00 84.00 387 ASN A C 1
ATOM 2985 O O . ASN A 1 387 ? -12.210 9.749 2.449 1.00 84.00 387 ASN A O 1
ATOM 2989 N N . LEU A 1 388 ? -10.369 10.338 1.296 1.00 83.56 388 LEU A N 1
ATOM 2990 C CA . LEU A 1 388 ? -10.942 11.524 0.661 1.00 83.56 388 LEU A CA 1
ATOM 2991 C C . LEU A 1 388 ? -11.172 11.306 -0.834 1.00 83.56 388 LEU A C 1
ATOM 2993 O O . LEU A 1 388 ? -12.121 11.858 -1.385 1.00 83.56 388 LEU A O 1
ATOM 2997 N N . ALA A 1 389 ? -10.329 10.504 -1.489 1.00 86.06 389 ALA A N 1
ATOM 2998 C CA . ALA A 1 389 ? -10.400 10.295 -2.934 1.00 86.06 389 ALA A CA 1
ATOM 2999 C C . ALA A 1 389 ? -11.693 9.578 -3.370 1.00 86.06 389 ALA A C 1
ATOM 3001 O O . ALA A 1 389 ? -12.262 9.906 -4.407 1.00 86.06 389 ALA A O 1
ATOM 3002 N N . ASP A 1 390 ? -12.207 8.664 -2.547 1.00 83.31 390 ASP A N 1
ATOM 3003 C CA . ASP A 1 390 ? -13.475 7.954 -2.760 1.00 83.31 390 ASP A CA 1
ATOM 3004 C C . ASP A 1 390 ? -14.719 8.847 -2.570 1.00 83.31 390 ASP A C 1
ATOM 3006 O O . ASP A 1 390 ? -15.807 8.511 -3.041 1.00 83.31 390 ASP A O 1
ATOM 3010 N N . LYS A 1 391 ? -14.565 10.010 -1.923 1.00 84.31 391 LYS A N 1
ATOM 3011 C CA . LYS A 1 391 ? -15.637 10.996 -1.688 1.00 84.31 391 LYS A CA 1
ATOM 3012 C C . LYS A 1 391 ? -15.736 12.066 -2.772 1.00 84.31 391 LYS A C 1
ATOM 3014 O O . LYS A 1 391 ? -16.655 12.884 -2.723 1.00 84.31 391 LYS A O 1
ATOM 3019 N N . ILE A 1 392 ? -14.817 12.085 -3.736 1.00 82.56 392 ILE A N 1
ATOM 3020 C CA . ILE A 1 392 ? -14.857 13.044 -4.843 1.00 82.56 392 ILE A CA 1
ATOM 3021 C C . ILE A 1 392 ? -16.109 12.755 -5.692 1.00 82.56 392 ILE A C 1
ATOM 3023 O O . ILE A 1 392 ? -16.299 11.612 -6.118 1.00 82.56 392 ILE A O 1
ATOM 3027 N N . PRO A 1 393 ? -16.983 13.746 -5.957 1.00 79.56 393 PRO A N 1
ATOM 3028 C CA . PRO A 1 393 ? -18.156 13.538 -6.800 1.00 79.56 393 PRO A CA 1
ATOM 3029 C C . PRO A 1 393 ? -17.775 12.965 -8.169 1.00 79.56 393 PRO A C 1
ATOM 3031 O O . PRO A 1 393 ? -16.786 13.387 -8.763 1.00 79.56 393 PRO A O 1
ATOM 3034 N N . ILE A 1 394 ? -18.580 12.025 -8.675 1.00 81.69 394 ILE A N 1
ATOM 3035 C CA . ILE A 1 394 ? -18.400 11.329 -9.965 1.00 81.69 394 ILE A CA 1
ATOM 3036 C C . ILE A 1 394 ? -17.187 10.380 -9.964 1.00 81.69 394 ILE A C 1
ATOM 3038 O O . ILE A 1 394 ? -17.369 9.166 -10.047 1.00 81.69 394 ILE A O 1
ATOM 3042 N N . ILE A 1 395 ? -15.973 10.905 -9.789 1.00 84.31 395 ILE A N 1
ATOM 3043 C CA . ILE A 1 395 ? -14.708 10.153 -9.879 1.00 84.31 395 ILE A CA 1
ATOM 3044 C C . ILE A 1 395 ? -14.538 9.174 -8.707 1.00 84.31 395 ILE A C 1
ATOM 3046 O O . ILE A 1 395 ? -14.042 8.061 -8.888 1.00 84.31 395 ILE A O 1
ATOM 3050 N N . GLY A 1 396 ? -15.011 9.531 -7.510 1.00 86.12 396 GLY A N 1
ATOM 3051 C CA . GLY A 1 396 ? -14.827 8.739 -6.290 1.00 86.12 396 GLY A CA 1
ATOM 3052 C C . GLY A 1 396 ? -15.422 7.330 -6.358 1.00 86.12 396 GLY A C 1
ATOM 3053 O O . GLY A 1 396 ? -14.890 6.407 -5.745 1.00 86.12 396 GLY A O 1
ATOM 3054 N N . ARG A 1 397 ? -16.460 7.114 -7.182 1.00 87.75 397 ARG A N 1
ATOM 3055 C CA . ARG A 1 397 ? -17.008 5.768 -7.436 1.00 87.75 397 ARG A CA 1
ATOM 3056 C C . ARG A 1 397 ? -16.000 4.868 -8.153 1.00 87.75 397 ARG A C 1
ATOM 3058 O O . ARG A 1 397 ? -15.850 3.710 -7.770 1.00 87.75 397 ARG A O 1
ATOM 3065 N N . GLY A 1 398 ? -15.295 5.408 -9.149 1.00 88.31 398 GLY A N 1
ATOM 3066 C CA . GLY A 1 398 ? -14.229 4.705 -9.866 1.00 88.31 398 GLY A CA 1
ATOM 3067 C C . GLY A 1 398 ? -13.015 4.441 -8.976 1.00 88.31 398 GLY A C 1
ATOM 3068 O O . GLY A 1 398 ? -12.470 3.340 -8.994 1.00 88.31 398 GLY A O 1
ATOM 3069 N N . VAL A 1 399 ? -12.654 5.406 -8.120 1.00 90.25 399 VAL A N 1
ATOM 3070 C CA . VAL A 1 399 ? -11.593 5.230 -7.112 1.00 90.25 399 VAL A CA 1
ATOM 3071 C C . VAL A 1 399 ? -11.939 4.095 -6.152 1.00 90.25 399 VAL A C 1
ATOM 3073 O O . VAL A 1 399 ? -11.119 3.205 -5.956 1.00 90.25 399 VAL A O 1
ATOM 3076 N N . LYS A 1 400 ? -13.162 4.073 -5.605 1.00 91.62 400 LYS A N 1
ATOM 3077 C CA . LYS A 1 400 ? -13.612 3.017 -4.686 1.00 91.62 400 LYS A CA 1
ATOM 3078 C C . LYS A 1 400 ? -13.623 1.637 -5.357 1.00 91.62 400 LYS A C 1
ATOM 3080 O O . LYS A 1 400 ? -13.191 0.658 -4.755 1.00 91.62 400 LYS A O 1
ATOM 3085 N N . ALA A 1 401 ? -14.088 1.552 -6.606 1.00 92.12 401 ALA A N 1
ATOM 3086 C CA . ALA A 1 401 ? -14.077 0.314 -7.388 1.00 92.12 401 ALA A CA 1
ATOM 3087 C C . ALA A 1 401 ? -12.652 -0.209 -7.635 1.00 92.12 401 ALA A C 1
ATOM 3089 O O . ALA A 1 401 ? -12.369 -1.383 -7.393 1.00 92.12 401 ALA A O 1
ATOM 3090 N N . SER A 1 402 ? -11.743 0.674 -8.055 1.00 92.38 402 SER A N 1
ATOM 3091 C CA . SER A 1 402 ? -10.333 0.344 -8.280 1.00 92.38 402 SER A CA 1
ATOM 3092 C C . SER A 1 402 ? -9.625 -0.044 -6.978 1.00 92.38 402 SER A C 1
ATOM 3094 O O . SER A 1 402 ? -8.928 -1.054 -6.946 1.00 92.38 402 SER A O 1
ATOM 3096 N N . GLU A 1 403 ? -9.891 0.653 -5.870 1.00 94.62 403 GLU A N 1
ATOM 3097 C CA . GLU A 1 403 ? -9.350 0.309 -4.552 1.00 94.62 403 GLU A CA 1
ATOM 3098 C C . GLU A 1 403 ? -9.774 -1.099 -4.102 1.00 94.62 403 GLU A C 1
ATOM 3100 O O . GLU A 1 403 ? -8.926 -1.865 -3.632 1.00 94.62 403 GLU A O 1
ATOM 3105 N N . ARG A 1 404 ? -11.055 -1.469 -4.273 1.00 95.12 404 ARG A N 1
ATOM 3106 C CA . ARG A 1 404 ? -11.546 -2.829 -3.982 1.00 95.12 404 ARG A CA 1
ATOM 3107 C C . ARG A 1 404 ? -10.880 -3.876 -4.861 1.00 95.12 404 ARG A C 1
ATOM 3109 O O . ARG A 1 404 ? -10.470 -4.914 -4.348 1.00 95.12 404 ARG A O 1
ATOM 3116 N N . ALA A 1 405 ? -10.763 -3.618 -6.162 1.00 95.62 405 ALA A N 1
ATOM 3117 C CA . ALA A 1 405 ? -10.101 -4.529 -7.089 1.00 95.62 405 ALA A CA 1
ATOM 3118 C C . ALA A 1 405 ? -8.635 -4.742 -6.689 1.00 95.62 405 ALA A C 1
ATOM 3120 O O . ALA A 1 405 ? -8.213 -5.873 -6.452 1.00 95.62 405 ALA A O 1
ATOM 3121 N N . TYR A 1 406 ? -7.890 -3.652 -6.515 1.00 95.62 406 TYR A N 1
ATOM 3122 C CA . TYR A 1 406 ? -6.472 -3.665 -6.175 1.00 95.62 406 TYR A CA 1
ATOM 3123 C C . TYR A 1 406 ? -6.203 -4.348 -4.829 1.00 95.62 406 TYR A C 1
ATOM 3125 O O . TYR A 1 406 ? -5.428 -5.302 -4.735 1.00 95.62 406 TYR A O 1
ATOM 3133 N N . THR A 1 407 ? -6.875 -3.879 -3.776 1.00 95.75 407 THR A N 1
ATOM 3134 C CA . THR A 1 407 ? -6.692 -4.379 -2.409 1.00 95.75 407 THR A CA 1
ATOM 3135 C C . THR A 1 407 ? -7.229 -5.800 -2.274 1.00 95.75 407 THR A C 1
ATOM 3137 O O . THR A 1 407 ? -6.579 -6.657 -1.680 1.00 95.75 407 THR A O 1
ATOM 3140 N N . GLY A 1 408 ? -8.387 -6.084 -2.875 1.00 96.81 408 GLY A N 1
ATOM 3141 C CA . GLY A 1 408 ? -9.011 -7.402 -2.863 1.00 96.81 408 GLY A CA 1
ATOM 3142 C C . GLY A 1 408 ? -8.177 -8.456 -3.582 1.00 96.81 408 GLY A C 1
ATOM 3143 O O . GLY A 1 408 ? -8.010 -9.551 -3.046 1.00 96.81 408 GLY A O 1
ATOM 3144 N N . PHE A 1 409 ? -7.599 -8.127 -4.745 1.00 97.81 409 PHE A N 1
ATOM 3145 C CA . PHE A 1 409 ? -6.665 -9.007 -5.452 1.00 97.81 409 PHE A CA 1
ATOM 3146 C C . PHE A 1 409 ? -5.488 -9.396 -4.557 1.00 97.81 409 PHE A C 1
ATOM 3148 O O . PHE A 1 409 ? -5.222 -10.583 -4.371 1.00 97.81 409 PHE A O 1
ATOM 3155 N N . LEU A 1 410 ? -4.806 -8.405 -3.972 1.00 97.56 410 LEU A N 1
ATOM 3156 C CA . LEU A 1 410 ? -3.618 -8.644 -3.153 1.00 97.56 410 LEU A CA 1
ATOM 3157 C C . LEU A 1 410 ? -3.954 -9.398 -1.870 1.00 97.56 410 LEU A C 1
ATOM 3159 O O . LEU A 1 410 ? -3.270 -10.364 -1.544 1.00 97.56 410 LEU A O 1
ATOM 3163 N N . ASN A 1 411 ? -5.024 -9.018 -1.170 1.00 97.81 411 ASN A N 1
ATOM 3164 C CA . ASN A 1 411 ? -5.475 -9.726 0.026 1.00 97.81 411 ASN A CA 1
ATOM 3165 C C . ASN A 1 411 ? -5.802 -11.186 -0.281 1.00 97.81 411 ASN A C 1
ATOM 3167 O O . ASN A 1 411 ? -5.342 -12.079 0.429 1.00 97.81 411 ASN A O 1
ATOM 3171 N N . LYS A 1 412 ? -6.561 -11.437 -1.355 1.00 98.06 412 LYS A N 1
ATOM 3172 C CA . LYS A 1 412 ? -6.931 -12.792 -1.761 1.00 98.06 412 LYS A CA 1
ATOM 3173 C C . LYS A 1 412 ? -5.711 -13.609 -2.167 1.00 98.06 412 LYS A C 1
ATOM 3175 O O . LYS A 1 412 ? -5.566 -14.730 -1.694 1.00 98.06 412 LYS A O 1
ATOM 3180 N N . LEU A 1 413 ? -4.815 -13.047 -2.979 1.00 98.50 413 LEU A N 1
ATOM 3181 C CA . LEU A 1 413 ? -3.583 -13.717 -3.390 1.00 98.50 413 LEU A CA 1
ATOM 3182 C C . LEU A 1 413 ? -2.712 -14.076 -2.179 1.00 98.50 413 LEU A C 1
ATOM 3184 O O . LEU A 1 413 ? -2.274 -15.216 -2.064 1.00 98.50 413 LEU A O 1
ATOM 3188 N N . ARG A 1 414 ? -2.493 -13.133 -1.253 1.00 98.50 414 ARG A N 1
ATOM 3189 C CA . ARG A 1 414 ? -1.690 -13.363 -0.043 1.00 98.50 414 ARG A CA 1
ATOM 3190 C C . ARG A 1 414 ? -2.305 -14.437 0.849 1.00 98.50 414 ARG A C 1
ATOM 3192 O O . ARG A 1 414 ? -1.602 -15.359 1.247 1.00 98.50 414 ARG A O 1
ATOM 3199 N N . ALA A 1 415 ? -3.603 -14.331 1.137 1.00 98.31 415 ALA A N 1
ATOM 3200 C CA . ALA A 1 415 ? -4.301 -15.280 1.997 1.00 98.31 415 ALA A CA 1
ATOM 3201 C C . ALA A 1 415 ? -4.344 -16.682 1.380 1.00 98.31 415 ALA A C 1
ATOM 3203 O O . ALA A 1 415 ? -4.047 -17.659 2.056 1.00 98.31 415 ALA A O 1
ATOM 3204 N N . ASP A 1 416 ? -4.670 -16.799 0.093 1.00 98.19 416 ASP A N 1
ATOM 3205 C CA . ASP A 1 416 ? -4.752 -18.104 -0.559 1.00 98.19 416 ASP A CA 1
ATOM 3206 C C . ASP A 1 416 ? -3.383 -18.760 -0.735 1.00 98.19 416 ASP A C 1
ATOM 3208 O O . ASP A 1 416 ? -3.297 -19.979 -0.645 1.00 98.19 416 ASP A O 1
ATOM 3212 N N . VAL A 1 417 ? -2.313 -17.993 -0.973 1.00 98.38 417 VAL A N 1
ATOM 3213 C CA . VAL A 1 417 ? -0.956 -18.555 -1.048 1.00 98.38 417 VAL A CA 1
ATOM 3214 C C . VAL A 1 417 ? -0.434 -18.953 0.329 1.00 98.38 417 VAL A C 1
ATOM 3216 O O . VAL A 1 417 ? 0.201 -19.996 0.440 1.00 98.38 417 VAL A O 1
ATOM 3219 N N . PHE A 1 418 ? -0.720 -18.176 1.376 1.00 98.38 418 PHE A N 1
ATOM 3220 C CA . PHE A 1 418 ? -0.355 -18.556 2.743 1.00 98.38 418 PHE A CA 1
ATOM 3221 C C . PHE A 1 418 ? -1.045 -19.862 3.137 1.00 98.38 418 PHE A C 1
ATOM 3223 O O . PHE A 1 418 ? -0.396 -20.778 3.625 1.00 98.38 418 PHE A O 1
ATOM 3230 N N . ASP A 1 419 ? -2.346 -19.960 2.864 1.00 96.62 419 ASP A N 1
ATOM 3231 C CA . ASP A 1 419 ? -3.145 -21.159 3.102 1.00 96.62 419 ASP A CA 1
ATOM 3232 C C . ASP A 1 419 ? -2.608 -22.359 2.301 1.00 96.62 419 ASP A C 1
ATOM 3234 O O . ASP A 1 419 ? -2.393 -23.427 2.857 1.00 96.62 419 ASP A O 1
ATOM 3238 N N . ASP A 1 420 ? -2.286 -22.170 1.018 1.00 96.56 420 ASP A N 1
ATOM 3239 C CA . ASP A 1 420 ? -1.681 -23.201 0.163 1.00 96.56 420 ASP A CA 1
ATOM 3240 C C . ASP A 1 420 ? -0.340 -23.714 0.714 1.00 96.56 420 ASP A C 1
ATOM 3242 O O . ASP A 1 420 ? -0.142 -24.922 0.811 1.00 96.56 420 ASP A O 1
ATOM 3246 N N . MET A 1 421 ? 0.554 -22.811 1.130 1.00 96.81 421 MET A N 1
ATOM 3247 C CA . MET A 1 421 ? 1.849 -23.174 1.716 1.00 96.81 421 MET A CA 1
ATOM 3248 C C . MET A 1 421 ? 1.694 -23.856 3.081 1.00 96.81 421 MET A C 1
ATOM 3250 O O . MET A 1 421 ? 2.373 -24.840 3.351 1.00 96.81 421 MET A O 1
ATOM 3254 N N . ALA A 1 422 ? 0.783 -23.376 3.931 1.00 95.00 422 ALA A N 1
ATOM 3255 C CA . ALA A 1 422 ? 0.487 -24.005 5.216 1.00 95.00 422 ALA A CA 1
ATOM 3256 C C . ALA A 1 422 ? -0.001 -25.452 5.025 1.00 95.00 422 ALA A C 1
ATOM 3258 O O . ALA A 1 422 ? 0.485 -26.364 5.688 1.00 95.00 422 ALA A O 1
ATOM 3259 N N . GLN A 1 423 ? -0.893 -25.682 4.057 1.00 94.69 423 GLN A N 1
ATOM 3260 C CA . GLN A 1 423 ? -1.369 -27.024 3.712 1.00 94.69 423 GLN A CA 1
ATOM 3261 C C . GLN A 1 423 ? -0.269 -27.911 3.109 1.00 94.69 423 GLN A C 1
ATOM 3263 O O . GLN A 1 423 ? -0.251 -29.114 3.361 1.00 94.69 423 GLN A O 1
ATOM 3268 N N . GLU A 1 424 ? 0.655 -27.352 2.321 1.00 94.62 424 GLU A N 1
ATOM 3269 C CA . GLU A 1 424 ? 1.837 -28.078 1.830 1.00 94.62 424 GLU A 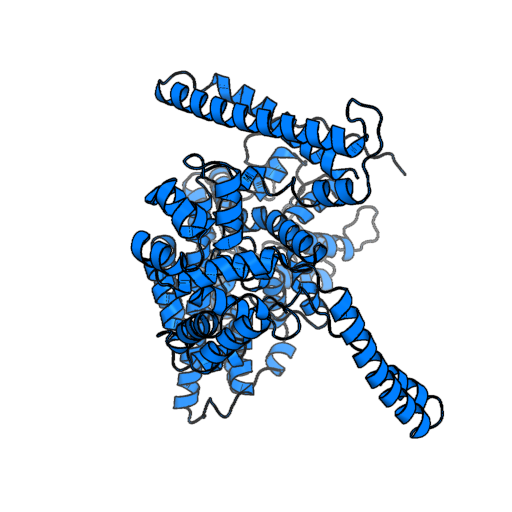CA 1
ATOM 3270 C C . GLU A 1 424 ? 2.730 -28.551 2.990 1.00 94.62 424 GLU A C 1
ATOM 3272 O O . GLU A 1 424 ? 3.189 -29.692 2.970 1.00 94.62 424 GLU A O 1
ATOM 3277 N N . TYR A 1 425 ? 2.919 -27.729 4.027 1.00 93.88 425 TYR A N 1
ATOM 3278 C CA . TYR A 1 425 ? 3.688 -28.111 5.216 1.00 93.88 425 TYR A CA 1
ATOM 3279 C C . TYR A 1 425 ? 2.979 -29.156 6.080 1.00 93.88 425 TYR A C 1
ATOM 3281 O O . TYR A 1 425 ? 3.619 -30.137 6.457 1.00 93.88 425 TYR A O 1
ATOM 3289 N N . ILE A 1 426 ? 1.665 -29.022 6.299 1.00 92.69 426 ILE A N 1
ATOM 3290 C CA . ILE A 1 426 ? 0.862 -30.046 6.993 1.00 92.69 426 ILE A CA 1
ATOM 3291 C C . ILE A 1 426 ? 0.996 -31.399 6.282 1.00 92.69 426 ILE A C 1
ATOM 3293 O O . ILE A 1 426 ? 1.266 -32.416 6.914 1.00 92.69 426 ILE A O 1
ATOM 3297 N N . LYS A 1 427 ? 0.872 -31.421 4.947 1.00 93.88 427 LYS A N 1
ATOM 3298 C CA . LYS A 1 427 ? 1.052 -32.647 4.144 1.00 93.88 427 LYS A CA 1
ATOM 3299 C C . LYS A 1 427 ? 2.467 -33.215 4.222 1.00 93.88 427 LYS A C 1
ATOM 3301 O O . LYS A 1 427 ? 2.645 -34.416 4.054 1.00 93.88 427 LYS A O 1
ATOM 3306 N N . GLY A 1 428 ? 3.457 -32.358 4.454 1.00 91.88 428 GLY A N 1
ATOM 3307 C CA . GLY A 1 428 ? 4.843 -32.741 4.711 1.00 91.88 428 GLY A CA 1
ATOM 3308 C C . GLY A 1 428 ? 5.109 -33.228 6.138 1.00 91.88 428 GLY A C 1
ATOM 3309 O O . GLY A 1 428 ? 6.260 -33.524 6.443 1.00 91.88 428 GLY A O 1
ATOM 3310 N N . GLY A 1 429 ? 4.088 -33.306 7.001 1.00 90.88 429 GLY A N 1
ATOM 3311 C CA . GLY A 1 429 ? 4.207 -33.764 8.387 1.00 90.88 429 GLY A CA 1
ATOM 3312 C C . GLY A 1 429 ? 4.631 -32.685 9.387 1.00 90.88 429 GLY A C 1
ATOM 3313 O O . GLY A 1 429 ? 5.011 -33.023 10.502 1.00 90.88 429 GLY A O 1
ATOM 3314 N N . ILE A 1 430 ? 4.591 -31.404 9.007 1.00 89.19 430 ILE A N 1
ATOM 3315 C CA . ILE A 1 430 ? 4.902 -30.285 9.905 1.00 89.19 430 ILE A CA 1
ATOM 3316 C C . ILE A 1 430 ? 3.613 -29.815 10.581 1.00 89.19 430 ILE A C 1
ATOM 3318 O O . ILE A 1 430 ? 2.668 -29.417 9.892 1.00 89.19 430 ILE A O 1
ATOM 3322 N N . ASP A 1 431 ? 3.597 -29.791 11.914 1.00 86.94 431 ASP A N 1
ATOM 3323 C CA . ASP A 1 431 ? 2.554 -29.079 12.650 1.00 86.94 431 ASP A CA 1
ATOM 3324 C C . ASP A 1 431 ? 2.825 -27.571 12.597 1.00 86.94 431 ASP A C 1
ATOM 3326 O O . ASP A 1 431 ? 3.758 -27.043 13.198 1.00 86.94 431 ASP A O 1
ATOM 3330 N N . ILE A 1 432 ? 2.006 -26.862 11.825 1.00 85.81 432 ILE A N 1
ATOM 3331 C CA . ILE A 1 432 ? 2.153 -25.423 11.605 1.00 85.81 432 ILE A CA 1
ATOM 3332 C C . ILE A 1 432 ? 1.825 -24.580 12.845 1.00 85.81 432 ILE A C 1
ATOM 3334 O O . ILE A 1 432 ? 2.182 -23.401 12.864 1.00 85.81 432 ILE A O 1
ATOM 3338 N N . PHE A 1 433 ? 1.143 -25.141 13.849 1.00 83.19 433 PHE A N 1
ATOM 3339 C CA . PHE A 1 433 ? 0.818 -24.434 15.091 1.00 83.19 433 PHE A CA 1
ATOM 3340 C C . PHE A 1 433 ? 1.990 -24.422 16.078 1.00 83.19 433 PHE A C 1
ATOM 3342 O O . PHE A 1 433 ? 2.124 -23.461 16.835 1.00 83.19 433 PHE A O 1
ATOM 3349 N N . ASP A 1 434 ? 2.882 -25.410 15.995 1.00 88.12 434 ASP A N 1
ATOM 3350 C CA . ASP A 1 434 ? 4.102 -25.488 16.808 1.00 88.12 434 ASP A CA 1
ATOM 3351 C C . ASP A 1 434 ? 5.305 -24.782 16.153 1.00 88.12 434 ASP A C 1
ATOM 3353 O O . ASP A 1 434 ? 6.384 -24.689 16.739 1.00 88.12 434 ASP A O 1
ATOM 3357 N N . GLU A 1 435 ? 5.120 -24.216 14.955 1.00 90.00 435 GLU A N 1
ATOM 3358 C CA . GLU A 1 435 ? 6.180 -23.613 14.137 1.00 90.00 435 GLU A CA 1
ATOM 3359 C C . GLU A 1 435 ? 5.925 -22.119 13.821 1.00 90.00 435 GLU A C 1
ATOM 3361 O O . GLU A 1 435 ? 5.812 -21.709 12.654 1.00 90.00 435 GLU A O 1
ATOM 3366 N N . PRO A 1 436 ? 5.860 -21.237 14.841 1.00 90.06 436 PRO A N 1
ATOM 3367 C CA . PRO A 1 436 ? 5.518 -19.826 14.649 1.00 90.06 436 PRO A CA 1
ATOM 3368 C C . PRO A 1 436 ? 6.552 -19.068 13.804 1.00 90.06 436 PRO A C 1
ATOM 3370 O O . PRO A 1 436 ? 6.193 -18.178 13.029 1.00 90.06 436 PRO A O 1
ATOM 3373 N N . GLU A 1 437 ? 7.838 -19.416 13.902 1.00 93.56 437 GLU A N 1
ATOM 3374 C CA . GLU A 1 437 ? 8.894 -18.790 13.094 1.00 93.56 437 GLU A CA 1
ATOM 3375 C C . GLU A 1 437 ? 8.815 -19.206 11.619 1.00 93.56 437 GLU A C 1
ATOM 3377 O O . GLU A 1 437 ? 9.052 -18.379 10.731 1.00 93.56 437 GLU A O 1
ATOM 3382 N N . LEU A 1 438 ? 8.393 -20.444 11.335 1.00 96.19 438 LEU A N 1
ATOM 3383 C CA . LEU A 1 438 ? 8.110 -20.881 9.970 1.00 96.19 438 LEU A CA 1
ATOM 3384 C C . LEU A 1 438 ? 6.976 -20.043 9.371 1.00 96.19 438 LEU A C 1
ATOM 3386 O O . LEU A 1 438 ? 7.138 -19.484 8.284 1.00 96.19 438 LEU A O 1
ATOM 3390 N N . MET A 1 439 ? 5.860 -19.897 10.094 1.00 96.75 439 MET A N 1
ATOM 3391 C CA . MET A 1 439 ? 4.694 -19.137 9.627 1.00 96.75 439 MET A CA 1
ATOM 3392 C C . MET A 1 439 ? 5.000 -17.645 9.453 1.00 96.75 439 MET A C 1
ATOM 3394 O O . MET A 1 439 ? 4.613 -17.055 8.439 1.00 96.75 439 MET A O 1
ATOM 3398 N N . LYS A 1 440 ? 5.774 -17.034 10.363 1.00 97.06 440 LYS A N 1
ATOM 3399 C CA . LYS A 1 440 ? 6.306 -15.667 10.190 1.00 97.06 440 LYS A CA 1
ATOM 3400 C C . LYS A 1 440 ? 7.171 -15.547 8.938 1.00 97.06 440 LYS A C 1
ATOM 3402 O O . LYS A 1 440 ? 7.052 -14.563 8.209 1.00 97.06 440 LYS A O 1
ATOM 3407 N N . GLY A 1 441 ? 8.003 -16.552 8.660 1.00 98.06 441 GLY A N 1
ATOM 3408 C CA . GLY A 1 441 ? 8.782 -16.639 7.428 1.00 98.06 441 GLY A CA 1
ATOM 3409 C C . GLY A 1 441 ? 7.894 -16.661 6.183 1.00 98.06 441 GLY A C 1
ATOM 3410 O O . GLY A 1 441 ? 8.130 -15.889 5.252 1.00 98.06 441 GLY A O 1
ATOM 3411 N N . VAL A 1 442 ? 6.845 -17.492 6.174 1.00 98.38 442 VAL A N 1
ATOM 3412 C CA . VAL A 1 442 ? 5.865 -17.574 5.075 1.00 98.38 442 VAL A CA 1
ATOM 3413 C C . VAL A 1 442 ? 5.192 -16.222 4.843 1.00 98.38 442 VAL A C 1
ATOM 3415 O O . VAL A 1 442 ? 5.174 -15.727 3.715 1.00 98.38 442 VAL A O 1
ATOM 3418 N N . ALA A 1 443 ? 4.686 -15.592 5.906 1.00 98.31 443 ALA A N 1
ATOM 3419 C CA . ALA A 1 443 ? 4.067 -14.275 5.821 1.00 98.31 443 ALA A CA 1
ATOM 3420 C C . ALA A 1 443 ? 5.048 -13.209 5.317 1.00 98.31 443 ALA A C 1
ATOM 3422 O O . ALA A 1 443 ? 4.682 -12.399 4.465 1.00 98.31 443 ALA A O 1
ATOM 3423 N N . GLU A 1 444 ? 6.298 -13.212 5.791 1.00 98.19 444 GLU A N 1
ATOM 3424 C CA . GLU A 1 444 ? 7.328 -12.287 5.315 1.00 98.19 444 GLU A CA 1
ATOM 3425 C C . GLU A 1 444 ? 7.618 -12.473 3.825 1.00 98.19 444 GLU A C 1
ATOM 3427 O O . GLU A 1 444 ? 7.600 -11.489 3.084 1.00 98.19 444 GLU A O 1
ATOM 3432 N N . PHE A 1 445 ? 7.837 -13.710 3.373 1.00 98.56 445 PHE A N 1
ATOM 3433 C CA . PHE A 1 445 ? 8.046 -14.012 1.960 1.00 98.56 445 PHE A CA 1
ATOM 3434 C C . PHE A 1 445 ? 6.876 -13.513 1.104 1.00 98.56 445 PHE A C 1
ATOM 3436 O O . PHE A 1 445 ? 7.094 -12.770 0.147 1.00 98.56 445 PHE A O 1
ATOM 3443 N N . ILE A 1 446 ? 5.639 -13.854 1.473 1.00 98.62 446 ILE A N 1
ATOM 3444 C CA . ILE A 1 446 ? 4.438 -13.467 0.724 1.00 98.62 446 ILE A CA 1
ATOM 3445 C C . ILE A 1 446 ? 4.270 -11.944 0.695 1.00 98.62 446 ILE A C 1
ATOM 3447 O O . ILE A 1 446 ? 4.010 -11.372 -0.367 1.00 98.62 446 ILE A O 1
ATOM 3451 N N . ASN A 1 447 ? 4.450 -11.266 1.831 1.00 98.31 447 ASN A N 1
ATOM 3452 C CA . ASN A 1 447 ? 4.367 -9.809 1.922 1.00 98.31 447 ASN A CA 1
ATOM 3453 C C . ASN A 1 447 ? 5.405 -9.140 1.016 1.00 98.31 447 ASN A C 1
ATOM 3455 O O . ASN A 1 447 ? 5.055 -8.261 0.232 1.00 98.31 447 ASN A O 1
ATOM 3459 N N . VAL A 1 448 ? 6.665 -9.579 1.072 1.00 98.06 448 VAL A N 1
ATOM 3460 C CA . VAL A 1 448 ? 7.749 -9.050 0.235 1.00 98.06 448 VAL A CA 1
ATOM 3461 C C . VAL A 1 448 ? 7.472 -9.323 -1.250 1.00 98.06 448 VAL A C 1
ATOM 3463 O O . VAL A 1 448 ? 7.489 -8.392 -2.054 1.00 98.06 448 VAL A O 1
ATOM 3466 N N . ALA A 1 449 ? 7.107 -10.554 -1.619 1.00 97.81 449 ALA A N 1
ATOM 3467 C CA . ALA A 1 449 ? 6.800 -10.929 -3.002 1.00 97.81 449 ALA A CA 1
ATOM 3468 C C . ALA A 1 449 ? 5.631 -10.130 -3.604 1.00 97.81 449 ALA A C 1
ATOM 3470 O O . ALA A 1 449 ? 5.582 -9.936 -4.815 1.00 97.81 449 ALA A O 1
ATOM 3471 N N . THR A 1 450 ? 4.725 -9.629 -2.758 1.00 97.06 450 THR A N 1
ATOM 3472 C CA . THR A 1 450 ? 3.554 -8.821 -3.138 1.00 97.06 450 THR A CA 1
ATOM 3473 C C . THR A 1 450 ? 3.702 -7.333 -2.811 1.00 97.06 450 THR A C 1
ATOM 3475 O O . THR A 1 450 ? 2.704 -6.623 -2.683 1.00 97.06 450 THR A O 1
ATOM 3478 N N . GLY A 1 451 ? 4.934 -6.837 -2.658 1.00 94.31 451 GLY A N 1
ATOM 3479 C CA . GLY A 1 451 ? 5.200 -5.400 -2.586 1.00 94.31 451 GLY A CA 1
ATOM 3480 C C . GLY A 1 451 ? 5.112 -4.756 -1.199 1.00 94.31 451 GLY A C 1
ATOM 3481 O O . GLY A 1 451 ? 5.191 -3.536 -1.095 1.00 94.31 451 GLY A O 1
ATOM 3482 N N . ARG A 1 452 ? 4.972 -5.530 -0.120 1.00 94.06 452 ARG A N 1
ATOM 3483 C CA . ARG A 1 452 ? 4.910 -5.040 1.270 1.00 94.06 452 ARG A CA 1
ATOM 3484 C C . ARG A 1 452 ? 6.181 -5.388 2.038 1.00 94.06 452 ARG A C 1
ATOM 3486 O O . ARG A 1 452 ? 6.153 -6.116 3.027 1.00 94.06 452 ARG A O 1
ATOM 3493 N N . GLY A 1 453 ? 7.299 -4.843 1.565 1.00 93.31 453 GLY A N 1
ATOM 3494 C CA . GLY A 1 453 ? 8.602 -5.014 2.197 1.00 93.31 453 GLY A CA 1
ATOM 3495 C C . GLY A 1 453 ? 8.689 -4.408 3.599 1.00 93.31 453 GLY A C 1
ATOM 3496 O O . GLY A 1 453 ? 7.990 -3.445 3.929 1.00 93.31 453 GLY A O 1
ATOM 3497 N N . LYS A 1 454 ? 9.576 -4.970 4.426 1.00 91.19 454 LYS A N 1
ATOM 3498 C CA . LYS A 1 454 ? 9.871 -4.466 5.773 1.00 91.19 454 LYS A CA 1
ATOM 3499 C C . LYS A 1 454 ? 10.847 -3.291 5.670 1.00 91.19 454 LYS A C 1
ATOM 3501 O O . LYS A 1 454 ? 11.924 -3.417 5.093 1.00 91.19 454 LYS A O 1
ATOM 3506 N N . LEU A 1 455 ? 10.483 -2.149 6.253 1.00 88.00 455 LEU A N 1
ATOM 3507 C CA . LEU A 1 455 ? 11.383 -0.999 6.379 1.00 88.00 455 LEU A CA 1
ATOM 3508 C C . LEU A 1 455 ? 12.375 -1.243 7.535 1.00 88.00 455 LEU A C 1
ATOM 3510 O O . LEU A 1 455 ? 11.958 -1.738 8.583 1.00 88.00 455 LEU A O 1
ATOM 3514 N N . PRO A 1 456 ? 13.673 -0.925 7.387 1.00 80.44 456 PRO A N 1
ATOM 3515 C CA . PRO A 1 456 ? 14.668 -1.237 8.409 1.00 80.44 456 PRO A CA 1
ATOM 3516 C C . PRO A 1 456 ? 14.656 -0.235 9.575 1.00 80.44 456 PRO A C 1
ATOM 3518 O O . PRO A 1 456 ? 14.659 0.980 9.373 1.00 80.44 456 PRO A O 1
ATOM 3521 N N . GLY A 1 457 ? 14.717 -0.749 10.809 1.00 79.12 457 GLY A N 1
ATOM 3522 C CA . GLY A 1 457 ? 14.955 0.033 12.030 1.00 79.12 457 GLY A CA 1
ATOM 3523 C C . GLY A 1 457 ? 14.052 1.265 12.168 1.00 79.12 457 GLY A C 1
ATOM 3524 O O . GLY A 1 457 ? 12.836 1.182 12.006 1.00 79.12 457 GLY A O 1
ATOM 3525 N N . LYS A 1 458 ? 14.662 2.432 12.415 1.00 73.19 458 LYS A N 1
ATOM 3526 C CA . LYS A 1 458 ? 13.965 3.721 12.594 1.00 73.19 458 LYS A CA 1
ATOM 3527 C C . LYS A 1 458 ? 13.142 4.167 11.374 1.00 73.19 458 LYS A C 1
ATOM 3529 O O . LYS A 1 458 ? 12.242 4.989 11.521 1.00 73.19 458 LYS A O 1
ATOM 3534 N N . LEU A 1 459 ? 13.401 3.631 10.175 1.00 77.25 459 LEU A N 1
ATOM 3535 C CA . LEU A 1 459 ? 12.576 3.934 8.998 1.00 77.25 459 LEU A CA 1
ATOM 3536 C C . LEU A 1 459 ? 11.178 3.314 9.105 1.00 77.25 459 LEU A C 1
ATOM 3538 O O . LEU A 1 459 ? 10.225 3.895 8.594 1.00 77.25 459 LEU A O 1
ATOM 3542 N N . ALA A 1 460 ? 11.028 2.181 9.800 1.00 75.19 460 ALA A N 1
ATOM 3543 C CA . ALA A 1 460 ? 9.711 1.612 10.078 1.00 75.19 460 ALA A CA 1
ATOM 3544 C C . ALA A 1 460 ? 8.877 2.537 10.978 1.00 75.19 460 ALA A C 1
ATOM 3546 O O . ALA A 1 460 ? 7.692 2.742 10.722 1.00 75.19 460 ALA A O 1
ATOM 3547 N N . GLU A 1 461 ? 9.507 3.157 11.979 1.00 70.12 461 GLU A N 1
ATOM 3548 C CA . GLU A 1 461 ? 8.862 4.142 12.860 1.00 70.12 461 GLU A CA 1
ATOM 3549 C C . GLU A 1 461 ? 8.444 5.403 12.086 1.00 70.12 461 GLU A C 1
ATOM 3551 O O . GLU A 1 461 ? 7.392 5.987 12.348 1.00 70.12 461 GLU A O 1
ATOM 3556 N N . ALA A 1 462 ? 9.228 5.782 11.072 1.00 72.44 462 ALA A N 1
ATOM 3557 C CA . ALA A 1 462 ? 8.948 6.900 10.179 1.00 72.44 462 ALA A CA 1
ATOM 3558 C C . ALA A 1 462 ? 8.063 6.534 8.971 1.00 72.44 462 ALA A C 1
ATOM 3560 O O . ALA A 1 462 ? 7.863 7.379 8.097 1.00 72.44 462 ALA A O 1
ATOM 3561 N N . ALA A 1 463 ? 7.506 5.320 8.890 1.00 72.31 463 ALA A N 1
ATOM 3562 C CA . ALA A 1 463 ? 6.752 4.866 7.718 1.00 72.31 463 ALA A CA 1
ATOM 3563 C C . ALA A 1 463 ? 5.617 5.822 7.280 1.00 72.31 463 ALA A C 1
ATOM 3565 O O . ALA A 1 463 ? 5.481 6.052 6.077 1.00 72.31 463 ALA A O 1
ATOM 3566 N N . PRO A 1 464 ? 4.824 6.442 8.182 1.00 68.50 464 PRO A N 1
ATOM 3567 C CA . PRO A 1 464 ? 3.822 7.432 7.777 1.00 68.50 464 PRO A CA 1
ATOM 3568 C C . PRO A 1 464 ? 4.423 8.675 7.098 1.00 68.50 464 PRO A C 1
ATOM 3570 O O . PRO A 1 464 ? 3.835 9.188 6.151 1.00 68.50 464 PRO A O 1
ATOM 3573 N N . LEU A 1 465 ? 5.600 9.129 7.544 1.00 70.19 465 LEU A N 1
ATOM 3574 C CA . LEU A 1 465 ? 6.327 10.252 6.943 1.00 70.19 465 LEU A CA 1
ATOM 3575 C C . LEU A 1 465 ? 6.977 9.847 5.616 1.00 70.19 465 LEU A C 1
ATOM 3577 O O . LEU A 1 465 ? 6.911 10.578 4.636 1.00 70.19 465 LEU A O 1
ATOM 3581 N N . LEU A 1 466 ? 7.561 8.652 5.539 1.00 80.69 466 LEU A N 1
ATOM 3582 C CA . LEU A 1 466 ? 8.108 8.141 4.281 1.00 80.69 466 LEU A CA 1
ATOM 3583 C C . LEU A 1 466 ? 7.021 8.023 3.211 1.00 80.69 466 LEU A C 1
ATOM 3585 O O . LEU A 1 466 ? 7.283 8.309 2.048 1.00 80.69 466 LEU A O 1
ATOM 3589 N N . ASN A 1 467 ? 5.795 7.680 3.608 1.00 78.00 467 ASN A N 1
ATOM 3590 C CA . ASN A 1 467 ? 4.636 7.657 2.723 1.00 78.00 467 ASN A CA 1
ATOM 3591 C C . ASN A 1 467 ? 4.162 9.044 2.272 1.00 78.00 467 ASN A C 1
ATOM 3593 O O . ASN A 1 467 ? 3.411 9.101 1.308 1.00 78.00 467 ASN A O 1
ATOM 3597 N N . SER A 1 468 ? 4.547 10.152 2.912 1.00 76.69 468 SER A N 1
ATOM 3598 C CA . SER A 1 468 ? 4.260 11.491 2.373 1.00 76.69 468 SER A CA 1
ATOM 3599 C C . SER A 1 468 ? 5.343 11.970 1.405 1.00 76.69 468 SER A C 1
ATOM 3601 O O . SER A 1 468 ? 5.051 12.776 0.524 1.00 76.69 468 SER A O 1
ATOM 3603 N N . VAL A 1 469 ? 6.569 11.452 1.540 1.00 85.69 469 VAL A N 1
ATOM 3604 C CA . VAL A 1 469 ? 7.724 11.821 0.707 1.00 85.69 469 VAL A CA 1
ATOM 3605 C C . VAL A 1 469 ? 7.841 10.946 -0.541 1.00 85.69 469 VAL A C 1
ATOM 3607 O O . VAL A 1 469 ? 8.023 11.465 -1.638 1.00 85.69 469 VAL A O 1
ATOM 3610 N N . PHE A 1 470 ? 7.723 9.627 -0.398 1.00 90.25 470 PHE A N 1
ATOM 3611 C CA . PHE A 1 470 ? 7.889 8.652 -1.477 1.00 90.25 470 PHE A CA 1
ATOM 3612 C C . PHE A 1 470 ? 6.554 8.046 -1.897 1.00 90.25 470 PHE A C 1
ATOM 3614 O O . PHE A 1 470 ? 5.640 7.896 -1.087 1.00 90.25 470 PHE A O 1
ATOM 3621 N N . TYR A 1 471 ? 6.441 7.663 -3.168 1.00 88.69 471 TYR A N 1
ATOM 3622 C CA . TYR A 1 471 ? 5.215 7.116 -3.746 1.00 88.69 471 TYR A CA 1
ATOM 3623 C C . TYR A 1 471 ? 4.813 5.768 -3.121 1.00 88.69 471 TYR A C 1
ATOM 3625 O O . TYR A 1 471 ? 3.651 5.563 -2.796 1.00 88.69 471 TYR A O 1
ATOM 3633 N N . SER A 1 472 ? 5.769 4.858 -2.918 1.00 90.06 472 SER A N 1
ATOM 3634 C CA . SER A 1 472 ? 5.500 3.518 -2.371 1.00 90.06 472 SER A CA 1
ATOM 3635 C C . SER A 1 472 ? 6.730 2.944 -1.636 1.00 90.06 472 SER A C 1
ATOM 3637 O O . SER A 1 472 ? 7.472 2.134 -2.209 1.00 90.06 472 SER A O 1
ATOM 3639 N N . PRO A 1 473 ? 7.019 3.396 -0.399 1.00 91.75 473 PRO A N 1
ATOM 3640 C CA . PRO A 1 473 ? 8.190 2.983 0.376 1.00 91.75 473 PRO A CA 1
ATOM 3641 C C . PRO A 1 473 ? 8.309 1.471 0.601 1.00 91.75 473 PRO A C 1
ATOM 3643 O O . PRO A 1 473 ? 9.396 0.918 0.429 1.00 91.75 473 PRO A O 1
ATOM 3646 N N . ARG A 1 474 ? 7.226 0.773 0.976 1.00 93.25 474 ARG A N 1
ATOM 3647 C CA . ARG A 1 474 ? 7.283 -0.681 1.222 1.00 93.25 474 ARG A CA 1
ATOM 3648 C C . ARG A 1 474 ? 7.466 -1.454 -0.072 1.00 93.25 474 ARG A C 1
ATOM 3650 O O . ARG A 1 474 ? 8.169 -2.465 -0.083 1.00 93.25 474 ARG A O 1
ATOM 3657 N N . TYR A 1 475 ? 6.917 -0.945 -1.172 1.00 93.88 475 TYR A N 1
ATOM 3658 C CA . TYR A 1 475 ? 7.173 -1.510 -2.490 1.00 93.88 475 TYR A CA 1
ATOM 3659 C C . TYR A 1 475 ? 8.650 -1.388 -2.875 1.00 93.88 475 TYR A C 1
ATOM 3661 O O . TYR A 1 475 ? 9.258 -2.371 -3.294 1.00 93.88 475 TYR A O 1
ATOM 3669 N N . MET A 1 476 ? 9.270 -0.226 -2.649 1.00 94.00 476 MET A N 1
ATOM 3670 C CA . MET A 1 476 ? 10.713 -0.039 -2.851 1.00 94.00 476 MET A CA 1
ATOM 3671 C C . MET A 1 476 ? 11.534 -1.002 -1.986 1.00 94.00 476 MET A C 1
ATOM 3673 O O . MET A 1 476 ? 12.405 -1.699 -2.505 1.00 94.00 476 MET A O 1
ATOM 3677 N N . ALA A 1 477 ? 11.209 -1.095 -0.693 1.00 95.31 477 ALA A N 1
ATOM 3678 C CA . ALA A 1 477 ? 11.869 -2.014 0.230 1.00 95.31 477 ALA A CA 1
ATOM 3679 C C . ALA A 1 477 ? 11.763 -3.469 -0.242 1.00 95.31 477 ALA A C 1
ATOM 3681 O O . ALA A 1 477 ? 12.756 -4.188 -0.214 1.00 95.31 477 ALA A O 1
ATOM 3682 N N . SER A 1 478 ? 10.601 -3.881 -0.760 1.00 96.75 478 SER A N 1
ATOM 3683 C CA . SER A 1 478 ? 10.405 -5.244 -1.258 1.00 96.75 478 SER A CA 1
ATOM 3684 C C . SER A 1 478 ? 11.361 -5.603 -2.399 1.00 96.75 478 SER A C 1
ATOM 3686 O O . SER A 1 478 ? 11.925 -6.694 -2.410 1.00 96.75 478 SER A O 1
ATOM 3688 N N . ARG A 1 479 ? 11.603 -4.672 -3.333 1.00 95.88 479 ARG A N 1
ATOM 3689 C CA . ARG A 1 479 ? 12.510 -4.889 -4.467 1.00 95.88 479 ARG A CA 1
ATOM 3690 C C . ARG A 1 479 ? 13.951 -5.021 -3.993 1.00 95.88 479 ARG A C 1
ATOM 3692 O O . ARG A 1 479 ? 14.644 -5.937 -4.419 1.00 95.88 479 ARG A O 1
ATOM 3699 N N . ILE A 1 480 ? 14.365 -4.174 -3.051 1.00 95.38 480 ILE A N 1
ATOM 3700 C CA . ILE A 1 480 ? 15.692 -4.257 -2.429 1.00 95.38 480 ILE A CA 1
ATOM 3701 C C . ILE A 1 480 ? 15.856 -5.583 -1.677 1.00 95.38 480 ILE A C 1
ATOM 3703 O O . ILE A 1 480 ? 16.877 -6.244 -1.828 1.00 95.38 480 ILE A O 1
ATOM 3707 N N . GLN A 1 481 ? 14.858 -6.001 -0.893 1.00 96.56 481 GLN A N 1
ATOM 3708 C CA . GLN A 1 481 ? 14.904 -7.264 -0.150 1.00 96.56 481 GLN A CA 1
ATOM 3709 C C . GLN A 1 481 ? 15.028 -8.470 -1.087 1.00 96.56 481 GLN A C 1
ATOM 3711 O O . GLN A 1 481 ? 15.889 -9.313 -0.872 1.00 96.56 481 GLN A O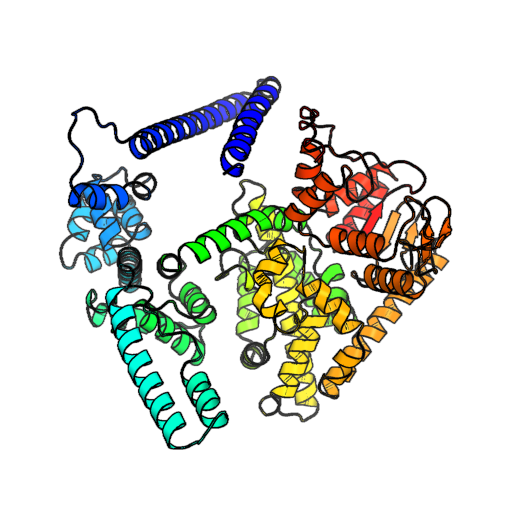 1
ATOM 3716 N N . MET A 1 482 ? 14.234 -8.525 -2.158 1.00 97.19 482 MET A N 1
ATOM 3717 C CA . MET A 1 482 ? 14.282 -9.637 -3.115 1.00 97.19 482 MET A CA 1
ATOM 3718 C C . MET A 1 482 ? 15.559 -9.652 -3.965 1.00 97.19 482 MET A C 1
ATOM 3720 O O . MET A 1 482 ? 15.953 -10.715 -4.435 1.00 97.19 482 MET A O 1
ATOM 3724 N N . LEU A 1 483 ? 16.230 -8.514 -4.149 1.00 96.56 483 LEU A N 1
ATOM 3725 C CA . LEU A 1 483 ? 17.547 -8.460 -4.794 1.00 96.56 483 LEU A CA 1
ATOM 3726 C C . LEU A 1 483 ? 18.703 -8.752 -3.824 1.00 96.56 483 LEU A C 1
ATOM 3728 O O . LEU A 1 483 ? 19.823 -8.968 -4.274 1.00 96.56 483 LEU A O 1
ATOM 3732 N N . ASN A 1 484 ? 18.462 -8.761 -2.510 1.00 95.88 484 ASN A N 1
ATOM 3733 C CA . ASN A 1 484 ? 19.498 -8.923 -1.496 1.00 95.88 484 ASN A CA 1
ATOM 3734 C C . ASN A 1 484 ? 19.617 -10.391 -1.031 1.00 95.88 484 ASN A C 1
ATOM 3736 O O . ASN A 1 484 ? 18.732 -10.868 -0.315 1.00 95.88 484 ASN A O 1
ATOM 3740 N N . PRO A 1 485 ? 20.734 -11.093 -1.314 1.00 95.81 485 PRO A N 1
ATOM 3741 C CA . PRO A 1 485 ? 20.952 -12.474 -0.870 1.00 95.81 485 PRO A CA 1
ATOM 3742 C C . PRO A 1 485 ? 20.800 -12.673 0.645 1.00 95.81 485 PRO A C 1
ATOM 3744 O O . PRO A 1 485 ? 20.281 -13.694 1.096 1.00 95.81 485 PRO A O 1
ATOM 3747 N N . TYR A 1 486 ? 21.187 -11.676 1.446 1.00 95.94 486 TYR A N 1
ATOM 3748 C CA . TYR A 1 486 ? 21.112 -11.745 2.905 1.00 95.94 486 TYR A CA 1
ATOM 3749 C C . TYR A 1 486 ? 19.673 -11.847 3.430 1.00 95.94 486 TYR A C 1
ATOM 3751 O O . TYR A 1 486 ? 19.444 -12.429 4.489 1.00 95.94 486 TYR A O 1
ATOM 3759 N N . TRP A 1 487 ? 18.687 -11.329 2.691 1.00 96.44 487 TRP A N 1
ATOM 3760 C CA . TRP A 1 487 ? 17.281 -11.499 3.055 1.00 96.44 487 TRP A CA 1
ATOM 3761 C C . TRP A 1 487 ? 16.856 -12.972 2.971 1.00 96.44 487 TRP A C 1
ATOM 3763 O O . TRP A 1 487 ? 16.261 -13.487 3.914 1.00 96.44 487 TRP A O 1
ATOM 3773 N N . TYR A 1 488 ? 17.253 -13.685 1.913 1.00 97.69 488 TYR A N 1
ATOM 3774 C CA . TYR A 1 488 ? 16.973 -15.117 1.763 1.00 97.69 488 TYR A CA 1
ATOM 3775 C C . TYR A 1 488 ? 17.604 -15.945 2.884 1.00 97.69 488 TYR A C 1
ATOM 3777 O O . TYR A 1 488 ? 16.968 -16.858 3.410 1.00 97.69 488 TYR A O 1
ATOM 3785 N N . LEU A 1 489 ? 18.831 -15.606 3.294 1.00 96.81 489 LEU A N 1
ATOM 3786 C CA . LEU A 1 489 ? 19.538 -16.293 4.381 1.00 96.81 489 LEU A CA 1
ATOM 3787 C C . LEU A 1 489 ? 18.834 -16.167 5.741 1.00 96.81 489 LEU A C 1
ATOM 3789 O O . LEU A 1 489 ? 19.025 -17.024 6.599 1.00 96.81 489 LEU A O 1
ATOM 3793 N N . LYS A 1 490 ? 17.997 -15.142 5.934 1.00 95.94 490 LYS A N 1
ATOM 3794 C CA . LYS A 1 490 ? 17.191 -14.967 7.151 1.00 95.94 490 LYS A CA 1
ATOM 3795 C C . LYS A 1 490 ? 15.879 -15.739 7.145 1.00 95.94 490 LYS A C 1
ATOM 3797 O O . LYS A 1 490 ? 15.288 -15.909 8.205 1.00 95.94 490 LYS A O 1
ATOM 3802 N N . LEU A 1 491 ? 15.410 -16.185 5.981 1.00 97.56 491 LEU A N 1
ATOM 3803 C CA . LEU A 1 491 ? 14.187 -16.974 5.901 1.00 97.56 491 LEU A CA 1
ATOM 3804 C C . LEU A 1 491 ? 14.440 -18.400 6.422 1.00 97.56 491 LEU A C 1
ATOM 3806 O O . LEU A 1 491 ? 15.519 -18.956 6.152 1.00 97.56 491 LEU A O 1
ATOM 3810 N N . PRO A 1 492 ? 13.445 -19.015 7.097 1.00 96.81 492 PRO A N 1
ATOM 3811 C CA . PRO A 1 492 ? 13.468 -20.437 7.428 1.00 96.81 492 PRO A CA 1
ATOM 3812 C C . PRO A 1 492 ? 13.768 -21.285 6.182 1.00 96.81 492 PRO A C 1
ATOM 3814 O O . PRO A 1 492 ? 13.290 -20.934 5.098 1.00 96.81 492 PRO A O 1
ATOM 3817 N N . PRO A 1 493 ? 14.527 -22.394 6.283 1.00 95.75 493 PRO A N 1
ATOM 3818 C CA . PRO A 1 493 ? 14.997 -23.131 5.107 1.00 95.75 493 PRO A CA 1
ATOM 3819 C C . PRO A 1 493 ? 13.898 -23.547 4.106 1.00 95.75 493 PRO A C 1
ATOM 3821 O O . PRO A 1 493 ? 14.101 -23.326 2.907 1.00 95.75 493 PRO A O 1
ATOM 3824 N N . PRO A 1 494 ? 12.720 -24.053 4.533 1.00 94.75 494 PRO A N 1
ATOM 3825 C CA . PRO A 1 494 ? 11.645 -24.390 3.596 1.00 94.75 494 PRO A CA 1
ATOM 3826 C C . PRO A 1 494 ? 11.099 -23.158 2.857 1.00 94.75 494 PRO A C 1
ATOM 3828 O O . PRO A 1 494 ? 10.923 -23.177 1.641 1.00 94.75 494 PRO A O 1
ATOM 3831 N N . VAL A 1 495 ? 10.935 -22.037 3.565 1.00 97.69 495 VAL A N 1
ATOM 3832 C CA . VAL A 1 495 ? 10.459 -20.770 2.988 1.00 97.69 495 VAL A CA 1
ATOM 3833 C C . VAL A 1 495 ? 11.497 -20.164 2.047 1.00 97.69 495 VAL A C 1
ATOM 3835 O O . VAL A 1 495 ? 11.153 -19.672 0.973 1.00 97.69 495 VAL A O 1
ATOM 3838 N N . ARG A 1 496 ? 12.783 -20.223 2.415 1.00 98.12 496 ARG A N 1
ATOM 3839 C CA . ARG A 1 496 ? 13.900 -19.766 1.578 1.00 98.12 496 ARG A CA 1
ATOM 3840 C C . ARG A 1 496 ? 13.875 -20.450 0.217 1.00 98.12 496 ARG A C 1
ATOM 3842 O O . ARG A 1 496 ? 14.062 -19.779 -0.796 1.00 98.12 496 ARG A O 1
ATOM 3849 N N . LYS A 1 497 ? 13.626 -21.763 0.188 1.00 97.12 497 LYS A N 1
ATOM 3850 C CA . LYS A 1 497 ? 13.520 -22.538 -1.053 1.00 97.12 497 LYS A CA 1
ATOM 3851 C C . LYS A 1 497 ? 12.410 -21.997 -1.955 1.00 97.12 497 LYS A C 1
ATOM 3853 O O . LYS A 1 497 ? 12.664 -21.754 -3.135 1.00 97.12 497 LYS A O 1
ATOM 3858 N N . GLU A 1 498 ? 11.221 -21.742 -1.412 1.00 97.44 498 GLU A N 1
ATOM 3859 C CA . GLU A 1 498 ? 10.106 -21.181 -2.187 1.00 97.44 498 GLU A CA 1
ATOM 3860 C C . GLU A 1 498 ? 10.383 -19.741 -2.653 1.00 97.44 498 GLU A C 1
ATOM 3862 O O . GLU A 1 498 ? 10.100 -19.396 -3.805 1.00 97.44 498 GLU A O 1
ATOM 3867 N N . ALA A 1 499 ? 11.031 -18.919 -1.822 1.00 98.25 499 ALA A N 1
ATOM 3868 C CA . ALA A 1 499 ? 11.433 -17.562 -2.188 1.00 98.25 499 ALA A CA 1
ATOM 3869 C C . ALA A 1 499 ? 12.448 -17.542 -3.346 1.00 98.25 499 ALA A C 1
ATOM 3871 O O . ALA A 1 499 ? 12.249 -16.829 -4.333 1.00 98.25 499 ALA A O 1
ATOM 3872 N N . VAL A 1 500 ? 13.498 -18.368 -3.276 1.00 98.38 500 VAL A N 1
ATOM 3873 C CA . VAL A 1 500 ? 14.497 -18.505 -4.351 1.00 98.38 500 VAL A CA 1
ATOM 3874 C C . VAL A 1 500 ? 13.846 -19.041 -5.626 1.00 98.38 500 VAL A C 1
ATOM 3876 O O . VAL A 1 500 ? 14.023 -18.470 -6.701 1.00 98.38 500 VAL A O 1
ATOM 3879 N N . LYS A 1 501 ? 13.018 -20.088 -5.516 1.00 98.12 501 LYS A N 1
ATOM 3880 C CA . LYS A 1 501 ? 12.275 -20.658 -6.650 1.00 98.12 501 LYS A CA 1
ATOM 3881 C C . LYS A 1 501 ? 11.363 -19.626 -7.313 1.00 98.12 501 LYS A C 1
ATOM 3883 O O . LYS A 1 501 ? 11.220 -19.637 -8.532 1.00 98.12 501 LYS A O 1
ATOM 3888 N N . SER A 1 502 ? 10.753 -18.732 -6.536 1.00 98.00 502 SER A N 1
ATOM 3889 C CA . SER A 1 502 ? 9.930 -17.634 -7.058 1.00 98.00 502 SER A CA 1
ATOM 3890 C C . SER A 1 502 ? 10.741 -16.660 -7.903 1.00 98.00 502 SER A C 1
ATOM 3892 O O . SER A 1 502 ? 10.313 -16.321 -9.004 1.00 98.00 502 SER A O 1
ATOM 3894 N N . MET A 1 503 ? 11.928 -16.262 -7.438 1.00 97.88 503 MET A N 1
ATOM 3895 C CA . MET A 1 503 ? 12.809 -15.391 -8.218 1.00 97.88 503 MET A CA 1
ATOM 3896 C C . MET A 1 503 ? 13.351 -16.066 -9.472 1.00 97.88 503 MET A C 1
ATOM 3898 O O . MET A 1 503 ? 13.355 -15.438 -10.524 1.00 97.88 503 MET A O 1
ATOM 3902 N N . ILE A 1 504 ? 13.749 -17.339 -9.393 1.00 98.12 504 ILE A N 1
ATOM 3903 C CA . ILE A 1 504 ? 14.202 -18.098 -10.569 1.00 98.12 504 ILE A CA 1
ATOM 3904 C C . ILE A 1 504 ? 13.088 -18.161 -11.617 1.00 98.12 504 ILE A C 1
ATOM 3906 O O . ILE A 1 504 ? 13.327 -17.853 -12.781 1.00 98.12 504 ILE A O 1
ATOM 3910 N N . LYS A 1 505 ? 11.854 -18.493 -11.209 1.00 98.06 505 LYS A N 1
ATOM 3911 C CA . LYS A 1 505 ? 10.691 -18.490 -12.110 1.00 98.06 505 LYS A CA 1
ATOM 3912 C C . LYS A 1 505 ? 10.445 -17.111 -12.716 1.00 98.06 505 LYS A C 1
ATOM 3914 O O . LYS A 1 505 ? 10.194 -17.020 -13.914 1.00 98.06 505 LYS A O 1
ATOM 3919 N N . PHE A 1 506 ? 10.511 -16.053 -11.909 1.00 97.75 506 PHE A N 1
ATOM 3920 C CA . PHE A 1 506 ? 10.309 -14.682 -12.369 1.00 97.75 506 PHE A CA 1
ATOM 3921 C C . PHE A 1 506 ? 11.357 -14.260 -13.405 1.00 97.75 506 PHE A C 1
ATOM 3923 O O . PHE A 1 506 ? 10.988 -13.851 -14.503 1.00 97.75 506 PHE A O 1
ATOM 3930 N N . VAL A 1 507 ? 12.646 -14.429 -13.097 1.00 97.56 507 VAL A N 1
ATOM 3931 C CA . VAL A 1 507 ? 13.744 -14.089 -14.012 1.00 97.56 507 VAL A CA 1
ATOM 3932 C C . VAL A 1 507 ? 13.687 -14.949 -15.273 1.00 97.56 507 VAL A C 1
ATOM 3934 O O . VAL A 1 507 ? 13.736 -14.408 -16.372 1.00 97.56 507 VAL A O 1
ATOM 3937 N N . GLY A 1 508 ? 13.512 -16.267 -15.136 1.00 97.94 508 GLY A N 1
ATOM 3938 C CA . GLY A 1 508 ? 13.428 -17.185 -16.274 1.00 97.94 508 GLY A CA 1
ATOM 3939 C C . GLY A 1 508 ? 12.249 -16.880 -17.200 1.00 97.94 508 GLY A C 1
ATOM 3940 O O . GLY A 1 508 ? 12.412 -16.875 -18.419 1.00 97.94 508 GLY A O 1
ATOM 3941 N N . THR A 1 509 ? 11.082 -16.546 -16.639 1.00 97.06 509 THR A N 1
ATOM 3942 C CA . THR A 1 509 ? 9.916 -16.122 -17.432 1.00 97.06 509 THR A CA 1
ATOM 3943 C C . THR A 1 509 ? 10.195 -14.802 -18.146 1.00 97.06 509 THR A C 1
ATOM 3945 O O . THR A 1 509 ? 9.935 -14.700 -19.339 1.00 97.06 509 THR A O 1
ATOM 3948 N N . GLY A 1 510 ? 10.760 -13.809 -17.452 1.00 95.75 510 GLY A N 1
ATOM 3949 C CA . GLY A 1 510 ? 11.109 -12.521 -18.054 1.00 95.75 510 GLY A CA 1
ATOM 3950 C C . GLY A 1 510 ? 12.107 -12.663 -19.206 1.00 95.75 510 GLY A C 1
ATOM 3951 O O . GLY A 1 510 ? 11.861 -12.140 -20.288 1.00 95.75 510 GLY A O 1
ATOM 3952 N N . LEU A 1 511 ? 13.176 -13.444 -19.017 1.00 96.81 511 LEU A N 1
ATOM 3953 C CA . LEU A 1 511 ? 14.156 -13.737 -20.070 1.00 96.81 511 LEU A CA 1
ATOM 3954 C C . LEU A 1 511 ? 13.520 -14.464 -21.258 1.00 96.81 511 LEU A C 1
ATOM 3956 O O . LEU A 1 511 ? 13.810 -14.128 -22.401 1.00 96.81 511 LEU A O 1
ATOM 3960 N N . THR A 1 512 ? 12.617 -15.414 -20.999 1.00 97.38 512 THR A N 1
ATOM 3961 C CA . THR A 1 512 ? 11.879 -16.116 -22.059 1.00 97.38 512 THR A CA 1
ATOM 3962 C C . THR A 1 512 ? 11.000 -15.149 -22.850 1.00 97.38 512 THR A C 1
ATOM 3964 O O . THR A 1 512 ? 11.032 -15.167 -24.075 1.00 97.38 512 THR A O 1
ATOM 3967 N N . LEU A 1 513 ? 10.252 -14.267 -22.176 1.00 95.56 513 LEU A N 1
ATOM 3968 C CA . LEU A 1 513 ? 9.415 -13.257 -22.835 1.00 95.56 513 LEU A CA 1
ATOM 3969 C C . LEU A 1 513 ? 10.247 -12.306 -23.699 1.00 95.56 513 LEU A C 1
ATOM 3971 O O . LEU A 1 513 ? 9.875 -12.030 -24.835 1.00 95.56 513 LEU A O 1
ATOM 3975 N N . VAL A 1 514 ? 11.380 -11.839 -23.177 1.00 96.44 514 VAL A N 1
ATOM 3976 C CA . VAL A 1 514 ? 12.306 -10.961 -23.899 1.00 96.44 514 VAL A CA 1
ATOM 3977 C C . VAL A 1 514 ? 12.910 -11.666 -25.116 1.00 96.44 514 VAL A C 1
ATOM 3979 O O . VAL A 1 514 ? 12.921 -11.096 -26.204 1.00 96.44 514 VAL A O 1
ATOM 3982 N N . ALA A 1 515 ? 13.353 -12.917 -24.968 1.00 96.31 515 ALA A N 1
ATOM 3983 C CA . ALA A 1 515 ? 13.899 -13.706 -26.069 1.00 96.31 515 ALA A CA 1
ATOM 3984 C C . ALA A 1 515 ? 12.854 -13.964 -27.165 1.00 96.31 515 ALA A C 1
ATOM 3986 O O . ALA A 1 515 ? 13.136 -13.758 -28.343 1.00 96.31 515 ALA A O 1
ATOM 3987 N N . LEU A 1 516 ? 11.632 -14.357 -26.786 1.00 96.75 516 LEU A N 1
ATOM 3988 C CA . LEU A 1 516 ? 10.529 -14.561 -27.727 1.00 96.75 516 LEU A CA 1
ATOM 3989 C C . LEU A 1 516 ? 10.147 -13.265 -28.444 1.00 96.75 516 LEU A C 1
ATOM 3991 O O . LEU A 1 516 ? 9.910 -13.286 -29.648 1.00 96.75 516 LEU A O 1
ATOM 3995 N N . ALA A 1 517 ? 10.122 -12.136 -27.736 1.00 95.31 517 ALA A N 1
ATOM 3996 C CA . ALA A 1 517 ? 9.851 -10.849 -28.358 1.00 95.31 517 ALA A CA 1
ATOM 3997 C C . ALA A 1 517 ? 10.942 -10.467 -29.367 1.00 95.31 517 ALA A C 1
ATOM 3999 O O . ALA A 1 517 ? 10.613 -10.042 -30.470 1.00 95.31 517 ALA A O 1
ATOM 4000 N N . LYS A 1 518 ? 12.221 -10.691 -29.032 1.00 94.94 518 LYS A N 1
ATOM 4001 C CA . LYS A 1 518 ? 13.354 -10.469 -29.945 1.00 94.94 518 LYS A CA 1
ATOM 4002 C C . LYS A 1 518 ? 13.247 -11.329 -31.209 1.00 94.94 518 LYS A C 1
ATOM 4004 O O . LYS A 1 518 ? 13.427 -10.820 -32.309 1.00 94.94 518 LYS A O 1
ATOM 4009 N N . LEU A 1 519 ? 12.871 -12.606 -31.071 1.00 95.12 519 LEU A N 1
ATOM 4010 C CA . LEU A 1 519 ? 12.575 -13.487 -32.213 1.00 95.12 519 LEU A CA 1
ATOM 4011 C C . LEU A 1 519 ? 11.368 -13.003 -33.034 1.00 95.12 519 LEU A C 1
ATOM 4013 O O . LEU A 1 519 ? 11.343 -13.175 -34.248 1.00 95.12 519 LEU A O 1
ATOM 4017 N N . GLY A 1 520 ? 10.389 -12.375 -32.382 1.00 93.56 520 GLY A N 1
ATOM 4018 C CA . GLY A 1 520 ? 9.231 -11.737 -33.010 1.00 93.56 520 GLY A CA 1
ATOM 4019 C C . GLY A 1 520 ? 9.500 -10.350 -33.605 1.00 93.56 520 GLY A C 1
ATOM 4020 O O . GLY A 1 520 ? 8.543 -9.654 -33.937 1.00 93.56 520 GLY A O 1
ATOM 4021 N N . GLY A 1 521 ? 10.766 -9.929 -33.719 1.00 92.38 521 GLY A N 1
ATOM 4022 C CA . GLY A 1 521 ? 11.159 -8.651 -34.322 1.00 92.38 521 GLY A CA 1
ATOM 4023 C C . GLY A 1 521 ? 11.134 -7.447 -33.376 1.00 92.38 521 GLY A C 1
ATOM 4024 O O . GLY A 1 521 ? 11.203 -6.315 -33.845 1.00 92.38 521 GLY A O 1
ATOM 4025 N N . ALA A 1 522 ? 11.020 -7.662 -32.063 1.00 95.31 522 ALA A N 1
ATOM 4026 C CA . ALA A 1 522 ? 11.177 -6.597 -31.078 1.00 95.31 522 ALA A CA 1
ATOM 4027 C C . ALA A 1 522 ? 12.655 -6.253 -30.851 1.00 95.31 522 ALA A C 1
ATOM 4029 O O . ALA A 1 522 ? 13.514 -7.137 -30.807 1.00 95.31 522 ALA A O 1
ATOM 4030 N N . ASP A 1 523 ? 12.931 -4.985 -30.569 1.00 94.31 523 ASP A N 1
ATOM 4031 C CA . ASP A 1 523 ? 14.241 -4.562 -30.088 1.00 94.31 523 ASP A CA 1
ATOM 4032 C C . ASP A 1 523 ? 14.353 -4.787 -28.577 1.00 94.31 523 ASP A C 1
ATOM 4034 O O . ASP A 1 523 ? 13.409 -4.571 -27.810 1.00 94.31 523 ASP A O 1
ATOM 4038 N N . VAL A 1 524 ? 15.537 -5.205 -28.133 1.00 94.12 524 VAL A N 1
ATOM 4039 C CA . VAL A 1 524 ? 15.861 -5.401 -26.718 1.00 94.12 524 VAL A CA 1
ATOM 4040 C C . VAL A 1 524 ? 17.266 -4.876 -26.473 1.00 94.12 524 VAL A C 1
ATOM 4042 O O . VAL A 1 524 ? 18.211 -5.268 -27.154 1.00 94.12 524 VAL A O 1
ATOM 4045 N N . GLU A 1 525 ? 17.394 -3.996 -25.486 1.00 93.50 52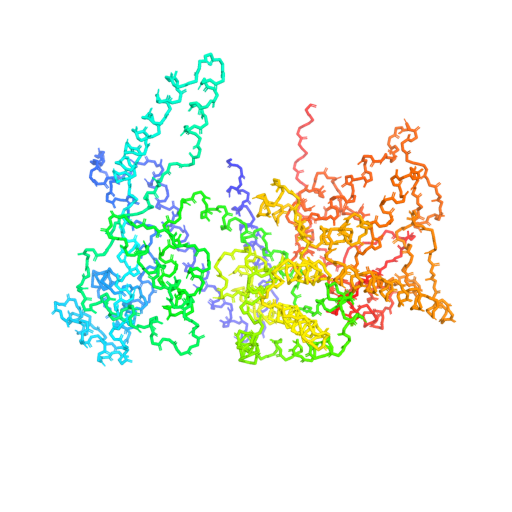5 GLU A N 1
ATOM 4046 C CA . GLU A 1 525 ? 18.679 -3.482 -25.023 1.00 93.50 525 GLU A CA 1
ATOM 4047 C C . GLU A 1 525 ? 19.240 -4.374 -23.912 1.00 93.50 525 GLU A C 1
ATOM 4049 O O . GLU A 1 525 ? 18.590 -4.574 -22.883 1.00 93.50 525 GLU A O 1
ATOM 4054 N N . ASP A 1 526 ? 20.469 -4.850 -24.091 1.00 93.38 526 ASP A N 1
ATOM 4055 C CA . ASP A 1 526 ? 21.140 -5.757 -23.155 1.00 93.38 526 ASP A CA 1
ATOM 4056 C C . ASP A 1 526 ? 22.100 -5.008 -22.200 1.00 93.38 526 ASP A C 1
ATOM 4058 O O . ASP A 1 526 ? 22.557 -5.577 -21.209 1.00 93.38 526 ASP A O 1
ATOM 4062 N N . ASP A 1 527 ? 22.378 -3.716 -22.437 1.00 94.31 527 ASP A N 1
ATOM 4063 C CA . ASP A 1 527 ? 23.258 -2.903 -21.587 1.00 94.31 527 ASP A CA 1
ATOM 4064 C C . ASP A 1 527 ? 22.536 -2.356 -20.336 1.00 94.31 527 ASP A C 1
ATOM 4066 O O . ASP A 1 527 ? 21.696 -1.453 -20.456 1.00 94.31 527 ASP A O 1
ATOM 4070 N N . PRO A 1 528 ? 22.910 -2.781 -19.109 1.00 95.12 528 PRO A N 1
ATOM 4071 C CA . PRO A 1 528 ? 22.271 -2.344 -17.870 1.00 95.12 528 PRO A CA 1
ATOM 4072 C C . PRO A 1 528 ? 22.549 -0.882 -17.502 1.00 95.12 528 PRO A C 1
ATOM 4074 O O . PRO A 1 528 ? 22.012 -0.393 -16.512 1.00 95.12 528 PRO A O 1
ATOM 4077 N N . ARG A 1 529 ? 23.360 -0.149 -18.269 1.00 94.62 529 ARG A N 1
ATOM 4078 C CA . ARG A 1 529 ? 23.541 1.305 -18.127 1.00 94.62 529 ARG A CA 1
ATOM 4079 C C . ARG A 1 529 ? 22.458 2.103 -18.859 1.00 94.62 529 ARG A C 1
ATOM 4081 O O . ARG A 1 529 ? 22.361 3.314 -18.637 1.00 94.62 529 ARG A O 1
ATOM 4088 N N . SER A 1 530 ? 21.650 1.459 -19.703 1.00 93.38 530 SER A N 1
ATOM 4089 C CA . SER A 1 530 ? 20.559 2.070 -20.468 1.00 93.38 530 SER A CA 1
ATOM 4090 C C . SER A 1 530 ? 19.229 2.035 -19.720 1.00 93.38 530 SER A C 1
ATOM 4092 O O . SER A 1 530 ? 18.901 1.068 -19.034 1.00 93.38 530 SER A O 1
ATOM 4094 N N . SER A 1 531 ? 18.397 3.069 -19.881 1.00 89.69 531 SER A N 1
ATOM 4095 C CA . SER A 1 531 ? 17.012 3.042 -19.384 1.00 89.69 531 SER A CA 1
ATOM 4096 C C . SER A 1 531 ? 16.100 2.075 -20.133 1.00 89.69 531 SER A C 1
ATOM 4098 O O . SER A 1 531 ? 15.036 1.754 -19.600 1.00 89.69 531 SER A O 1
ATOM 4100 N N . ASP A 1 532 ? 16.525 1.577 -21.295 1.00 93.38 532 ASP A N 1
ATOM 4101 C CA . ASP A 1 532 ? 15.806 0.560 -22.067 1.00 93.38 532 ASP A CA 1
ATOM 4102 C C . ASP A 1 532 ? 16.256 -0.872 -21.758 1.00 93.38 532 ASP A C 1
ATOM 4104 O O . ASP A 1 532 ? 15.650 -1.811 -22.265 1.00 93.38 532 ASP A O 1
ATOM 4108 N N . PHE A 1 533 ? 17.246 -1.045 -20.872 1.00 95.62 533 PHE A N 1
ATOM 4109 C CA . PHE A 1 533 ? 17.767 -2.352 -20.475 1.00 95.62 533 PHE A CA 1
ATOM 4110 C C . PHE A 1 533 ? 16.659 -3.358 -20.150 1.00 95.62 533 PHE A C 1
ATOM 4112 O O . PHE A 1 533 ? 15.837 -3.103 -19.263 1.00 95.62 533 PHE A O 1
ATOM 4119 N N . GLY A 1 534 ? 16.666 -4.491 -20.850 1.00 94.94 534 GLY A N 1
ATOM 4120 C CA . GLY A 1 534 ? 15.748 -5.610 -20.677 1.00 94.94 534 GLY A CA 1
ATOM 4121 C C . GLY A 1 534 ? 14.292 -5.314 -21.044 1.00 94.94 534 GLY A C 1
ATOM 4122 O O . GLY A 1 534 ? 13.443 -6.182 -20.853 1.00 94.94 534 GLY A O 1
ATOM 4123 N N . LYS A 1 535 ? 13.950 -4.114 -21.523 1.00 96.50 535 LYS A N 1
ATOM 4124 C CA . LYS A 1 535 ? 12.585 -3.805 -21.966 1.00 96.50 535 LYS A CA 1
ATOM 4125 C C . LYS A 1 535 ? 12.361 -4.339 -23.374 1.00 96.50 535 LYS A C 1
ATOM 4127 O O . LYS A 1 535 ? 13.261 -4.303 -24.206 1.00 96.50 535 LYS A O 1
ATOM 4132 N N . ILE A 1 536 ? 11.134 -4.771 -23.642 1.00 96.62 536 ILE A N 1
ATOM 4133 C CA . ILE A 1 536 ? 10.700 -5.160 -24.986 1.00 96.62 536 ILE A CA 1
ATOM 4134 C C . ILE A 1 536 ? 10.292 -3.893 -25.734 1.00 96.62 536 ILE A C 1
ATOM 4136 O O . ILE A 1 536 ? 9.474 -3.126 -25.216 1.00 96.62 536 ILE A O 1
ATOM 4140 N N . ARG A 1 537 ? 10.839 -3.666 -26.930 1.00 94.25 537 ARG A N 1
ATOM 4141 C CA . ARG A 1 537 ? 10.553 -2.479 -27.739 1.00 94.25 537 ARG A CA 1
ATOM 4142 C C . ARG A 1 537 ? 9.955 -2.819 -29.093 1.00 94.25 537 ARG A C 1
ATOM 4144 O O . ARG A 1 537 ? 10.514 -3.598 -29.851 1.00 94.25 537 ARG A O 1
ATOM 4151 N N . PHE A 1 538 ? 8.864 -2.136 -29.416 1.00 91.38 538 PHE A N 1
ATOM 4152 C CA . PHE A 1 538 ? 8.285 -2.103 -30.755 1.00 91.38 538 PHE A CA 1
ATOM 4153 C C . PHE A 1 538 ? 8.212 -0.641 -31.198 1.00 91.38 538 PHE A C 1
ATOM 4155 O O . PHE A 1 538 ? 7.353 0.118 -30.740 1.00 91.38 538 PHE A O 1
ATOM 4162 N N . GLY A 1 539 ? 9.174 -0.220 -32.024 1.00 88.56 539 GLY A N 1
ATOM 4163 C CA . GLY A 1 539 ? 9.357 1.187 -32.381 1.00 88.56 539 GLY A CA 1
ATOM 4164 C C . GLY A 1 539 ? 9.553 2.071 -31.141 1.00 88.56 539 GLY A C 1
ATOM 4165 O O . GLY A 1 539 ? 10.492 1.877 -30.361 1.00 88.56 539 GLY A O 1
ATOM 4166 N N . ASN A 1 540 ? 8.634 3.020 -30.942 1.00 89.81 540 ASN A N 1
ATOM 4167 C CA . ASN A 1 540 ? 8.662 3.989 -29.838 1.00 89.81 540 ASN A CA 1
ATOM 4168 C C . ASN A 1 540 ? 7.983 3.491 -28.551 1.00 89.81 540 ASN A C 1
ATOM 4170 O O . ASN A 1 540 ? 8.013 4.190 -27.533 1.00 89.81 540 ASN A O 1
ATOM 4174 N N . ILE A 1 541 ? 7.386 2.295 -28.573 1.00 92.69 541 ILE A N 1
ATOM 4175 C CA . ILE A 1 541 ? 6.693 1.709 -27.423 1.00 92.69 541 ILE A CA 1
ATOM 4176 C C . ILE A 1 541 ? 7.619 0.727 -26.704 1.00 92.69 541 ILE A C 1
ATOM 4178 O O . ILE A 1 541 ? 8.223 -0.149 -27.321 1.00 92.69 541 ILE A O 1
ATOM 4182 N N . ARG A 1 542 ? 7.707 0.865 -25.381 1.00 94.38 542 ARG A N 1
ATOM 4183 C CA . ARG A 1 542 ? 8.498 0.028 -24.471 1.00 94.38 542 ARG A CA 1
ATOM 4184 C C . ARG A 1 542 ? 7.591 -0.676 -23.475 1.00 94.38 542 ARG A C 1
ATOM 4186 O O . ARG A 1 542 ? 6.737 -0.027 -22.875 1.00 94.38 542 ARG A O 1
ATOM 4193 N N . TYR A 1 543 ? 7.870 -1.950 -23.215 1.00 95.81 543 TYR A N 1
ATOM 4194 C CA . TYR A 1 543 ? 7.227 -2.756 -22.180 1.00 95.81 543 TYR A CA 1
ATOM 4195 C C . TYR A 1 543 ? 8.263 -3.238 -21.155 1.00 95.81 543 TYR A C 1
ATOM 4197 O O . TYR A 1 543 ? 9.219 -3.942 -21.484 1.00 95.81 543 TYR A O 1
ATOM 4205 N N . ASP A 1 544 ? 8.065 -2.860 -19.895 1.00 95.38 544 ASP A N 1
ATOM 4206 C CA . ASP A 1 544 ? 8.808 -3.329 -18.728 1.00 95.38 544 ASP A CA 1
ATOM 4207 C C . ASP A 1 544 ? 8.080 -4.528 -18.104 1.00 95.38 544 ASP A C 1
ATOM 4209 O O . ASP A 1 544 ? 7.097 -4.385 -17.369 1.00 95.38 544 ASP A O 1
ATOM 4213 N N . VAL A 1 545 ? 8.601 -5.720 -18.397 1.00 94.88 545 VAL A N 1
ATOM 4214 C CA . VAL A 1 545 ? 8.115 -7.008 -17.876 1.00 94.88 545 VAL A CA 1
ATOM 4215 C C . VAL A 1 545 ? 8.713 -7.368 -16.510 1.00 94.88 545 VAL A C 1
ATOM 4217 O O . VAL A 1 545 ? 8.462 -8.447 -15.978 1.00 94.88 545 VAL A O 1
ATOM 4220 N N . TRP A 1 546 ? 9.491 -6.470 -15.903 1.00 96.12 546 TRP A N 1
ATOM 4221 C CA . TRP A 1 546 ? 10.278 -6.752 -14.704 1.00 96.12 546 TRP A CA 1
ATOM 4222 C C . TRP A 1 546 ? 9.649 -6.219 -13.424 1.00 96.12 546 TRP A C 1
ATOM 4224 O O . TRP A 1 546 ? 10.357 -6.071 -12.433 1.00 96.12 546 TRP A O 1
ATOM 4234 N N . ALA A 1 547 ? 8.353 -5.891 -13.409 1.00 93.69 547 ALA A N 1
ATOM 4235 C CA . ALA A 1 547 ? 7.612 -5.503 -12.201 1.00 93.69 547 ALA A CA 1
ATOM 4236 C C . ALA A 1 547 ? 8.369 -4.492 -11.300 1.00 93.69 547 ALA A C 1
ATOM 4238 O O . ALA A 1 547 ? 8.394 -4.599 -10.070 1.00 93.69 547 ALA A O 1
ATOM 4239 N N . GLY A 1 548 ? 9.042 -3.507 -11.908 1.00 92.69 548 GLY A N 1
ATOM 4240 C CA . GLY A 1 548 ? 9.798 -2.468 -11.205 1.00 92.69 548 GLY A CA 1
ATOM 4241 C C . GLY A 1 548 ? 11.150 -2.884 -10.606 1.00 92.69 548 GLY A C 1
ATOM 4242 O O . GLY A 1 548 ? 11.720 -2.086 -9.861 1.00 92.69 548 GLY A O 1
ATOM 4243 N N . PHE A 1 549 ? 11.678 -4.075 -10.911 1.00 96.56 549 PHE A N 1
ATOM 4244 C CA . PHE A 1 549 ? 13.051 -4.484 -10.578 1.00 96.56 549 PHE A CA 1
ATOM 4245 C C . PHE A 1 549 ? 14.094 -3.836 -11.496 1.00 96.56 549 PHE A C 1
ATOM 4247 O O . PHE A 1 549 ? 15.150 -3.418 -11.020 1.00 96.56 549 PHE A O 1
ATOM 4254 N N . GLN A 1 550 ? 13.779 -3.688 -12.786 1.00 95.69 550 GLN A N 1
ATOM 4255 C CA . GLN A 1 550 ? 14.699 -3.166 -13.802 1.00 95.69 550 GLN A CA 1
ATOM 4256 C C . GLN A 1 550 ? 15.335 -1.813 -13.428 1.00 95.69 550 GLN A C 1
ATOM 4258 O O . GLN A 1 550 ? 16.560 -1.703 -13.517 1.00 95.69 550 GLN A O 1
ATOM 4263 N N . PRO A 1 551 ? 14.592 -0.810 -12.907 1.00 94.62 551 PRO A N 1
ATOM 4264 C CA . PRO A 1 551 ? 15.198 0.469 -12.548 1.00 94.62 551 PRO A CA 1
ATOM 4265 C C . PRO A 1 551 ? 16.236 0.368 -11.427 1.00 94.62 551 PRO A C 1
ATOM 4267 O O . PRO A 1 551 ? 17.151 1.186 -11.397 1.00 94.62 551 PRO A O 1
ATOM 4270 N N . TRP A 1 552 ? 16.094 -0.596 -10.509 1.00 95.44 552 TRP A N 1
ATOM 4271 C CA . TRP A 1 552 ? 17.056 -0.821 -9.426 1.00 95.44 552 TRP A CA 1
ATOM 4272 C C . TRP A 1 552 ? 18.331 -1.470 -9.945 1.00 95.44 552 TRP A C 1
ATOM 4274 O O . TRP A 1 552 ? 19.411 -0.995 -9.616 1.00 95.44 552 TRP A O 1
ATOM 4284 N N . VAL A 1 553 ? 18.204 -2.493 -10.797 1.00 96.38 553 VAL A N 1
ATOM 4285 C CA . VAL A 1 553 ? 19.358 -3.147 -11.432 1.00 96.38 553 VAL A CA 1
ATOM 4286 C C . VAL A 1 553 ? 20.149 -2.128 -12.248 1.00 96.38 553 VAL A C 1
ATOM 4288 O O . VAL A 1 553 ? 21.340 -1.955 -12.011 1.00 96.38 553 VAL A O 1
ATOM 4291 N N . ARG A 1 554 ? 19.464 -1.363 -13.109 1.00 96.25 554 ARG A N 1
ATOM 4292 C CA . ARG A 1 554 ? 20.084 -0.290 -13.895 1.00 96.25 554 ARG A CA 1
ATOM 4293 C C . ARG A 1 554 ? 20.801 0.729 -13.015 1.00 96.25 554 ARG A C 1
ATOM 4295 O O . ARG A 1 554 ? 21.953 1.064 -13.269 1.00 96.25 554 ARG A O 1
ATOM 4302 N N . PHE A 1 555 ? 20.125 1.239 -11.984 1.00 95.62 555 PHE A N 1
ATOM 4303 C CA . PHE A 1 555 ? 20.708 2.232 -11.084 1.00 95.62 555 PHE A CA 1
ATOM 4304 C C . PHE A 1 555 ? 21.969 1.697 -10.394 1.00 95.62 555 PHE A C 1
ATOM 4306 O O . PHE A 1 555 ? 23.000 2.365 -10.399 1.00 95.62 555 PHE A O 1
ATOM 4313 N N . THR A 1 556 ? 21.919 0.476 -9.858 1.00 94.62 556 THR A N 1
ATOM 4314 C CA . THR A 1 556 ? 23.081 -0.165 -9.237 1.00 94.62 556 THR A CA 1
ATOM 4315 C C . THR A 1 556 ? 24.230 -0.334 -10.232 1.00 94.62 556 THR A C 1
ATOM 4317 O O . THR A 1 556 ? 25.358 0.019 -9.898 1.00 94.62 556 THR A O 1
ATOM 4320 N N . SER A 1 557 ? 23.961 -0.777 -11.463 1.00 95.88 557 SER A N 1
ATOM 4321 C CA . SER A 1 557 ? 24.979 -0.890 -12.515 1.00 95.88 557 SER A CA 1
ATOM 4322 C C . SER A 1 557 ? 25.619 0.457 -12.851 1.00 95.88 557 SER A C 1
ATOM 4324 O O . SER A 1 557 ? 26.843 0.555 -12.872 1.00 95.88 557 SER A O 1
ATOM 4326 N N . GLN A 1 558 ? 24.823 1.516 -13.026 1.00 94.25 558 GLN A N 1
ATOM 4327 C CA . GLN A 1 558 ? 25.338 2.867 -13.283 1.00 94.25 558 GLN A CA 1
ATOM 4328 C C . GLN A 1 558 ? 26.193 3.396 -12.122 1.00 94.25 558 GLN A C 1
ATOM 4330 O O . GLN A 1 558 ? 27.197 4.070 -12.347 1.00 94.25 558 GLN A O 1
ATOM 4335 N N . MET A 1 559 ? 25.826 3.089 -10.872 1.00 95.50 559 MET A N 1
ATOM 4336 C CA . MET A 1 559 ? 26.588 3.524 -9.697 1.00 95.50 559 MET A CA 1
ATOM 4337 C C . MET A 1 559 ? 27.899 2.756 -9.526 1.00 95.50 559 MET A C 1
ATOM 4339 O O . MET A 1 559 ? 28.891 3.359 -9.125 1.00 95.50 559 MET A O 1
ATOM 4343 N N . ILE A 1 560 ? 27.920 1.456 -9.830 1.00 94.50 560 ILE A N 1
ATOM 4344 C CA . ILE A 1 560 ? 29.134 0.632 -9.762 1.00 94.50 560 ILE A CA 1
ATOM 4345 C C . ILE A 1 560 ? 30.104 1.041 -10.871 1.00 94.50 560 ILE A C 1
ATOM 4347 O O . ILE A 1 560 ? 31.247 1.394 -10.581 1.00 94.50 560 ILE A O 1
ATOM 4351 N N . LEU A 1 561 ? 29.626 1.056 -12.119 1.00 94.69 561 LEU A N 1
ATOM 4352 C CA . LEU A 1 561 ? 30.444 1.347 -13.298 1.00 94.69 561 LEU A CA 1
ATOM 4353 C C . LEU A 1 561 ? 30.814 2.831 -13.393 1.00 94.69 561 LEU A C 1
ATOM 4355 O O . LEU A 1 561 ? 31.845 3.173 -13.951 1.00 94.69 561 LEU A O 1
ATOM 4359 N N . GLY A 1 562 ? 30.013 3.724 -12.803 1.00 93.94 562 GLY A N 1
ATOM 4360 C CA . GLY A 1 562 ? 30.210 5.165 -12.952 1.00 93.94 562 GLY A CA 1
ATOM 4361 C C . GLY A 1 562 ? 29.922 5.649 -14.367 1.00 93.94 562 GLY A C 1
ATOM 4362 O O . GLY A 1 562 ? 30.533 6.609 -14.804 1.00 93.94 562 GLY A O 1
ATOM 4363 N N . GLU A 1 563 ? 29.002 5.005 -15.077 1.00 93.31 563 GLU A N 1
ATOM 4364 C CA . GLU A 1 563 ? 28.697 5.289 -16.478 1.00 93.31 563 GLU A CA 1
ATOM 4365 C C . GLU A 1 563 ? 27.192 5.207 -16.722 1.00 93.31 563 GLU A C 1
ATOM 4367 O O . GLU A 1 563 ? 26.473 4.468 -16.045 1.00 93.31 563 GLU A O 1
ATOM 4372 N N . ARG A 1 564 ? 26.702 5.937 -17.725 1.00 91.00 564 ARG A N 1
ATOM 4373 C CA . ARG A 1 564 ? 25.320 5.847 -18.209 1.00 91.00 564 ARG A CA 1
ATOM 4374 C C . ARG A 1 564 ? 25.289 5.780 -19.727 1.00 91.00 564 ARG A C 1
ATOM 4376 O O . ARG A 1 564 ? 26.101 6.422 -20.380 1.00 91.00 564 ARG A O 1
ATOM 4383 N N . LYS A 1 565 ? 24.298 5.090 -20.287 1.00 91.06 565 LYS A N 1
ATOM 4384 C CA . LYS A 1 565 ? 24.046 5.105 -21.731 1.00 91.06 565 LYS A CA 1
ATOM 4385 C C . LYS A 1 565 ? 22.946 6.111 -22.070 1.00 91.06 565 LYS A C 1
ATOM 4387 O O . LYS A 1 565 ? 21.924 6.181 -21.378 1.00 91.06 565 LYS A O 1
ATOM 4392 N N . SER A 1 566 ? 23.176 6.938 -23.083 1.00 84.00 566 SER A N 1
ATOM 4393 C CA . SER A 1 566 ? 22.193 7.878 -23.624 1.00 84.00 566 SER A CA 1
ATOM 4394 C C . SER A 1 566 ? 21.178 7.140 -24.493 1.00 84.00 566 SER A C 1
ATOM 4396 O O . SER A 1 566 ? 21.564 6.337 -25.336 1.00 84.00 566 SER A O 1
ATOM 4398 N N . LEU A 1 567 ? 19.882 7.423 -24.320 1.00 82.88 567 LEU A N 1
ATOM 4399 C CA . LEU A 1 567 ? 18.857 6.882 -25.221 1.00 82.88 567 LEU A CA 1
ATOM 4400 C C . LEU A 1 567 ? 18.855 7.568 -26.590 1.00 82.88 567 LEU A C 1
ATOM 4402 O O . LEU A 1 567 ? 18.490 6.931 -27.569 1.00 82.88 567 LEU A O 1
ATOM 4406 N N . ALA A 1 568 ? 19.213 8.854 -26.639 1.00 76.94 568 ALA A N 1
ATOM 4407 C CA . ALA A 1 568 ? 19.153 9.654 -27.859 1.00 76.94 568 ALA A CA 1
ATOM 4408 C C . ALA A 1 568 ? 20.338 9.361 -28.786 1.00 76.94 568 ALA A C 1
ATOM 4410 O O . ALA A 1 568 ? 20.157 9.194 -29.985 1.00 76.94 568 ALA A O 1
ATOM 4411 N N . THR A 1 569 ? 21.546 9.277 -28.219 1.00 78.38 569 THR A N 1
ATOM 4412 C CA . THR A 1 569 ? 22.792 9.108 -28.988 1.00 78.38 569 THR A CA 1
ATOM 4413 C C . THR A 1 569 ? 23.329 7.678 -28.960 1.00 78.38 569 THR A C 1
ATOM 4415 O O . THR A 1 569 ? 24.192 7.335 -29.755 1.00 78.38 569 THR A O 1
ATOM 4418 N N . GLY A 1 570 ? 22.859 6.829 -28.038 1.00 82.38 570 GLY A N 1
ATOM 4419 C CA . GLY A 1 570 ? 23.406 5.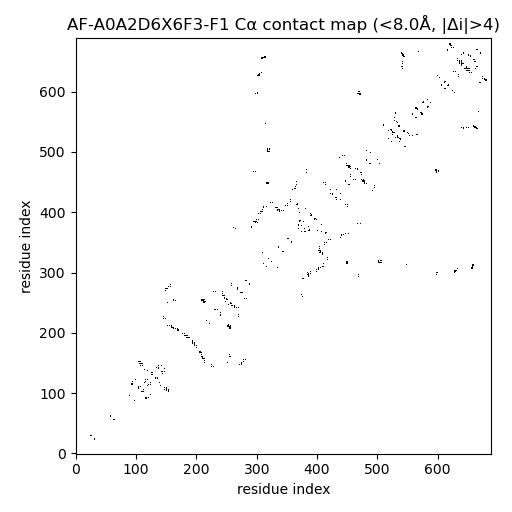483 -27.829 1.00 82.38 570 GLY A CA 1
ATOM 4420 C C . GLY A 1 570 ? 24.779 5.457 -27.144 1.00 82.38 570 GLY A C 1
ATOM 4421 O O . GLY A 1 570 ? 25.255 4.383 -26.777 1.00 82.38 570 GLY A O 1
ATOM 4422 N N . GLU A 1 571 ? 25.393 6.619 -26.922 1.00 87.31 571 GLU A N 1
ATOM 4423 C CA . GLU A 1 571 ? 26.736 6.745 -26.362 1.00 87.31 571 GLU A CA 1
ATOM 4424 C C . GLU A 1 571 ? 26.768 6.485 -24.856 1.00 87.31 571 GLU A C 1
ATOM 4426 O O . GLU A 1 571 ? 25.830 6.802 -24.111 1.00 87.31 571 GLU A O 1
ATOM 4431 N N . VAL A 1 572 ? 27.889 5.926 -24.405 1.00 90.88 572 VAL A N 1
ATOM 4432 C CA . VAL A 1 572 ? 28.194 5.737 -22.989 1.00 90.88 572 VAL A CA 1
ATOM 4433 C C . VAL A 1 572 ? 28.951 6.961 -22.489 1.00 90.88 572 VAL A C 1
ATOM 4435 O O . VAL A 1 572 ? 30.042 7.258 -22.960 1.00 90.88 572 VAL A O 1
ATOM 4438 N N . ALA A 1 573 ? 28.373 7.654 -21.512 1.00 87.31 573 ALA A N 1
ATOM 4439 C CA . ALA A 1 573 ? 28.978 8.803 -20.856 1.00 87.31 573 ALA A CA 1
ATOM 4440 C C . ALA A 1 573 ? 29.434 8.432 -19.440 1.00 87.31 573 ALA A C 1
ATOM 4442 O O . ALA A 1 573 ? 28.666 7.847 -18.663 1.00 87.31 573 ALA A O 1
ATOM 4443 N N . GLN A 1 574 ? 30.664 8.816 -19.095 1.00 90.81 574 GLN A N 1
ATOM 4444 C CA . GLN A 1 574 ? 31.189 8.682 -17.740 1.00 90.81 574 GLN A CA 1
ATOM 4445 C C . GLN A 1 574 ? 30.497 9.661 -16.785 1.00 90.81 574 GLN A C 1
ATOM 4447 O O . GLN A 1 574 ? 30.112 10.775 -17.140 1.00 90.81 574 GLN A O 1
ATOM 4452 N N . LEU A 1 575 ? 30.315 9.219 -15.547 1.00 89.06 575 LEU A N 1
ATOM 4453 C CA . LEU A 1 575 ? 29.831 10.018 -14.434 1.00 89.06 575 LEU A CA 1
ATOM 4454 C C . LEU A 1 575 ? 31.025 10.491 -13.609 1.00 89.06 575 LEU A C 1
ATOM 4456 O O . LEU A 1 575 ? 31.972 9.744 -13.385 1.00 89.06 575 LEU A O 1
ATOM 4460 N N . SER A 1 576 ? 30.913 11.695 -13.056 1.00 88.12 576 SER A N 1
ATOM 4461 C CA . SER A 1 576 ? 31.930 12.305 -12.196 1.00 88.12 576 SER A CA 1
ATOM 4462 C C . SER A 1 576 ? 33.247 12.611 -12.925 1.00 88.12 576 SER A C 1
ATOM 4464 O O . SER A 1 576 ? 34.312 12.477 -12.332 1.00 88.12 576 SER A O 1
ATOM 4466 N N . THR A 1 577 ? 33.170 13.075 -14.179 1.00 84.62 577 THR A N 1
ATOM 4467 C CA . THR A 1 577 ? 34.332 13.496 -14.991 1.00 84.62 577 THR A CA 1
ATOM 4468 C C . THR A 1 577 ? 35.053 14.732 -14.438 1.00 84.62 577 THR A C 1
ATOM 4470 O O . THR A 1 577 ? 36.173 15.021 -14.837 1.00 84.62 577 THR A O 1
ATOM 4473 N N . GLY A 1 578 ? 34.431 15.470 -13.511 1.00 77.56 578 GLY A N 1
ATOM 4474 C CA . GLY A 1 578 ? 34.960 16.732 -12.976 1.00 77.56 578 GLY A CA 1
ATOM 4475 C C . GLY A 1 578 ? 34.694 17.940 -13.878 1.00 77.56 578 GLY A C 1
ATOM 4476 O O . GLY A 1 578 ? 34.957 19.071 -13.479 1.00 77.56 578 GLY A O 1
ATOM 4477 N N . GLU A 1 579 ? 34.119 17.715 -15.060 1.00 79.94 579 GLU A N 1
ATOM 4478 C CA . GLU A 1 579 ? 33.718 18.771 -15.982 1.00 79.94 579 GLU A CA 1
ATOM 4479 C C . GLU A 1 579 ? 32.571 19.601 -15.399 1.00 79.94 579 GLU A C 1
ATOM 4481 O O . GLU A 1 579 ? 31.625 19.081 -14.793 1.00 79.94 579 GLU A O 1
ATOM 4486 N N . PHE A 1 580 ? 32.641 20.916 -15.603 1.00 72.00 580 PHE A N 1
ATOM 4487 C CA . PHE A 1 580 ? 31.595 21.833 -15.172 1.00 72.00 580 PHE A CA 1
ATOM 4488 C C . PHE A 1 580 ? 30.270 21.496 -15.874 1.00 72.00 580 PHE A C 1
ATOM 4490 O O . PHE A 1 580 ? 30.200 21.434 -17.097 1.00 72.00 580 PHE A O 1
ATOM 4497 N N . GLY A 1 581 ? 29.215 21.244 -15.094 1.00 71.50 581 GLY A N 1
ATOM 4498 C CA . GLY A 1 581 ? 27.916 20.792 -15.612 1.00 71.50 581 GLY A CA 1
ATOM 4499 C C . GLY A 1 581 ? 27.827 19.288 -15.923 1.00 71.50 581 GLY A C 1
ATOM 4500 O O . GLY A 1 581 ? 26.751 18.804 -16.281 1.00 71.50 581 GLY A O 1
ATOM 4501 N N . GLY A 1 582 ? 28.912 18.530 -15.731 1.00 73.81 582 GLY A N 1
ATOM 4502 C CA . GLY A 1 582 ? 28.945 17.082 -15.911 1.00 73.81 582 GLY A CA 1
ATOM 4503 C C . GLY A 1 582 ? 28.015 16.333 -14.948 1.00 73.81 582 GLY A C 1
ATOM 4504 O O . GLY A 1 582 ? 27.776 16.729 -13.801 1.00 73.81 582 GLY A O 1
ATOM 4505 N N . ARG A 1 583 ? 27.469 15.199 -15.401 1.00 83.31 583 ARG A N 1
ATOM 4506 C CA . ARG A 1 583 ? 26.666 14.310 -14.545 1.00 83.31 583 ARG A CA 1
ATOM 4507 C C . ARG A 1 583 ? 27.578 13.634 -13.521 1.00 83.31 583 ARG A C 1
ATOM 4509 O O . ARG A 1 583 ? 28.644 13.143 -13.864 1.00 83.31 583 ARG A O 1
ATOM 4516 N N . THR A 1 584 ? 27.136 13.537 -12.272 1.00 88.44 584 THR A N 1
ATOM 4517 C CA . THR A 1 584 ? 27.861 12.863 -11.189 1.00 88.44 584 THR A CA 1
ATOM 4518 C C . THR A 1 584 ? 27.031 11.706 -10.651 1.00 88.44 584 THR A C 1
ATOM 4520 O O . THR A 1 584 ? 25.812 11.650 -10.837 1.00 88.44 584 THR A O 1
ATOM 4523 N N . ARG A 1 585 ? 27.666 10.785 -9.920 1.00 90.38 585 ARG A N 1
ATOM 4524 C CA . ARG A 1 585 ? 26.935 9.732 -9.188 1.00 90.38 585 ARG A CA 1
ATOM 4525 C C . ARG A 1 585 ? 25.910 10.319 -8.210 1.00 90.38 585 ARG A C 1
ATOM 4527 O O . ARG A 1 585 ? 24.823 9.764 -8.049 1.00 90.38 585 ARG A O 1
ATOM 4534 N N . LEU A 1 586 ? 26.226 11.465 -7.599 1.00 87.94 586 LEU A N 1
ATOM 4535 C CA . LEU A 1 586 ? 25.309 12.178 -6.711 1.00 87.94 586 LEU A CA 1
ATOM 4536 C C . LEU A 1 586 ? 24.104 12.739 -7.475 1.00 87.94 586 LEU A C 1
ATOM 4538 O O . LEU A 1 586 ? 22.972 12.553 -7.031 1.00 87.94 586 LEU A O 1
ATOM 4542 N N . SER A 1 587 ? 24.320 13.381 -8.629 1.00 86.38 587 SER A N 1
ATOM 4543 C CA . SER A 1 587 ? 23.210 13.932 -9.413 1.00 86.38 587 SER A CA 1
ATOM 4544 C C . SER A 1 587 ? 22.323 12.838 -10.012 1.00 86.38 587 SER A C 1
ATOM 4546 O O . SER A 1 587 ? 21.099 12.975 -10.002 1.00 86.38 587 SER A O 1
ATOM 4548 N N . GLU A 1 588 ? 22.897 11.707 -10.432 1.00 87.81 588 GLU A N 1
ATOM 4549 C CA . GLU A 1 588 ? 22.119 10.553 -10.898 1.00 87.81 588 GLU A CA 1
ATOM 4550 C C . GLU A 1 588 ? 21.350 9.874 -9.752 1.00 87.81 588 GLU A C 1
ATOM 4552 O O . GLU A 1 588 ? 20.180 9.533 -9.916 1.00 87.81 588 GLU A O 1
ATOM 4557 N N . SER A 1 589 ? 21.941 9.769 -8.556 1.00 90.12 589 SER A N 1
ATOM 4558 C CA . SER A 1 589 ? 21.240 9.295 -7.351 1.00 90.12 589 SER A CA 1
ATOM 4559 C C . SER A 1 589 ? 20.076 10.207 -6.965 1.00 90.12 589 SER A C 1
ATOM 4561 O O . SER A 1 589 ? 18.974 9.727 -6.695 1.00 90.12 589 SER A O 1
ATOM 4563 N N . GLY A 1 590 ? 20.284 11.527 -6.996 1.00 90.00 590 GLY A N 1
ATOM 4564 C CA . GLY A 1 590 ? 19.227 12.511 -6.766 1.00 90.00 590 GLY A CA 1
ATOM 4565 C C . GLY A 1 590 ? 18.098 12.391 -7.791 1.00 90.00 590 GLY A C 1
ATOM 4566 O O . GLY A 1 590 ? 16.919 12.391 -7.424 1.00 90.00 590 GLY A O 1
ATOM 4567 N N . ARG A 1 591 ? 18.434 12.194 -9.073 1.00 87.19 591 ARG A N 1
ATOM 4568 C CA . ARG A 1 591 ? 17.440 11.947 -10.126 1.00 87.19 591 ARG A CA 1
ATOM 4569 C C . ARG A 1 591 ? 16.675 10.649 -9.873 1.00 87.19 591 ARG A C 1
ATOM 4571 O O . ARG A 1 591 ? 15.447 10.675 -9.868 1.00 87.19 591 ARG A O 1
ATOM 4578 N N . PHE A 1 592 ? 17.362 9.545 -9.592 1.00 90.94 592 PHE A N 1
ATOM 4579 C CA . PHE A 1 592 ? 16.721 8.266 -9.289 1.00 90.94 592 PHE A CA 1
ATOM 4580 C C . PHE A 1 592 ? 15.749 8.370 -8.104 1.00 90.94 592 PHE A C 1
ATOM 4582 O O . PHE A 1 592 ? 14.609 7.916 -8.210 1.00 90.94 592 PHE A O 1
ATOM 4589 N N . LEU A 1 593 ? 16.163 9.015 -7.007 1.00 90.81 593 LEU A N 1
ATOM 4590 C CA . LEU A 1 593 ? 15.328 9.213 -5.818 1.00 90.81 593 LEU A CA 1
ATOM 4591 C C . LEU A 1 593 ? 14.138 10.139 -6.079 1.00 90.81 593 LEU A C 1
ATOM 4593 O O . LEU A 1 593 ? 13.027 9.819 -5.659 1.00 90.81 593 LEU A O 1
ATOM 4597 N N . SER A 1 594 ? 14.339 11.247 -6.798 1.00 89.25 594 SER A N 1
ATOM 4598 C CA . SER A 1 594 ? 13.242 12.165 -7.136 1.00 89.25 594 SER A CA 1
ATOM 4599 C C . SER A 1 594 ? 12.167 11.499 -8.000 1.00 89.25 594 SER A C 1
ATOM 4601 O O . SER A 1 594 ? 10.983 11.749 -7.800 1.00 89.25 594 SER A O 1
ATOM 4603 N N . GLY A 1 595 ? 12.547 10.547 -8.861 1.00 89.44 595 GLY A N 1
ATOM 4604 C CA . GLY A 1 595 ? 11.604 9.704 -9.606 1.00 89.44 595 GLY A CA 1
ATOM 4605 C C . GLY A 1 595 ? 10.798 8.724 -8.739 1.00 89.44 595 GLY A C 1
ATOM 4606 O O . GLY A 1 595 ? 9.909 8.041 -9.242 1.00 89.44 595 GLY A O 1
ATOM 4607 N N . LYS A 1 596 ? 11.101 8.615 -7.439 1.00 91.56 596 LYS A N 1
ATOM 4608 C CA . LYS A 1 596 ? 10.344 7.822 -6.454 1.00 91.56 596 LYS A CA 1
ATOM 4609 C C . LYS A 1 596 ? 9.497 8.686 -5.522 1.00 91.56 596 LYS A C 1
ATOM 4611 O O . LYS A 1 596 ? 8.831 8.138 -4.640 1.00 91.56 596 LYS A O 1
ATOM 4616 N N . PHE A 1 597 ? 9.529 10.008 -5.672 1.00 92.25 597 PHE A N 1
ATOM 4617 C CA . PHE A 1 597 ? 8.762 10.913 -4.828 1.00 92.25 597 PHE A CA 1
ATOM 4618 C C . PHE A 1 597 ? 7.256 10.754 -5.027 1.00 92.25 597 PHE A C 1
ATOM 4620 O O . PHE A 1 597 ? 6.767 10.412 -6.102 1.00 92.25 597 PHE A O 1
ATOM 4627 N N . ALA A 1 598 ? 6.513 11.002 -3.953 1.00 89.25 598 ALA A N 1
ATOM 4628 C CA . ALA A 1 598 ? 5.070 11.142 -4.008 1.00 89.25 598 ALA A CA 1
ATOM 4629 C C . ALA A 1 598 ? 4.695 12.364 -4.870 1.00 89.25 598 ALA A C 1
ATOM 4631 O O . ALA A 1 598 ? 5.532 13.249 -5.078 1.00 89.25 598 ALA A O 1
ATOM 4632 N N . PRO A 1 599 ? 3.444 12.475 -5.346 1.00 88.75 599 PRO A N 1
ATOM 4633 C CA . PRO A 1 599 ? 3.082 13.516 -6.306 1.00 88.75 599 PRO A CA 1
ATOM 4634 C C . PRO A 1 599 ? 3.391 14.941 -5.827 1.00 88.75 599 PRO A C 1
ATOM 4636 O O . PRO A 1 599 ? 3.981 15.713 -6.578 1.00 88.75 599 PRO A O 1
ATOM 4639 N N . VAL A 1 600 ? 3.099 15.277 -4.566 1.00 87.38 600 VAL A N 1
ATOM 4640 C CA . VAL A 1 600 ? 3.367 16.623 -4.025 1.00 87.38 600 VAL A CA 1
ATOM 4641 C C . VAL A 1 600 ? 4.875 16.923 -3.907 1.00 87.38 600 VAL A C 1
ATOM 4643 O O . VAL A 1 600 ? 5.318 17.913 -4.491 1.00 87.38 600 VAL A O 1
ATOM 4646 N N . PRO A 1 601 ? 5.707 16.088 -3.251 1.00 88.06 601 PRO A N 1
ATOM 4647 C CA . PRO A 1 601 ? 7.160 16.276 -3.265 1.00 88.06 601 PRO A CA 1
ATOM 4648 C C . PRO A 1 601 ? 7.783 16.241 -4.666 1.00 88.06 601 PRO A C 1
ATOM 4650 O O . PRO A 1 601 ? 8.751 16.954 -4.907 1.00 88.06 601 PRO A O 1
ATOM 4653 N N . SER A 1 602 ? 7.235 15.459 -5.604 1.00 90.31 602 SER A N 1
ATOM 4654 C CA . SER A 1 602 ? 7.722 15.451 -6.990 1.00 90.31 602 SER A CA 1
ATOM 4655 C C . SER A 1 602 ? 7.477 16.792 -7.686 1.00 90.31 602 SER A C 1
ATOM 4657 O O . SER A 1 602 ? 8.353 17.264 -8.396 1.00 90.31 602 SER A O 1
ATOM 4659 N N . LEU A 1 603 ? 6.333 17.445 -7.440 1.00 88.25 603 LEU A N 1
ATOM 4660 C CA . LEU A 1 603 ? 6.059 18.785 -7.964 1.00 88.25 603 LEU A CA 1
ATOM 4661 C C . LEU A 1 603 ? 7.013 19.818 -7.356 1.00 88.25 603 LEU A C 1
ATOM 4663 O O . LEU A 1 603 ? 7.524 20.669 -8.072 1.00 88.25 603 LEU A O 1
ATOM 4667 N N . ALA A 1 604 ? 7.285 19.729 -6.051 1.00 86.62 604 ALA A N 1
ATOM 4668 C CA . ALA A 1 604 ? 8.270 20.593 -5.404 1.00 86.62 604 ALA A CA 1
ATOM 4669 C C . ALA A 1 604 ? 9.677 20.390 -5.993 1.00 86.62 604 ALA A C 1
ATOM 4671 O O . ALA A 1 604 ? 10.378 21.362 -6.253 1.00 86.62 604 ALA A O 1
ATOM 4672 N N . ALA A 1 605 ? 10.073 19.140 -6.251 1.00 87.25 605 ALA A N 1
ATOM 4673 C CA . ALA A 1 605 ? 11.344 18.830 -6.897 1.00 87.25 605 ALA A CA 1
ATOM 4674 C C . ALA A 1 605 ? 11.414 19.368 -8.334 1.00 87.25 605 ALA A C 1
ATOM 4676 O O . ALA A 1 605 ? 12.449 19.903 -8.718 1.00 87.25 605 ALA A O 1
ATOM 4677 N N . ASP A 1 606 ? 10.331 19.265 -9.107 1.00 86.94 606 ASP A N 1
ATOM 4678 C CA . ASP A 1 606 ? 10.259 19.815 -10.465 1.00 86.94 606 ASP A CA 1
ATOM 4679 C C . ASP A 1 606 ? 10.320 21.352 -10.453 1.00 86.94 606 ASP A C 1
ATOM 4681 O O . ASP A 1 606 ? 11.058 21.941 -11.234 1.00 86.94 606 ASP A O 1
ATOM 4685 N N . LEU A 1 607 ? 9.631 22.010 -9.511 1.00 86.56 607 LEU A N 1
ATOM 4686 C CA . LEU A 1 607 ? 9.694 23.466 -9.333 1.00 86.56 607 LEU A CA 1
ATOM 4687 C C . LEU A 1 607 ? 11.101 23.957 -8.994 1.00 86.56 607 LEU A C 1
ATOM 4689 O O . LEU A 1 607 ? 11.540 24.968 -9.532 1.00 86.56 607 LEU A O 1
ATOM 4693 N N . LEU A 1 608 ? 11.811 23.237 -8.123 1.00 86.62 608 LEU A N 1
ATOM 4694 C CA . LEU A 1 608 ? 13.203 23.543 -7.789 1.00 86.62 608 LEU A CA 1
ATOM 4695 C C . LEU A 1 608 ? 14.155 23.259 -8.956 1.00 86.62 608 LEU A C 1
ATOM 4697 O O . LEU A 1 608 ? 15.166 23.940 -9.094 1.00 86.62 608 LEU A O 1
ATOM 4701 N N . ARG A 1 609 ? 13.849 22.254 -9.786 1.00 84.56 609 ARG A N 1
ATOM 4702 C CA . ARG A 1 609 ? 14.634 21.919 -10.980 1.00 84.56 609 ARG A CA 1
ATOM 4703 C C . ARG A 1 609 ? 14.394 22.903 -12.130 1.00 84.56 609 ARG A C 1
ATOM 4705 O O . ARG A 1 609 ? 15.268 23.052 -12.973 1.00 84.56 609 ARG A O 1
ATOM 4712 N N . GLY A 1 610 ? 13.218 23.528 -12.189 1.00 82.62 610 GLY A N 1
ATOM 4713 C CA . GLY A 1 610 ? 12.772 24.370 -13.304 1.00 82.62 610 GLY A CA 1
ATOM 4714 C C . GLY A 1 610 ? 12.227 23.585 -14.504 1.00 82.62 610 GLY A C 1
ATOM 4715 O O . GLY A 1 610 ? 11.595 24.171 -15.377 1.00 82.62 610 GLY A O 1
ATOM 4716 N N . THR A 1 611 ? 12.407 22.262 -14.518 1.00 82.81 611 THR A N 1
ATOM 4717 C CA . THR A 1 611 ? 11.915 21.340 -15.547 1.00 82.81 611 THR A CA 1
ATOM 4718 C C . THR A 1 611 ? 11.252 20.126 -14.911 1.00 82.81 611 THR A C 1
ATOM 4720 O O . THR A 1 611 ? 11.538 19.745 -13.765 1.00 82.81 611 THR A O 1
ATOM 4723 N N . ASN A 1 612 ? 10.357 19.487 -15.661 1.00 81.06 612 ASN A N 1
ATOM 4724 C CA . ASN A 1 612 ? 9.735 18.245 -15.220 1.00 81.06 612 ASN A CA 1
ATOM 4725 C C . ASN A 1 612 ? 10.766 17.092 -15.142 1.00 81.06 612 ASN A C 1
ATOM 4727 O O . ASN A 1 612 ? 11.956 17.244 -15.433 1.00 81.06 612 ASN A O 1
ATOM 4731 N N . PHE A 1 613 ? 10.333 15.906 -14.711 1.00 77.50 613 PHE A N 1
ATOM 4732 C CA . PHE A 1 613 ? 11.238 14.761 -14.538 1.00 77.50 613 PHE A CA 1
ATOM 4733 C C . PHE A 1 613 ? 11.932 14.292 -15.833 1.00 77.50 613 PHE A C 1
ATOM 4735 O O . PHE A 1 613 ? 13.041 13.739 -15.784 1.00 77.50 613 PHE A O 1
ATOM 4742 N N . VAL A 1 614 ? 11.287 14.485 -16.985 1.00 72.94 614 VAL A N 1
ATOM 4743 C CA . VAL A 1 614 ? 11.828 14.093 -18.292 1.00 72.94 614 VAL A CA 1
ATOM 4744 C C . VAL A 1 614 ? 12.706 15.185 -18.908 1.00 72.94 614 VAL A C 1
ATOM 4746 O O . VAL A 1 614 ? 13.624 14.844 -19.647 1.00 72.94 614 VAL A O 1
ATOM 4749 N N . GLY A 1 615 ? 12.574 16.433 -18.451 1.00 73.88 615 GLY A N 1
ATOM 4750 C CA . GLY A 1 615 ? 13.424 17.566 -18.821 1.00 73.88 615 GLY A CA 1
ATOM 4751 C C . GLY A 1 615 ? 12.697 18.683 -19.569 1.00 73.88 615 GLY A C 1
ATOM 4752 O O . GLY A 1 615 ? 13.353 19.632 -19.973 1.00 73.88 615 GLY A O 1
ATOM 4753 N N . GLU A 1 616 ? 11.377 18.594 -19.728 1.00 79.19 616 GLU A N 1
ATOM 4754 C CA . GLU A 1 616 ? 10.571 19.608 -20.415 1.00 79.19 616 GLU A CA 1
ATOM 4755 C C . GLU A 1 616 ? 10.276 20.816 -19.518 1.00 79.19 616 GLU A C 1
ATOM 4757 O O . GLU A 1 616 ? 10.288 20.726 -18.280 1.00 79.19 616 GLU A O 1
ATOM 4762 N N . ASP A 1 617 ? 9.925 21.927 -20.165 1.00 82.25 617 ASP A N 1
ATOM 4763 C CA . ASP A 1 617 ? 9.530 23.173 -19.518 1.00 82.25 617 ASP A CA 1
ATOM 4764 C C . ASP A 1 617 ? 8.339 22.998 -18.572 1.00 82.25 617 ASP A C 1
ATOM 4766 O O . ASP A 1 617 ? 7.332 22.339 -18.859 1.00 82.25 617 ASP A O 1
ATOM 4770 N N . LEU A 1 618 ? 8.444 23.638 -17.409 1.00 80.44 618 LEU A N 1
ATOM 4771 C CA . LEU A 1 618 ? 7.450 23.494 -16.363 1.00 80.44 618 LEU A CA 1
ATOM 4772 C C . LEU A 1 618 ? 6.230 24.391 -16.609 1.00 80.44 618 LEU A C 1
ATOM 4774 O O . LEU A 1 618 ? 6.235 25.587 -16.321 1.00 80.44 618 LEU A O 1
ATOM 4778 N N . SER A 1 619 ? 5.125 23.782 -17.035 1.00 85.38 619 SER A N 1
ATOM 4779 C CA . SER A 1 619 ? 3.793 24.383 -16.928 1.00 85.38 619 SER A CA 1
ATOM 4780 C C . SER A 1 619 ? 3.146 23.967 -15.608 1.00 85.38 619 SER A C 1
ATOM 4782 O O . SER A 1 619 ? 2.880 22.786 -15.379 1.00 85.38 619 SER A O 1
ATOM 4784 N N . LEU A 1 620 ? 2.892 24.926 -14.713 1.00 79.31 620 LEU A N 1
ATOM 4785 C CA . LEU A 1 620 ? 2.284 24.670 -13.400 1.00 79.31 620 LEU A CA 1
ATOM 4786 C C . LEU A 1 620 ? 0.898 24.001 -13.492 1.00 79.31 620 LEU A C 1
ATOM 4788 O O . LEU A 1 620 ? 0.707 22.968 -12.845 1.00 79.31 620 LEU A O 1
ATOM 4792 N N . PRO A 1 621 ? -0.059 24.519 -14.291 1.00 79.31 621 PRO A N 1
ATOM 4793 C CA . PRO A 1 621 ? -1.365 23.877 -14.437 1.00 79.31 621 PRO A CA 1
ATOM 4794 C C . PRO A 1 621 ? -1.250 22.443 -14.959 1.00 79.31 621 PRO A C 1
ATOM 4796 O O . PRO A 1 621 ? -1.902 21.533 -14.448 1.00 79.31 621 PRO A O 1
ATOM 4799 N N . GLN A 1 622 ? -0.365 22.226 -15.931 1.00 79.81 622 GLN A N 1
ATOM 4800 C CA . GLN A 1 622 ? -0.137 20.912 -16.514 1.00 79.81 622 GLN A CA 1
ATOM 4801 C C . GLN A 1 622 ? 0.521 19.949 -15.526 1.00 79.81 622 GLN A C 1
ATOM 4803 O O . GLN A 1 622 ? 0.081 18.814 -15.390 1.00 79.81 622 GLN A O 1
ATOM 4808 N N . SER A 1 623 ? 1.521 20.417 -14.782 1.00 81.00 623 SER A N 1
ATOM 4809 C CA . SER A 1 623 ? 2.233 19.637 -13.767 1.00 81.00 623 SER A CA 1
ATOM 4810 C C . SER A 1 623 ? 1.319 19.199 -12.623 1.00 81.00 623 SER A C 1
ATOM 4812 O O . SER A 1 623 ? 1.522 18.129 -12.048 1.00 81.00 623 SER A O 1
ATOM 4814 N N . VAL A 1 624 ? 0.312 20.008 -12.281 1.00 83.75 624 VAL A N 1
ATOM 4815 C CA . VAL A 1 624 ? -0.729 19.624 -11.320 1.00 83.75 624 VAL A CA 1
ATOM 4816 C C . VAL A 1 624 ? -1.677 18.603 -11.945 1.00 83.75 624 VAL A C 1
ATOM 4818 O O . VAL A 1 624 ? -1.938 17.567 -11.339 1.00 83.75 624 VAL A O 1
ATOM 4821 N N . ALA A 1 625 ? -2.161 18.857 -13.159 1.00 82.75 625 ALA A N 1
ATOM 4822 C CA . ALA A 1 625 ? -3.122 17.985 -13.822 1.00 82.75 625 ALA A CA 1
ATOM 4823 C C . ALA A 1 625 ? -2.555 16.582 -14.117 1.00 82.75 625 ALA A C 1
ATOM 4825 O O . ALA A 1 625 ? -3.237 15.590 -13.856 1.00 82.75 625 ALA A O 1
ATOM 4826 N N . THR A 1 626 ? -1.290 16.455 -14.538 1.00 82.69 626 THR A N 1
ATOM 4827 C CA . THR A 1 626 ? -0.650 15.142 -14.755 1.00 82.69 626 THR A CA 1
ATOM 4828 C C . THR A 1 626 ? -0.579 14.290 -13.489 1.00 82.69 626 THR A C 1
ATOM 4830 O O . THR A 1 626 ? -0.578 13.066 -13.568 1.00 82.69 626 THR A O 1
ATOM 4833 N N . ARG A 1 627 ? -0.600 14.924 -12.313 1.00 86.81 627 ARG A N 1
ATOM 4834 C CA . ARG A 1 627 ? -0.582 14.269 -10.998 1.00 86.81 627 ARG A CA 1
ATOM 4835 C C . ARG A 1 627 ? -1.968 13.957 -10.432 1.00 86.81 627 ARG A C 1
ATOM 4837 O O . ARG A 1 627 ? -2.064 13.430 -9.328 1.00 86.81 627 ARG A O 1
ATOM 4844 N N . LEU A 1 628 ? -3.033 14.302 -11.150 1.00 86.81 628 LEU A N 1
ATOM 4845 C CA . LEU A 1 628 ? -4.420 14.009 -10.774 1.00 86.81 628 LEU A CA 1
ATOM 4846 C C . LEU A 1 628 ? -5.093 13.033 -11.745 1.00 86.81 628 LEU A C 1
ATOM 4848 O O . LEU A 1 628 ? -6.117 12.445 -11.407 1.00 86.81 628 LEU A O 1
ATOM 4852 N N . VAL A 1 629 ? -4.520 12.857 -12.934 1.00 87.19 629 VAL A N 1
ATOM 4853 C CA . VAL A 1 629 ? -4.986 11.905 -13.943 1.00 87.19 629 VAL A CA 1
ATOM 4854 C C . VAL A 1 629 ? -4.316 10.540 -13.710 1.00 87.19 629 VAL A C 1
ATOM 4856 O O . VAL A 1 629 ? -3.110 10.503 -13.449 1.00 87.19 629 VAL A O 1
ATOM 4859 N N . PRO A 1 630 ? -5.065 9.421 -13.787 1.00 88.38 630 PRO A N 1
ATOM 4860 C CA . PRO A 1 630 ? -4.504 8.072 -13.761 1.00 88.38 630 PRO A CA 1
ATOM 4861 C C . PRO A 1 630 ? -3.327 7.876 -14.713 1.00 88.38 630 PRO A C 1
ATOM 4863 O O . PRO A 1 630 ? -3.380 8.306 -15.864 1.00 88.38 630 PRO A O 1
ATOM 4866 N N . LEU A 1 631 ? -2.293 7.170 -14.251 1.00 85.06 631 LEU A N 1
ATOM 4867 C CA . LEU A 1 631 ? -1.061 6.962 -15.021 1.00 85.06 631 LEU A CA 1
ATOM 4868 C C . LEU A 1 631 ? -1.311 6.285 -16.373 1.00 85.06 631 LEU A C 1
ATOM 4870 O O . LEU A 1 631 ? -0.826 6.767 -17.389 1.00 85.06 631 LEU A O 1
ATOM 4874 N N . TYR A 1 632 ? -2.144 5.243 -16.403 1.00 84.25 632 TYR A N 1
ATOM 4875 C CA . TYR A 1 632 ? -2.410 4.503 -17.638 1.00 84.25 632 TYR A CA 1
ATOM 4876 C C . TYR A 1 632 ? -3.105 5.353 -18.720 1.00 84.25 632 TYR A C 1
ATOM 4878 O O . TYR A 1 632 ? -2.985 5.049 -19.903 1.00 84.25 632 TYR A O 1
ATOM 4886 N N . LEU A 1 633 ? -3.829 6.420 -18.344 1.00 86.56 633 LEU A N 1
ATOM 4887 C CA . LEU A 1 633 ? -4.443 7.333 -19.316 1.00 86.56 633 LEU A CA 1
ATOM 4888 C C . LEU A 1 633 ? -3.396 8.220 -19.995 1.00 86.56 633 LEU A C 1
ATOM 4890 O O . LEU A 1 633 ? -3.545 8.512 -21.180 1.00 8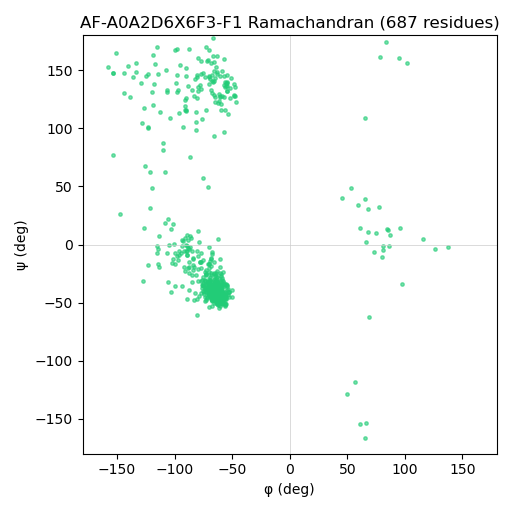6.56 633 LEU A O 1
ATOM 4894 N N . HIS A 1 634 ? -2.337 8.611 -19.273 1.00 83.88 634 HIS A N 1
ATOM 4895 C CA . HIS A 1 634 ? -1.179 9.272 -19.887 1.00 83.88 634 HIS A CA 1
ATOM 4896 C C . HIS A 1 634 ? -0.503 8.333 -20.874 1.00 83.88 634 HIS A C 1
ATOM 4898 O O . HIS A 1 634 ? -0.300 8.706 -22.024 1.00 83.88 634 HIS A O 1
ATOM 4904 N N . ASP A 1 635 ? -0.272 7.088 -20.456 1.00 86.25 635 ASP A N 1
ATOM 4905 C CA . ASP A 1 635 ? 0.362 6.083 -21.303 1.00 86.25 635 ASP A CA 1
ATOM 4906 C C . ASP A 1 635 ? -0.460 5.831 -22.587 1.00 86.25 635 ASP A C 1
ATOM 4908 O O . ASP A 1 635 ? 0.100 5.769 -23.681 1.00 86.25 635 ASP A O 1
ATOM 4912 N N . ILE A 1 636 ? -1.797 5.750 -22.495 1.00 87.88 636 ILE A N 1
ATOM 4913 C CA . ILE A 1 636 ? -2.684 5.641 -23.670 1.00 87.88 636 ILE A CA 1
ATOM 4914 C C . ILE A 1 636 ? -2.528 6.847 -24.591 1.00 87.88 636 ILE A C 1
ATOM 4916 O O . ILE A 1 636 ? -2.403 6.671 -25.803 1.00 87.88 636 ILE A O 1
ATOM 4920 N N . ALA A 1 637 ? -2.564 8.062 -24.041 1.00 88.81 637 ALA A N 1
ATOM 4921 C CA . ALA A 1 637 ? -2.471 9.284 -24.831 1.00 88.81 637 ALA A CA 1
ATOM 4922 C C . ALA A 1 637 ? -1.124 9.371 -25.570 1.00 88.81 637 ALA A C 1
ATOM 4924 O O . ALA A 1 637 ? -1.091 9.667 -26.767 1.00 88.81 637 ALA A O 1
ATOM 4925 N N . ASP A 1 638 ? -0.034 9.015 -24.891 1.00 87.81 638 ASP A N 1
ATOM 4926 C CA . ASP A 1 638 ? 1.297 8.906 -25.483 1.00 87.81 638 ASP A CA 1
ATOM 4927 C C . ASP A 1 638 ? 1.347 7.804 -26.554 1.00 87.81 638 ASP A C 1
ATOM 4929 O O . ASP A 1 638 ? 1.879 8.014 -27.645 1.00 87.81 638 ASP A O 1
ATOM 4933 N N . GLY A 1 639 ? 0.721 6.651 -26.305 1.00 89.50 639 GLY A N 1
ATOM 4934 C CA . GLY A 1 639 ? 0.586 5.565 -27.278 1.00 89.50 639 GLY A CA 1
ATOM 4935 C C . GLY A 1 639 ? -0.148 5.997 -28.550 1.00 89.50 639 GLY A C 1
ATOM 4936 O O . GLY A 1 639 ? 0.311 5.702 -29.655 1.00 89.50 639 GLY A O 1
ATOM 4937 N N . VAL A 1 640 ? -1.244 6.753 -28.411 1.00 91.38 640 VAL A N 1
ATOM 4938 C CA . VAL A 1 640 ? -1.986 7.325 -29.547 1.00 91.38 640 VAL A CA 1
ATOM 4939 C C . VAL A 1 640 ? -1.132 8.319 -30.323 1.00 91.38 640 VAL A C 1
ATOM 4941 O O . VAL A 1 640 ? -1.124 8.290 -31.553 1.00 91.38 640 VAL A O 1
ATOM 4944 N N . LYS A 1 641 ? -0.372 9.167 -29.626 1.00 88.69 641 LYS A N 1
ATOM 4945 C CA . LYS A 1 641 ? 0.531 10.135 -30.257 1.00 88.69 641 LYS A CA 1
ATOM 4946 C C . LYS A 1 641 ? 1.648 9.452 -31.051 1.00 88.69 641 LYS A C 1
ATOM 4948 O O . LYS A 1 641 ? 2.018 9.942 -32.112 1.00 88.69 641 LYS A O 1
ATOM 4953 N N . GLN A 1 642 ? 2.186 8.344 -30.543 1.00 88.69 642 GLN A N 1
ATOM 4954 C CA . GLN A 1 642 ? 3.329 7.663 -31.155 1.00 88.69 642 GLN A CA 1
ATOM 4955 C C . GLN A 1 642 ? 2.944 6.677 -32.265 1.00 88.69 642 GLN A C 1
ATOM 4957 O O . GLN A 1 642 ? 3.722 6.495 -33.196 1.00 88.69 642 GLN A O 1
ATOM 4962 N N . ALA A 1 643 ? 1.782 6.024 -32.175 1.00 87.00 643 ALA A N 1
ATOM 4963 C CA . ALA A 1 643 ? 1.401 4.957 -33.109 1.00 87.00 643 ALA A CA 1
ATOM 4964 C C . ALA A 1 643 ? -0.115 4.880 -33.393 1.00 87.00 643 ALA A C 1
ATOM 4966 O O . ALA A 1 643 ? -0.646 3.820 -33.734 1.00 87.00 643 ALA A O 1
ATOM 4967 N N . GLY A 1 644 ? -0.837 5.997 -33.257 1.00 89.06 644 GLY A N 1
ATOM 4968 C CA . GLY A 1 644 ? -2.271 6.080 -33.539 1.00 89.06 644 GLY A CA 1
ATOM 4969 C C . GLY A 1 644 ? -3.137 5.230 -32.594 1.00 89.06 644 GLY A C 1
ATOM 4970 O O . GLY A 1 644 ? -2.664 4.750 -31.562 1.00 89.06 644 GLY A O 1
ATOM 4971 N N . PRO A 1 645 ? -4.423 5.000 -32.921 1.00 88.88 645 PRO A N 1
ATOM 4972 C CA . PRO A 1 645 ? -5.347 4.265 -32.049 1.00 88.88 645 PRO A CA 1
ATOM 4973 C C . PRO A 1 645 ? -4.851 2.872 -31.629 1.00 88.88 645 PRO A C 1
ATOM 4975 O O . PRO A 1 645 ? -5.054 2.464 -30.485 1.00 88.88 645 PRO A O 1
ATOM 4978 N N . LEU A 1 646 ? -4.151 2.165 -32.525 1.00 87.94 646 LEU A N 1
ATOM 4979 C CA . LEU A 1 646 ? -3.538 0.869 -32.222 1.00 87.94 646 LEU A CA 1
ATOM 4980 C C . LEU A 1 646 ? -2.414 0.993 -31.188 1.00 87.94 646 LEU A C 1
ATOM 4982 O O . LEU A 1 646 ? -2.340 0.164 -30.286 1.00 87.94 646 LEU A O 1
ATOM 4986 N N . GLY A 1 647 ? -1.593 2.046 -31.257 1.00 88.12 647 GLY A N 1
ATOM 4987 C CA . GLY A 1 647 ? -0.610 2.372 -30.223 1.00 88.12 647 GLY A CA 1
ATOM 4988 C C . GLY A 1 647 ? -1.247 2.632 -28.860 1.00 88.12 647 GLY A C 1
ATOM 4989 O O . GLY A 1 647 ? -0.776 2.120 -27.846 1.00 88.12 647 GLY A O 1
ATOM 4990 N N . GLY A 1 648 ? -2.370 3.357 -28.841 1.00 89.62 648 GLY A N 1
ATOM 4991 C CA . GLY A 1 648 ? -3.165 3.576 -27.631 1.00 89.62 648 GLY A CA 1
ATOM 4992 C C . GLY A 1 648 ? -3.655 2.273 -26.998 1.00 89.62 648 GLY A C 1
ATOM 4993 O O . GLY A 1 648 ? -3.519 2.090 -25.791 1.00 89.62 648 GLY A O 1
ATOM 4994 N N . ALA A 1 649 ? -4.172 1.337 -27.799 1.00 89.50 649 ALA A N 1
ATOM 4995 C CA . ALA A 1 649 ? -4.606 0.025 -27.314 1.00 89.50 649 ALA A CA 1
ATOM 4996 C C . ALA A 1 649 ? -3.429 -0.853 -26.851 1.00 89.50 649 ALA A C 1
ATOM 4998 O O . ALA A 1 649 ? -3.506 -1.478 -25.789 1.00 89.50 649 ALA A O 1
ATOM 4999 N N . ALA A 1 650 ? -2.335 -0.863 -27.621 1.00 89.88 650 ALA A N 1
ATOM 5000 C CA . ALA A 1 650 ? -1.124 -1.626 -27.332 1.00 89.88 650 ALA A CA 1
ATOM 5001 C C . ALA A 1 650 ? -0.480 -1.200 -26.005 1.00 89.88 650 ALA A C 1
ATOM 5003 O O . ALA A 1 650 ? 0.017 -2.041 -25.263 1.00 89.88 650 ALA A O 1
ATOM 5004 N N . VAL A 1 651 ? -0.556 0.088 -25.668 1.00 90.62 651 VAL A N 1
ATOM 5005 C CA . VAL A 1 651 ? -0.089 0.625 -24.388 1.00 90.62 651 VAL A CA 1
ATOM 5006 C C . VAL A 1 651 ? -1.136 0.466 -23.281 1.00 90.62 651 VAL A C 1
ATOM 5008 O O . VAL A 1 651 ? -0.827 -0.013 -22.191 1.00 90.62 651 VAL A O 1
ATOM 5011 N N . GLY A 1 652 ? -2.388 0.827 -23.556 1.00 89.00 652 GLY A N 1
ATOM 5012 C CA . GLY A 1 652 ? -3.439 0.924 -22.549 1.00 89.00 652 GLY A CA 1
ATOM 5013 C C . GLY A 1 652 ? -3.802 -0.392 -21.880 1.00 89.00 652 GLY A C 1
ATOM 5014 O O . GLY A 1 652 ? -3.952 -0.424 -20.661 1.00 89.00 652 GLY A O 1
ATOM 5015 N N . ILE A 1 653 ? -3.925 -1.482 -22.646 1.00 90.00 653 ILE A N 1
ATOM 5016 C CA . ILE A 1 653 ? -4.332 -2.781 -22.089 1.00 90.00 653 ILE A CA 1
ATOM 5017 C C . ILE A 1 653 ? -3.266 -3.321 -21.117 1.00 90.00 653 ILE A C 1
ATOM 5019 O O . ILE A 1 653 ? -3.618 -3.651 -19.980 1.00 90.00 653 ILE A O 1
ATOM 5023 N N . PRO A 1 654 ? -1.968 -3.386 -21.479 1.00 92.56 654 PRO A N 1
ATOM 5024 C CA . PRO A 1 654 ? -0.929 -3.793 -20.535 1.00 92.56 654 PRO A CA 1
ATOM 5025 C C . PRO A 1 654 ? -0.793 -2.839 -19.339 1.00 92.56 654 PRO A C 1
ATOM 5027 O O . PRO A 1 654 ? -0.698 -3.316 -18.203 1.00 92.56 654 PRO A O 1
ATOM 5030 N N . ALA A 1 655 ? -0.838 -1.519 -19.567 1.00 90.62 655 ALA A N 1
ATOM 5031 C CA . ALA A 1 655 ? -0.753 -0.508 -18.509 1.00 90.62 655 ALA A CA 1
ATOM 5032 C C . ALA A 1 655 ? -1.873 -0.668 -17.474 1.00 90.62 655 ALA A C 1
ATOM 5034 O O . ALA A 1 655 ? -1.620 -0.652 -16.268 1.00 90.62 655 ALA A O 1
ATOM 5035 N N . PHE A 1 656 ? -3.099 -0.923 -17.942 1.00 90.69 656 PHE A N 1
ATOM 5036 C CA . PHE A 1 656 ? -4.271 -1.140 -17.097 1.00 90.69 656 PHE A CA 1
ATOM 5037 C C . PHE A 1 656 ? -4.080 -2.298 -16.108 1.00 90.69 656 PHE A C 1
ATOM 5039 O O . PHE A 1 656 ? -4.522 -2.205 -14.964 1.00 90.69 656 PHE A O 1
ATOM 5046 N N . PHE A 1 657 ? -3.386 -3.369 -16.506 1.00 92.06 657 PHE A N 1
ATOM 5047 C CA . PHE A 1 657 ? -3.073 -4.499 -15.620 1.00 92.06 657 PHE A CA 1
ATOM 5048 C C . PHE A 1 657 ? -1.718 -4.381 -14.903 1.00 92.06 657 PHE A C 1
ATOM 5050 O O . PHE A 1 657 ? -1.355 -5.252 -14.105 1.00 92.06 657 PHE A O 1
ATOM 5057 N N . GLY A 1 658 ? -1.002 -3.269 -15.100 1.00 91.50 658 GLY A N 1
ATOM 5058 C CA . GLY A 1 658 ? 0.191 -2.900 -14.339 1.00 91.50 658 GLY A CA 1
ATOM 5059 C C . GLY A 1 658 ? 1.520 -3.285 -14.978 1.00 91.50 658 GLY A C 1
ATOM 5060 O O . GLY A 1 658 ? 2.544 -3.254 -14.288 1.00 91.50 658 GLY A O 1
ATOM 5061 N N . VAL A 1 659 ? 1.524 -3.644 -16.266 1.00 93.94 659 VAL A N 1
ATOM 5062 C CA . VAL A 1 659 ? 2.760 -3.723 -17.058 1.00 93.94 659 VAL A CA 1
ATOM 5063 C C . VAL A 1 659 ? 3.287 -2.304 -17.240 1.00 93.94 659 VAL A C 1
ATOM 5065 O O . VAL A 1 659 ? 2.524 -1.395 -17.551 1.00 93.94 659 VAL A O 1
ATOM 5068 N N . GLY A 1 660 ? 4.584 -2.085 -17.021 1.00 91.62 660 GLY A N 1
ATOM 5069 C CA . GLY A 1 660 ? 5.155 -0.757 -17.227 1.00 91.62 660 GLY A CA 1
ATOM 5070 C C . GLY A 1 660 ? 5.244 -0.455 -18.716 1.00 91.62 660 GLY A C 1
ATOM 5071 O O . GLY A 1 660 ? 6.000 -1.118 -19.416 1.00 91.62 660 GLY A O 1
ATOM 5072 N N . THR A 1 661 ? 4.514 0.538 -19.202 1.00 92.44 661 THR A N 1
ATOM 5073 C CA . THR A 1 661 ? 4.552 0.959 -20.606 1.00 92.44 661 THR A CA 1
ATOM 5074 C C . THR A 1 661 ? 5.121 2.357 -20.738 1.00 92.44 661 THR A C 1
ATOM 5076 O O . THR A 1 661 ? 4.946 3.181 -19.847 1.00 92.44 661 THR A O 1
ATOM 5079 N N . GLN A 1 662 ? 5.834 2.627 -21.828 1.00 90.00 662 GLN A N 1
ATOM 5080 C CA . GLN A 1 662 ? 6.315 3.972 -22.154 1.00 90.00 662 GLN A CA 1
ATOM 5081 C C . GLN A 1 662 ? 6.257 4.165 -23.665 1.00 90.00 662 GLN A C 1
ATOM 5083 O O . GLN A 1 662 ? 6.775 3.322 -24.396 1.00 90.00 662 GLN A O 1
ATOM 5088 N N . ALA A 1 663 ? 5.673 5.267 -24.129 1.00 89.94 663 ALA A N 1
ATOM 5089 C CA . ALA A 1 663 ? 5.582 5.593 -25.547 1.00 89.94 663 ALA A CA 1
ATOM 5090 C C . ALA A 1 663 ? 6.219 6.962 -25.807 1.00 89.94 663 ALA A C 1
ATOM 5092 O O . ALA A 1 663 ? 5.626 8.000 -25.545 1.00 89.94 663 ALA A O 1
ATOM 5093 N N . PHE A 1 664 ? 7.449 6.972 -26.316 1.00 85.94 664 PHE A N 1
ATOM 5094 C CA . PHE A 1 664 ? 8.142 8.215 -26.659 1.00 85.94 664 PHE A CA 1
ATOM 5095 C C . PHE A 1 664 ? 9.245 7.979 -27.689 1.00 85.94 664 PHE A C 1
ATOM 5097 O O . PHE A 1 664 ? 9.847 6.900 -27.752 1.00 85.94 664 PHE A O 1
ATOM 5104 N N . ASP A 1 665 ? 9.526 9.021 -28.465 1.00 82.00 665 ASP A N 1
ATOM 5105 C CA . ASP A 1 665 ? 10.665 9.080 -29.373 1.00 82.00 665 ASP A CA 1
ATOM 5106 C C . ASP A 1 665 ? 11.867 9.682 -28.623 1.00 82.00 665 ASP A C 1
ATOM 5108 O O . ASP A 1 665 ? 11.800 10.840 -28.212 1.00 82.00 665 ASP A O 1
ATOM 5112 N N . PRO A 1 666 ? 12.958 8.930 -28.397 1.00 71.00 666 PRO A N 1
ATOM 5113 C CA . PRO A 1 666 ? 14.134 9.448 -27.703 1.00 71.00 666 PRO A CA 1
ATOM 5114 C C . PRO A 1 666 ? 14.910 10.515 -28.498 1.00 71.00 666 PRO A C 1
ATOM 5116 O O . PRO A 1 666 ? 15.787 11.151 -27.919 1.00 71.00 666 PRO A O 1
ATOM 5119 N N . SER A 1 667 ? 14.612 10.709 -29.789 1.00 65.38 667 SER A N 1
ATOM 5120 C CA . SER A 1 667 ? 15.274 11.679 -30.674 1.00 65.38 667 SER A CA 1
ATOM 5121 C C . SER A 1 667 ? 14.533 13.018 -30.818 1.00 65.38 667 SER A C 1
ATOM 5123 O O . SER A 1 667 ? 15.060 13.947 -31.430 1.00 65.38 667 SER A O 1
ATOM 5125 N N . ARG A 1 668 ? 13.328 13.151 -30.244 1.00 57.25 668 ARG A N 1
ATOM 5126 C CA . ARG A 1 668 ? 12.501 14.369 -30.300 1.00 57.25 668 ARG A CA 1
ATOM 5127 C C . ARG A 1 668 ? 12.037 14.790 -28.906 1.00 57.25 668 ARG A C 1
ATOM 5129 O O . ARG A 1 668 ? 11.597 13.950 -28.124 1.00 57.25 668 ARG A O 1
ATOM 5136 N N . ASP A 1 669 ? 12.063 16.095 -28.623 1.00 46.91 669 ASP A N 1
ATOM 5137 C CA . ASP A 1 669 ? 11.476 16.651 -27.398 1.00 46.91 669 ASP A CA 1
ATOM 5138 C C . ASP A 1 669 ? 9.980 16.320 -27.345 1.00 46.91 669 ASP A C 1
ATOM 5140 O O . ASP A 1 669 ? 9.178 16.713 -28.200 1.00 46.91 669 ASP A O 1
ATOM 5144 N N . SER A 1 670 ? 9.593 15.528 -26.351 1.00 46.97 670 SER A N 1
ATOM 5145 C CA . SER A 1 670 ? 8.252 14.964 -26.243 1.00 46.97 670 SER A CA 1
ATOM 5146 C C . SER A 1 670 ? 7.323 15.945 -25.531 1.00 46.97 670 SER A C 1
ATOM 5148 O O . SER A 1 670 ? 6.947 15.734 -24.399 1.00 46.97 670 SER A O 1
ATOM 5150 N N . GLY A 1 671 ? 6.883 17.012 -26.207 1.00 44.59 671 GLY A N 1
ATOM 5151 C CA . GLY A 1 671 ? 5.904 17.946 -25.627 1.00 44.59 671 GLY A CA 1
ATOM 5152 C C . GLY A 1 671 ? 4.684 17.237 -25.003 1.00 44.59 671 GLY A C 1
ATOM 5153 O O . GLY A 1 671 ? 4.046 16.393 -25.643 1.00 44.59 671 GLY A O 1
ATOM 5154 N N . SER A 1 672 ? 4.385 17.580 -23.755 1.00 39.22 672 SER A N 1
ATOM 5155 C CA . SER A 1 672 ? 3.329 17.038 -22.893 1.00 39.22 672 SER A CA 1
ATOM 5156 C C . SER A 1 672 ? 1.898 17.134 -23.474 1.00 39.22 672 SER A C 1
ATOM 5158 O O . SER A 1 672 ? 1.544 18.089 -24.163 1.00 39.22 672 SER A O 1
ATOM 5160 N N . VAL A 1 673 ? 1.049 16.129 -23.188 1.00 43.84 673 VAL A N 1
ATOM 5161 C CA . VAL A 1 673 ? -0.206 15.836 -23.937 1.00 43.84 673 VAL A CA 1
ATOM 5162 C C . VAL A 1 673 ? -1.491 16.449 -23.356 1.00 43.84 673 VAL A C 1
ATOM 5164 O O . VAL A 1 673 ? -2.547 16.403 -23.985 1.00 43.84 673 VAL A O 1
ATOM 5167 N N . LEU A 1 674 ? -1.459 17.071 -22.176 1.00 40.34 674 LEU A N 1
ATOM 5168 C CA . LEU A 1 674 ? -2.637 17.830 -21.731 1.00 40.34 674 LEU A CA 1
ATOM 5169 C C . LEU A 1 674 ? -2.807 19.077 -22.612 1.00 40.34 674 LE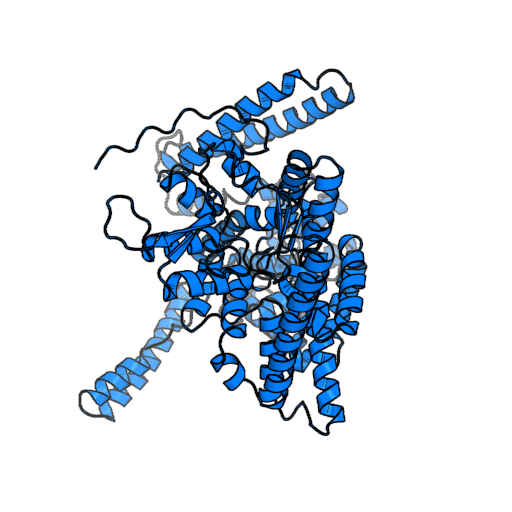U A C 1
ATOM 5171 O O . LEU A 1 674 ? -1.783 19.679 -22.948 1.00 40.34 674 LEU A O 1
ATOM 5175 N N . PRO A 1 675 ? -4.049 19.493 -22.956 1.00 35.44 675 PRO A N 1
ATOM 5176 C CA . PRO A 1 675 ? -4.265 20.754 -23.661 1.00 35.44 675 PRO A CA 1
ATOM 5177 C C . PRO A 1 675 ? -3.456 21.837 -22.959 1.00 35.44 675 PRO A C 1
ATOM 5179 O O . PRO A 1 675 ? -3.423 21.850 -21.725 1.00 35.44 675 PRO A O 1
ATOM 5182 N N . GLN A 1 676 ? -2.766 22.687 -23.729 1.00 39.72 676 GLN A N 1
ATOM 5183 C CA . GLN A 1 676 ? -1.989 23.785 -23.163 1.00 39.72 676 GLN A CA 1
ATOM 5184 C C . GLN A 1 676 ? -2.939 24.646 -22.334 1.00 39.72 676 GLN A C 1
ATOM 5186 O O . GLN A 1 676 ? -3.697 25.465 -22.850 1.00 39.72 676 GLN A O 1
ATOM 5191 N N . LEU A 1 677 ? -2.946 24.389 -21.030 1.00 41.72 677 LEU A N 1
ATOM 5192 C CA . LEU A 1 677 ? -3.661 25.209 -20.081 1.00 41.72 677 LEU A CA 1
ATOM 5193 C C . LEU A 1 677 ? -2.984 26.582 -20.111 1.00 41.72 677 LEU A C 1
ATOM 5195 O O . LEU A 1 677 ? -1.756 26.633 -20.257 1.00 41.72 677 LEU A O 1
ATOM 5199 N N . PRO A 1 678 ? -3.748 27.680 -19.981 1.00 42.06 678 PRO A N 1
ATOM 5200 C CA . PRO A 1 678 ? -3.190 29.023 -20.012 1.00 42.06 678 PRO A CA 1
ATOM 5201 C C . PRO A 1 678 ? -1.969 29.104 -19.100 1.00 42.06 678 PRO A C 1
ATOM 5203 O O . PRO A 1 678 ? -2.032 28.691 -17.936 1.00 42.06 678 PRO A O 1
ATOM 5206 N N . GLN A 1 679 ? -0.848 29.593 -19.634 1.00 43.22 679 GLN A N 1
ATOM 5207 C CA . GLN A 1 679 ? 0.349 29.777 -18.827 1.00 43.22 679 GLN A CA 1
ATOM 5208 C C . GLN A 1 679 ? 0.004 30.740 -17.689 1.00 43.22 679 GLN A C 1
ATOM 5210 O O . GLN A 1 679 ? -0.439 31.866 -17.916 1.00 43.22 679 GLN A O 1
ATOM 5215 N N . LEU A 1 680 ? 0.177 30.286 -16.448 1.00 41.91 680 LEU A N 1
ATOM 5216 C CA . LEU A 1 680 ? 0.132 31.200 -15.315 1.00 41.91 680 LEU A CA 1
ATOM 5217 C C . LEU A 1 680 ? 1.290 32.201 -15.467 1.00 41.91 680 LEU A C 1
ATOM 5219 O O . LEU A 1 680 ? 2.351 31.815 -15.965 1.00 41.91 680 LEU A O 1
ATOM 5223 N N . PRO A 1 681 ? 1.121 33.465 -15.036 1.00 44.75 681 PRO A N 1
ATOM 5224 C CA . PRO A 1 681 ? 2.217 34.426 -15.036 1.00 44.75 681 PRO A CA 1
ATOM 5225 C C . PRO A 1 681 ? 3.425 33.816 -14.322 1.00 44.75 681 PRO A C 1
ATOM 5227 O O . PRO A 1 681 ? 3.267 33.188 -13.269 1.00 44.75 681 PRO A O 1
ATOM 5230 N N . LYS A 1 682 ? 4.612 33.971 -14.926 1.00 41.41 682 LYS A N 1
ATOM 5231 C CA . LYS A 1 682 ? 5.873 33.458 -14.380 1.00 41.41 682 LYS A CA 1
ATOM 5232 C C . LYS A 1 682 ? 5.969 33.864 -12.910 1.00 41.41 682 LYS A C 1
ATOM 5234 O O . LYS A 1 682 ? 5.755 35.030 -12.574 1.00 41.41 682 LYS A O 1
ATOM 5239 N N . LEU A 1 683 ? 6.244 32.894 -12.037 1.00 38.34 683 LEU A N 1
ATOM 5240 C CA . LEU A 1 683 ? 6.535 33.192 -10.639 1.00 38.34 683 LEU A CA 1
ATOM 5241 C C . LEU A 1 683 ? 7.694 34.201 -10.607 1.00 38.34 683 LEU A C 1
ATOM 5243 O O . LEU A 1 683 ? 8.638 34.036 -11.386 1.00 38.34 683 LEU A O 1
ATOM 5247 N N . PRO A 1 684 ? 7.629 35.243 -9.760 1.00 39.72 684 PRO A N 1
ATOM 5248 C CA . PRO A 1 684 ? 8.738 36.171 -9.619 1.00 39.72 684 PRO A CA 1
ATOM 5249 C C . PRO A 1 684 ? 9.996 35.372 -9.282 1.00 39.72 684 PRO A C 1
ATOM 5251 O O . PRO A 1 684 ? 9.962 34.482 -8.426 1.00 39.72 684 PRO A O 1
ATOM 5254 N N . SER A 1 685 ? 11.086 35.662 -9.991 1.00 39.81 685 SER A N 1
ATOM 5255 C CA . SER A 1 685 ? 12.395 35.090 -9.698 1.00 39.81 685 SER A CA 1
ATOM 5256 C C . SER A 1 685 ? 12.694 35.308 -8.220 1.00 39.81 685 SER A C 1
ATOM 5258 O O . SER A 1 685 ? 12.609 36.439 -7.733 1.00 39.81 685 SER A O 1
ATOM 5260 N N . LEU A 1 686 ? 13.011 34.229 -7.501 1.00 35.12 686 LEU A N 1
ATOM 5261 C CA . LEU A 1 686 ? 13.518 34.362 -6.141 1.00 35.12 686 LEU A CA 1
ATOM 5262 C C . LEU A 1 686 ? 14.766 35.254 -6.197 1.00 35.12 686 LEU A C 1
ATOM 5264 O O . LEU A 1 686 ? 15.572 35.084 -7.117 1.00 35.12 686 LEU A O 1
ATOM 5268 N N . PRO A 1 687 ? 14.910 36.218 -5.272 1.00 34.88 687 PRO A N 1
ATOM 5269 C CA . PRO A 1 687 ? 16.091 37.061 -5.235 1.00 34.88 687 PRO A CA 1
ATOM 5270 C C . PRO A 1 687 ? 17.328 36.166 -5.156 1.00 34.88 687 PRO A C 1
ATOM 5272 O O . PRO A 1 687 ? 17.364 35.211 -4.376 1.00 34.88 687 PRO A O 1
ATOM 5275 N N . SER A 1 688 ? 18.310 36.457 -6.005 1.00 38.81 688 SER A N 1
ATOM 5276 C CA . SER A 1 688 ? 19.645 35.882 -5.905 1.00 38.81 688 SER A CA 1
ATOM 5277 C C . SER A 1 688 ? 20.186 36.187 -4.508 1.00 38.81 688 SER A C 1
ATOM 5279 O O . SER A 1 688 ? 20.311 37.362 -4.158 1.00 38.81 688 SER A O 1
ATOM 5281 N N . PHE A 1 689 ? 20.415 35.138 -3.717 1.00 35.81 689 PHE A N 1
ATOM 5282 C CA . PHE A 1 689 ? 21.065 35.221 -2.410 1.00 35.81 689 PHE A CA 1
ATOM 5283 C C . PHE A 1 689 ? 22.579 35.276 -2.552 1.00 35.81 689 PHE A C 1
ATOM 5285 O O . PHE A 1 689 ? 23.099 34.561 -3.442 1.00 35.81 689 PHE A O 1
#

Radius of gyration: 29.74 Å; Cα contacts (8 Å, |Δi|>4): 893; chains: 1; bounding box: 78×83×81 Å

Secondary structure (DSSP, 8-state):
--HHHHHHHHHHHHHHHHHHHGGGSTTSHHHHHHHHHHHHHHHHHHHHHHHHHHHHHHHHH---TT--PPPHHHHHHHHTTTTTHHHHSTT-TTS-HHHHHHHHHHH-HHHHHHHHHHHHHHHHHHHHSTTHHHHHHHHHT--HHHHHHHHHHHHHHHPPP-HHHHHHHHHHHHHHHHHHHHHHHHHS-HHHHHHHHHHHH-SPPP---B---GGGS-HHHHHHHHHHHHT-TT--HHHHHHHHHHHHHHH-SSSB----HHHHHHHHHHH-HHHHHHHHHTS-HHHHHHHHHHHHHHHHHHHHT-S---HHHHTSHHHHHHSHHHHHHHHHHHHHHHH-HHHHHHHHHHHHTSTTHHHHHHHT---PBPTTT-SSGGGB-GGG--SSGGGSTTHHHHHHHHHHHHHHHHHHHHHHHHHHHHHHHHHTT--TTS-HHHHHHHHHHHHHHTT-PPPPTHHHHTHHHHHHHBS-HHHHHHHHHHH-HHHHHHS-HHHHHHHHHHHHHHHHHHHHHHHHHHHTT-EEB--TTSTTBT-EEETTEEEE-STT-HHHHHHHHHHHHTEEE-TTT--EEES----TT---HHHHHHHHHHTTB-HHHHHHHHHHHSB-SSS-B--HHHHHHTTTS-HHHHHHHHHHHHHHHHHHHHHHHHHHTT-EEEE--TTS-----S--PPPPPPPPPPP--

Solvent-accessible surface area (backbone atoms only — not comparable to full-atom values): 36526 Å² total; per-residue (Å²): 134,69,66,63,64,54,55,49,53,52,54,57,50,52,53,57,54,52,60,65,59,54,80,79,49,74,90,40,75,68,37,48,55,50,50,52,51,50,48,55,53,48,52,54,50,46,54,56,46,51,55,50,51,52,51,50,50,46,70,74,65,74,66,66,96,80,86,70,84,78,50,78,65,55,51,56,54,56,76,75,50,68,89,60,50,79,71,67,50,74,82,42,83,65,41,58,70,70,57,51,48,53,36,25,57,54,29,13,63,70,51,29,42,49,38,34,72,75,44,31,51,65,44,45,54,51,42,72,42,93,73,12,59,59,56,47,20,62,74,69,71,43,59,57,48,60,50,48,46,25,26,49,22,25,46,49,62,69,39,52,69,19,60,69,60,20,52,52,43,37,54,55,51,51,50,56,27,49,53,52,16,53,47,30,50,71,78,30,73,68,71,64,7,53,53,49,19,54,54,49,63,60,74,88,73,67,69,41,47,20,41,44,46,41,87,80,54,56,69,67,59,51,48,45,51,48,46,54,42,70,66,40,88,88,54,55,73,67,54,27,50,37,28,44,51,24,50,49,30,50,30,6,93,82,40,9,40,77,50,53,61,67,21,43,37,48,34,28,72,75,70,32,57,66,41,43,53,25,52,56,67,56,49,57,67,67,59,53,51,51,50,52,54,46,28,59,62,25,31,35,43,25,36,29,61,22,74,36,52,28,40,54,36,41,30,31,35,42,46,29,69,60,42,46,72,49,34,52,55,18,50,60,47,19,65,45,18,37,82,30,63,68,60,37,52,51,51,58,51,51,54,68,68,38,89,57,32,65,56,37,61,74,29,57,38,76,70,56,38,51,77,93,66,47,67,57,54,84,44,28,48,67,55,50,32,32,78,56,48,52,69,40,80,82,57,4,60,45,32,47,22,18,45,38,15,35,48,48,23,51,32,44,33,48,53,50,48,51,46,52,52,53,52,53,38,46,74,70,72,42,65,69,84,84,31,60,67,52,45,27,29,46,22,48,50,48,26,26,44,46,31,51,19,76,56,67,72,73,50,46,79,39,41,75,59,44,53,59,44,22,49,47,54,34,38,54,35,11,51,53,45,75,71,34,70,70,52,49,72,70,33,44,71,74,47,26,52,53,52,53,52,22,50,50,49,39,53,53,50,42,52,49,52,45,51,51,37,42,76,71,72,29,50,68,39,85,53,46,41,29,95,52,33,71,22,44,24,61,89,47,37,35,39,40,76,52,50,77,44,52,66,54,56,23,50,52,44,23,62,73,72,33,35,38,35,40,81,62,78,66,46,76,43,71,38,59,77,80,50,92,91,54,55,27,65,66,57,51,49,50,51,59,52,51,75,42,31,13,56,63,48,33,50,53,51,22,64,75,67,56,22,41,98,91,63,49,80,67,48,68,68,55,61,51,49,64,37,51,41,29,52,41,60,53,36,18,53,31,11,29,73,74,51,39,73,63,25,16,52,67,29,27,60,45,26,28,36,23,36,46,56,48,41,57,58,66,84,49,90,78,78,76,86,66,78,86,60,80,79,71,79,77,76,79,77,75,78,89,126